Protein 3CWX (pdb70)

Solvent-accessible surface area: 20864 Å² total

Radius of gyration: 24.98 Å; Cα contacts (8 Å, |Δi|>4): 614; chains: 3; bounding box: 54×65×69 Å

CATH classification: 3.40.1420.20

B-factor: mean 48.5, std 21.22, range [9.43, 157.91]

Foldseek 3Di:
DAWDDDLQPDDDPDCLNVQAVNLFDPQVVQVKWGCDVVWIWIKGHLPSVDPPQWMWIWTGDDPDIWIWIAHRHRIDTDDDDNVVSVPRCQRNQDDPVCNVSNVVVSVVVVCVVVVDDDDDDD/DAWDPPLPPDDDPDPCSVLAVVLQDCQVVFPKWGCPVVWIWIKTHLCSVDPQQWIKIWTGDDPDIWIWIDHRNRIDTDDPDPVVSVNSQQRNLDDVVDCPSNVVVSVVVVVVVVVDDDDDDD/DAWDDDLCHDDDPDCLSVLAVNLQDCQVQQPWWGQVVVWTWIKTHLPSPPPPQWMKIWTGHDVDIWIWIDHRHRIDTDDDDPVVRCPNQQRVVDDPVDCPSNVVVVVVVVVVVVPDDDDDDD

Nearest PDB structures (foldseek):
  3cwx-assembly2_C-2  TM=9.894E-01  e=2.053E-19  Helicobacter pylori
  3cwy-assembly1_A-2  TM=9.824E-01  e=4.022E-17  Helicobacter pylori
  3eb8-assembly3_B-2  TM=5.822E-01  e=8.639E+00  Shigella flexneri
  3cwx-assembly2_C-2  TM=9.923E-01  e=1.548E-19  Helicobacter pylori
  3cwy-assembly1_A-2  TM=9.840E-01  e=6.058E-18  Helicobacter pylori

Secondary structure (DSSP, 8-state):
-------SSS--S-TTIIIIITTSS-GGGG---EE----EEEEEESSTTSTTSEEEEEEE-SS-EEEEEEETTEEEEE--SHHHH--HHHHTT--TT-HHHHHHHHHHHHHHHHH-EEE---/------TTTS----HHHHHTGGG-TTGGGG---EE----EEEEEESSTTSTTSEEEEEEEETTEEEEEEEETTEEEEE--SHHHH--HHHHHS--TT--HHHHHHHHHHHHHHHH-EEE---/------SSSS--S-HHHHHTGGG-TTGGGG---EE----EEEEEESSSSSTTTEEEEEEE-SS-EEEEEEETTEEEEE--SHHHH--HHHHTT--TT--HHHHHHHHHHHHHHHH-------

Structure (mmCIF, N/CA/C/O backbone):
data_3CWX
#
_entry.id   3CWX
#
_cell.length_a   78.181
_cell.length_b   117.956
_cell.length_c   65.157
_cell.angle_alpha   90.00
_cell.angle_beta   110.26
_cell.angle_gamma   90.00
#
_symmetry.space_group_name_H-M   'C 1 2 1'
#
loop_
_entity.id
_entity.type
_entity.pdbx_description
1 polymer 'protein CagD'
2 water water
#
loop_
_atom_site.group_PDB
_atom_site.id
_atom_site.type_symbol
_atom_site.label_atom_id
_atom_site.label_alt_id
_atom_site.label_comp_id
_atom_site.label_asym_id
_atom_site.label_entity_id
_atom_site.label_seq_id
_atom_site.pdbx_PDB_ins_code
_atom_site.Cartn_x
_atom_site.Cartn_y
_atom_site.Cartn_z
_atom_site.occupancy
_atom_site.B_iso_or_equiv
_atom_site.auth_seq_id
_atom_site.auth_comp_id
_atom_site.auth_asym_id
_atom_site.auth_atom_id
_atom_site.pdbx_PDB_model_num
ATOM 1 N N . GLU A 1 47 ? -10.404 -38.626 11.259 1.00 60.97 47 GLU A N 1
ATOM 2 C CA . GLU A 1 47 ? -9.221 -38.684 10.402 1.00 91.57 47 GLU A CA 1
ATOM 3 C C . GLU A 1 47 ? -8.253 -39.770 10.863 1.00 92.64 47 GLU A C 1
ATOM 4 O O . GLU A 1 47 ? -7.334 -40.163 10.142 1.00 81.08 47 GLU A O 1
ATOM 10 N N . VAL A 1 48 ? -8.460 -40.269 12.084 1.00 92.56 48 VAL A N 1
ATOM 11 C CA . VAL A 1 48 ? -7.604 -41.356 12.550 1.00 93.80 48 VAL A CA 1
ATOM 12 C C . VAL A 1 48 ? -8.121 -42.688 12.011 1.00 87.09 48 VAL A C 1
ATOM 13 O O . VAL A 1 48 ? -9.317 -42.972 12.092 1.00 74.76 48 VAL A O 1
ATOM 17 N N . ASN A 1 49 ? -7.208 -43.487 11.474 1.00 80.13 49 ASN A N 1
ATOM 18 C CA . ASN A 1 49 ? -7.524 -44.763 10.856 1.00 81.99 49 ASN A CA 1
ATOM 19 C C . ASN A 1 49 ? -7.115 -45.945 11.729 1.00 84.13 49 ASN A C 1
ATOM 20 O O . ASN A 1 49 ? -6.098 -46.586 11.440 1.00 82.35 49 ASN A O 1
ATOM 25 N N . PRO A 1 50 ? -7.886 -46.257 12.765 1.00 85.03 50 PRO A N 1
ATOM 26 C CA . PRO A 1 50 ? -7.538 -47.378 13.645 1.00 89.21 50 PRO A CA 1
ATOM 27 C C . PRO A 1 50 ? -7.526 -48.711 12.896 1.00 88.93 50 PRO A C 1
ATOM 28 O O . PRO A 1 50 ? -7.457 -48.723 11.666 1.00 91.99 50 PRO A O 1
ATOM 32 N N . ASP A 1 51 ? -7.584 -49.814 13.634 1.00 88.28 51 ASP A N 1
ATOM 33 C CA . ASP A 1 51 ? -7.558 -51.155 13.063 1.00 91.33 51 ASP A CA 1
ATOM 34 C C . ASP A 1 51 ? -8.577 -52.082 13.719 1.00 99.59 51 ASP A C 1
ATOM 35 O O . ASP A 1 51 ? -9.153 -52.952 13.053 1.00 113.06 51 ASP A O 1
ATOM 40 N N . ILE A 1 52 ? -8.801 -51.906 15.019 1.00 104.71 52 ILE A N 1
ATOM 41 C CA . ILE A 1 52 ? -9.658 -52.775 15.800 1.00 104.52 52 ILE A CA 1
ATOM 42 C C . ILE A 1 52 ? -11.049 -52.931 15.198 1.00 97.46 52 ILE A C 1
ATOM 43 O O . ILE A 1 52 ? -11.710 -51.952 14.851 1.00 92.76 52 ILE A O 1
ATOM 48 N N . ILE A 1 53 ? -11.498 -54.176 15.109 1.00 95.76 53 ILE A N 1
ATOM 49 C CA . ILE A 1 53 ? -12.807 -54.474 14.531 1.00 94.87 53 ILE A CA 1
ATOM 50 C C . ILE A 1 53 ? -13.177 -55.919 14.843 1.00 90.25 53 ILE A C 1
ATOM 51 O O . ILE A 1 53 ? -14.282 -56.385 14.584 1.00 80.53 53 ILE A O 1
ATOM 56 N N . LYS A 1 54 ? -12.203 -56.616 15.418 1.00 90.02 54 LYS A N 1
ATOM 57 C CA . LYS A 1 54 ? -12.340 -58.016 15.790 1.00 95.29 54 LYS A CA 1
ATOM 58 C C . LYS A 1 54 ? -12.743 -58.169 17.252 1.00 96.23 54 LYS A C 1
ATOM 59 O O . LYS A 1 54 ? -13.185 -59.237 17.672 1.00 85.51 54 LYS A O 1
ATOM 65 N N . ASP A 1 55 ? -12.584 -57.086 18.002 1.00 100.05 55 ASP A N 1
ATOM 66 C CA . ASP A 1 55 ? -12.879 -57.003 19.420 1.00 107.72 55 ASP A CA 1
ATOM 67 C C . ASP A 1 55 ? -14.186 -56.257 19.686 1.00 107.71 55 ASP A C 1
ATOM 68 O O . ASP A 1 55 ? -15.235 -56.866 19.886 1.00 106.35 55 ASP A O 1
ATOM 73 N N . GLU A 1 56 ? -14.062 -54.936 19.685 1.00 105.29 56 GLU A N 1
ATOM 74 C CA . GLU A 1 56 ? -15.145 -54.000 19.925 1.00 101.70 56 GLU A CA 1
ATOM 75 C C . GLU A 1 56 ? -16.383 -54.359 19.118 1.00 98.95 56 GLU A C 1
ATOM 76 O O . GLU A 1 56 ? -16.373 -55.265 18.285 1.00 109.30 56 GLU A O 1
ATOM 82 N N . VAL A 1 57 ? -17.477 -53.633 19.364 1.00 92.45 57 VAL A N 1
ATOM 83 C CA . VAL A 1 57 ? -18.698 -53.915 18.616 1.00 88.62 57 VAL A CA 1
ATOM 84 C C . VAL A 1 57 ? -19.348 -52.627 18.122 1.00 81.74 57 VAL A C 1
ATOM 85 O O . VAL A 1 57 ? -19.092 -51.554 18.672 1.00 76.60 57 VAL A O 1
ATOM 89 N N . PHE A 1 58 ? -20.171 -52.768 17.085 1.00 69.41 58 PHE A N 1
ATOM 90 C CA . PHE A 1 58 ? -20.845 -51.630 16.480 1.00 61.35 58 PHE A CA 1
ATOM 91 C C . PHE A 1 58 ? -22.335 -51.896 16.280 1.00 63.83 58 PHE A C 1
ATOM 92 O O . PHE A 1 58 ? -22.782 -53.043 16.280 1.00 41.51 58 PHE A O 1
ATOM 100 N N . ASP A 1 59 ? -23.087 -50.816 16.097 1.00 67.76 59 ASP A N 1
ATOM 101 C CA . ASP A 1 59 ? -24.476 -50.888 15.671 1.00 70.34 59 ASP A CA 1
ATOM 102 C C . ASP A 1 59 ? -24.523 -50.837 14.136 1.00 72.50 59 ASP A C 1
ATOM 103 O O . ASP A 1 59 ? -25.512 -51.240 13.530 1.00 89.27 59 ASP A O 1
ATOM 108 N N . PHE A 1 60 ? -23.433 -50.336 13.576 1.00 64.52 60 PHE A N 1
ATOM 109 C CA . PHE A 1 60 ? -23.149 -50.182 12.165 1.00 53.44 60 PHE A CA 1
ATOM 110 C C . PHE A 1 60 ? -23.436 -51.439 11.353 1.00 52.55 60 PHE A C 1
ATOM 111 O O . PHE A 1 60 ? -22.755 -52.448 11.551 1.00 64.94 60 PHE A O 1
ATOM 119 N N . VAL A 1 61 ? -24.407 -51.379 10.453 1.00 47.98 61 VAL A N 1
ATOM 120 C CA . VAL A 1 61 ? -24.757 -52.521 9.617 1.00 47.34 61 VAL A CA 1
ATOM 121 C C . VAL A 1 61 ? -23.561 -53.138 8.901 1.00 49.15 61 VAL A C 1
ATOM 122 O O . VAL A 1 61 ? -23.330 -54.346 8.976 1.00 40.82 61 VAL A O 1
ATOM 126 N N . ILE A 1 62 ? -22.787 -52.329 8.173 1.00 51.03 62 ILE A N 1
ATOM 127 C CA . ILE A 1 62 ? -21.748 -52.922 7.326 1.00 51.58 62 ILE A CA 1
ATOM 128 C C . ILE A 1 62 ? -20.737 -53.725 8.141 1.00 55.28 62 ILE A C 1
ATOM 129 O O . ILE A 1 62 ? -20.086 -54.601 7.564 1.00 47.39 62 ILE A O 1
ATOM 134 N N . VAL A 1 63 ? -20.628 -53.457 9.436 1.00 53.78 63 VAL A N 1
ATOM 135 C CA . VAL A 1 63 ? -19.725 -54.180 10.321 1.00 53.32 63 VAL A CA 1
ATOM 136 C C . VAL A 1 63 ? -20.244 -55.573 10.658 1.00 55.46 63 VAL A C 1
ATOM 137 O O . VAL A 1 63 ? -19.612 -56.594 10.388 1.00 53.59 63 VAL A O 1
ATOM 141 N N . ASN A 1 64 ? -21.417 -55.613 11.276 1.00 54.98 64 ASN A N 1
ATOM 142 C CA . ASN A 1 64 ? -21.990 -56.862 11.758 1.00 57.15 64 ASN A CA 1
ATOM 143 C C . ASN A 1 64 ? -22.680 -57.647 10.658 1.00 56.56 64 ASN A C 1
ATOM 144 O O . ASN A 1 64 ? -23.600 -58.428 10.899 1.00 64.08 64 ASN A O 1
ATOM 149 N N . ARG A 1 65 ? -22.251 -57.440 9.417 1.00 55.06 65 ARG A N 1
ATOM 150 C CA . ARG A 1 65 ? -22.979 -58.078 8.320 1.00 50.56 65 ARG A CA 1
ATOM 151 C C . ARG A 1 65 ? -22.057 -58.346 7.144 1.00 45.25 65 ARG A C 1
ATOM 152 O O . ARG A 1 65 ? -22.322 -59.133 6.232 1.00 40.33 65 ARG A O 1
ATOM 160 N N . VAL A 1 66 ? -20.920 -57.640 7.164 1.00 44.54 66 VAL A N 1
ATOM 161 C CA . VAL A 1 66 ? -19.960 -57.894 6.101 1.00 44.07 66 VAL A CA 1
ATOM 162 C C . VAL A 1 66 ? -18.552 -58.054 6.660 1.00 46.28 66 VAL A C 1
ATOM 163 O O . VAL A 1 66 ? -17.970 -59.129 6.524 1.00 51.45 66 VAL A O 1
ATOM 167 N N . LEU A 1 67 ? -18.043 -56.984 7.253 1.00 49.24 67 LEU A N 1
ATOM 168 C CA . LEU A 1 67 ? -16.665 -56.999 7.740 1.00 57.44 67 LEU A CA 1
ATOM 169 C C . LEU A 1 67 ? -16.381 -58.203 8.630 1.00 61.40 67 LEU A C 1
ATOM 170 O O . LEU A 1 67 ? -15.597 -59.081 8.263 1.00 62.30 67 LEU A O 1
ATOM 175 N N . LYS A 1 68 ? -17.016 -58.264 9.795 1.00 61.97 68 LYS A N 1
ATOM 176 C CA . LYS A 1 68 ? -16.798 -59.362 10.731 1.00 59.51 68 LYS A CA 1
ATOM 177 C C . LYS A 1 68 ? -17.091 -60.717 10.092 1.00 54.27 68 LYS A C 1
ATOM 178 O O . LYS A 1 68 ? -16.538 -61.728 10.535 1.00 58.13 68 LYS A O 1
ATOM 184 N N . LYS A 1 69 ? -17.933 -60.763 9.069 1.00 46.72 69 LYS A N 1
ATOM 185 C CA . LYS A 1 69 ? -18.273 -62.019 8.407 1.00 50.01 69 LYS A CA 1
ATOM 186 C C . LYS A 1 69 ? -17.313 -62.376 7.279 1.00 49.89 69 LYS A C 1
ATOM 187 O O . LYS A 1 69 ? -17.594 -63.281 6.485 1.00 58.18 69 LYS A O 1
ATOM 193 N N . ILE A 1 70 ? -16.184 -61.676 7.195 1.00 42.52 70 ILE A N 1
ATOM 194 C CA . ILE A 1 70 ? -15.223 -61.945 6.132 1.00 48.98 70 ILE A CA 1
ATOM 195 C C . ILE A 1 70 ? -13.951 -62.603 6.657 1.00 56.18 70 ILE A C 1
ATOM 196 O O . ILE A 1 70 ? -13.373 -62.131 7.635 1.00 64.15 70 ILE A O 1
ATOM 201 N N . LYS A 1 71 ? -13.521 -63.672 6.000 1.00 60.51 71 LYS A N 1
ATOM 202 C CA . LYS A 1 71 ? -12.327 -64.411 6.390 1.00 63.30 71 LYS A CA 1
ATOM 203 C C . LYS A 1 71 ? -11.049 -63.753 5.874 1.00 68.04 71 LYS A C 1
ATOM 204 O O . LYS A 1 71 ? -10.798 -63.692 4.669 1.00 74.37 71 LYS A O 1
ATOM 210 N N . ASP A 1 72 ? -10.234 -63.260 6.805 1.00 64.67 72 ASP A N 1
ATOM 211 C CA . ASP A 1 72 ? -8.996 -62.579 6.443 1.00 60.61 72 ASP A CA 1
ATOM 212 C C . ASP A 1 72 ? -9.294 -61.264 5.727 1.00 54.26 72 ASP A C 1
ATOM 213 O O . ASP A 1 72 ? -9.270 -61.213 4.497 1.00 46.67 72 ASP A O 1
ATOM 218 N N . LEU A 1 73 ? -9.574 -60.238 6.521 1.00 59.31 73 LEU A N 1
ATOM 219 C CA . LEU A 1 73 ? -9.829 -58.901 6.000 1.00 68.25 73 LEU A CA 1
ATOM 220 C C . LEU A 1 73 ? -8.547 -58.345 5.389 1.00 69.70 73 LEU A C 1
ATOM 221 O O . LEU A 1 73 ? -8.575 -57.709 4.337 1.00 86.11 73 LEU A O 1
ATOM 226 N N . LYS A 1 74 ? -7.429 -58.620 6.056 1.00 58.20 74 LYS A N 1
ATOM 227 C CA . LYS A 1 74 ? -6.114 -58.179 5.629 1.00 52.61 74 LYS A CA 1
ATOM 228 C C . LYS A 1 74 ? -5.789 -58.643 4.215 1.00 37.25 74 LYS A C 1
ATOM 229 O O . LYS A 1 74 ? -4.907 -58.061 3.573 1.00 62.59 74 LYS A O 1
ATOM 235 N N . HIS A 1 75 ? -6.461 -59.675 3.707 1.00 27.18 75 HIS A N 1
ATOM 236 C CA . HIS A 1 75 ? -6.187 -59.987 2.297 1.00 42.12 75 HIS A CA 1
ATOM 237 C C . HIS A 1 75 ? -6.596 -58.773 1.462 1.00 39.38 75 HIS A C 1
ATOM 238 O O . HIS A 1 75 ? -5.850 -58.313 0.602 1.00 32.20 75 HIS A O 1
ATOM 245 N N . TYR A 1 76 ? -7.783 -58.237 1.739 1.00 40.72 76 TYR A N 1
ATOM 246 C CA . TYR A 1 76 ? -8.303 -57.152 0.905 1.00 35.46 76 TYR A CA 1
ATOM 247 C C . TYR A 1 76 ? -7.809 -55.787 1.347 1.00 40.11 76 TYR A C 1
ATOM 248 O O . TYR A 1 76 ? -8.462 -54.799 1.001 1.00 63.88 76 TYR A O 1
ATOM 257 N N . ASP A 1 77 ? -6.704 -55.741 2.066 1.00 38.41 77 ASP A N 1
ATOM 258 C CA . ASP A 1 77 ? -6.045 -54.528 2.532 1.00 37.96 77 ASP A CA 1
ATOM 259 C C . ASP A 1 77 ? -7.028 -53.461 2.994 1.00 36.86 77 ASP A C 1
ATOM 260 O O . ASP A 1 77 ? -7.057 -52.338 2.487 1.00 51.91 77 ASP A O 1
ATOM 265 N N . PRO A 1 78 ? -7.851 -53.794 3.976 1.00 45.92 78 PRO A N 1
ATOM 266 C CA . PRO A 1 78 ? -8.895 -52.867 4.414 1.00 52.51 78 PRO A CA 1
ATOM 267 C C . PRO A 1 78 ? -8.325 -51.584 5.008 1.00 57.07 78 PRO A C 1
ATOM 268 O O . PRO A 1 78 ? -7.275 -51.557 5.640 1.00 63.12 78 PRO A O 1
ATOM 280 N N . ILE A 1 80 ? -10.016 -48.651 7.513 1.00 50.68 80 ILE A N 1
ATOM 281 C CA . ILE A 1 80 ? -11.105 -48.312 8.412 1.00 48.73 80 ILE A CA 1
ATOM 282 C C . ILE A 1 80 ? -10.706 -47.098 9.243 1.00 52.53 80 ILE A C 1
ATOM 283 O O . ILE A 1 80 ? -9.642 -47.074 9.857 1.00 49.87 80 ILE A O 1
ATOM 288 N N . GLU A 1 81 ? -11.555 -46.076 9.260 1.00 57.70 81 GLU A N 1
ATOM 289 C CA . GLU A 1 81 ? -11.252 -44.915 10.082 1.00 62.80 81 GLU A CA 1
ATOM 290 C C . GLU A 1 81 ? -12.419 -44.633 11.029 1.00 72.09 81 GLU A C 1
ATOM 291 O O . GLU A 1 81 ? -13.543 -45.072 10.777 1.00 54.59 81 GLU A O 1
ATOM 297 N N . LYS A 1 82 ? -12.089 -43.885 12.078 1.00 73.92 82 LYS A N 1
ATOM 298 C CA . LYS A 1 82 ? -13.115 -43.371 12.980 1.00 65.20 82 LYS A CA 1
ATOM 299 C C . LYS A 1 82 ? -13.514 -41.977 12.504 1.00 63.86 82 LYS A C 1
ATOM 300 O O . LYS A 1 82 ? -12.683 -41.217 11.998 1.00 41.46 82 LYS A O 1
ATOM 306 N N . ILE A 1 83 ? -14.801 -41.681 12.663 1.00 65.44 83 ILE A N 1
ATOM 307 C CA . ILE A 1 83 ? -15.318 -40.367 12.292 1.00 60.12 83 ILE A CA 1
ATOM 308 C C . ILE A 1 83 ? -15.687 -39.579 13.549 1.00 55.98 83 ILE A C 1
ATOM 309 O O . ILE A 1 83 ? -16.535 -40.012 14.324 1.00 48.35 83 ILE A O 1
ATOM 314 N N . PHE A 1 84 ? -15.023 -38.450 13.702 1.00 62.39 84 PHE A N 1
ATOM 315 C CA . PHE A 1 84 ? -15.164 -37.532 14.819 1.00 71.96 84 PHE A CA 1
ATOM 316 C C . PHE A 1 84 ? -15.285 -38.290 16.140 1.00 79.24 84 PHE A C 1
ATOM 317 O O . PHE A 1 84 ? -14.323 -38.915 16.595 1.00 83.34 84 PHE A O 1
ATOM 325 N N . GLU A 1 90 ? -17.445 -39.544 18.854 1.00 51.74 90 GLU A N 1
ATOM 326 C CA . GLU A 1 90 ? -17.293 -40.675 17.942 1.00 72.93 90 GLU A CA 1
ATOM 327 C C . GLU A 1 90 ? -18.645 -41.090 17.371 1.00 73.36 90 GLU A C 1
ATOM 328 O O . GLU A 1 90 ? -19.470 -41.707 18.050 1.00 54.32 90 GLU A O 1
ATOM 342 N N . GLY A 1 92 ? -19.045 -42.094 13.637 1.00 66.58 92 GLY A N 1
ATOM 343 C CA . GLY A 1 92 ? -19.068 -42.607 12.276 1.00 69.20 92 GLY A CA 1
ATOM 344 C C . GLY A 1 92 ? -17.952 -43.557 11.916 1.00 70.33 92 GLY A C 1
ATOM 345 O O . GLY A 1 92 ? -16.911 -43.614 12.570 1.00 64.47 92 GLY A O 1
ATOM 346 N N . LEU A 1 93 ? -18.166 -44.318 10.840 1.00 66.50 93 LEU A N 1
ATOM 347 C CA . LEU A 1 93 ? -17.131 -45.198 10.316 1.00 56.23 93 LEU A CA 1
ATOM 348 C C . LEU A 1 93 ? -16.983 -45.039 8.808 1.00 55.15 93 LEU A C 1
ATOM 349 O O . LEU A 1 93 ? -17.957 -45.013 8.060 1.00 43.51 93 LEU A O 1
ATOM 354 N N . ASN A 1 94 ? -15.740 -44.929 8.348 1.00 59.83 94 ASN A N 1
ATOM 355 C CA . ASN A 1 94 ? -15.461 -44.780 6.924 1.00 53.37 94 ASN A CA 1
ATOM 356 C C . ASN A 1 94 ? -14.543 -45.897 6.428 1.00 44.62 94 ASN A C 1
ATOM 357 O O . ASN A 1 94 ? -13.345 -45.853 6.688 1.00 53.05 94 ASN A O 1
ATOM 362 N N . VAL A 1 95 ? -15.114 -46.871 5.744 1.00 41.22 95 VAL A N 1
ATOM 363 C CA . VAL A 1 95 ? -14.475 -48.116 5.352 1.00 41.41 95 VAL A CA 1
ATOM 364 C C . VAL A 1 95 ? -14.110 -48.204 3.878 1.00 46.82 95 VAL A C 1
ATOM 365 O O . VAL A 1 95 ? -14.825 -47.761 2.985 1.00 42.37 95 VAL A O 1
ATOM 369 N N . GLU A 1 96 ? -12.949 -48.803 3.611 1.00 49.72 96 GLU A N 1
ATOM 370 C CA . GLU A 1 96 ? -12.512 -49.012 2.240 1.00 51.81 96 GLU A CA 1
ATOM 371 C C . GLU A 1 96 ? -11.825 -50.371 2.119 1.00 53.34 96 GLU A C 1
ATOM 372 O O . GLU A 1 96 ? -10.901 -50.677 2.874 1.00 50.51 96 GLU A O 1
ATOM 378 N N . ILE A 1 97 ? -12.303 -51.154 1.164 1.00 43.51 97 ILE A N 1
ATOM 379 C CA . ILE A 1 97 ? -11.733 -52.454 0.859 1.00 44.83 97 ILE A CA 1
ATOM 380 C C . ILE A 1 97 ? -11.340 -52.584 -0.609 1.00 52.75 97 ILE A C 1
ATOM 381 O O . ILE A 1 97 ? -12.108 -52.239 -1.513 1.00 37.15 97 ILE A O 1
ATOM 386 N N . GLN A 1 98 ? -10.127 -53.093 -0.847 1.00 50.51 98 GL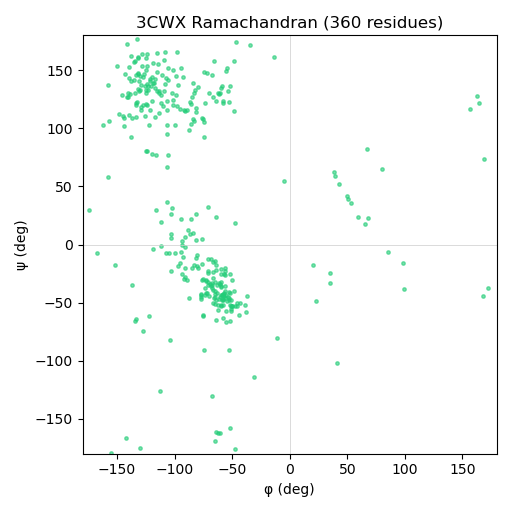N A N 1
ATOM 387 C CA . GLN A 1 98 ? -9.723 -53.354 -2.232 1.00 45.15 98 GLN A CA 1
ATOM 388 C C . GLN A 1 98 ? -10.354 -54.660 -2.696 1.00 41.42 98 GLN A C 1
ATOM 389 O O . GLN A 1 98 ? -10.366 -55.629 -1.937 1.00 48.33 98 GLN A O 1
ATOM 395 N N . ILE A 1 99 ? -10.899 -54.689 -3.908 1.00 41.08 99 ILE A N 1
ATOM 396 C CA . ILE A 1 99 ? -11.484 -55.933 -4.418 1.00 43.86 99 ILE A CA 1
ATOM 397 C C . ILE A 1 99 ? -10.443 -56.785 -5.147 1.00 43.44 99 ILE A C 1
ATOM 398 O O . ILE A 1 99 ? -10.515 -58.016 -5.163 1.00 45.71 99 ILE A O 1
ATOM 403 N N . ASN A 1 100 ? -9.476 -56.119 -5.750 1.00 33.44 100 ASN A N 1
ATOM 404 C CA . ASN A 1 100 ? -8.294 -56.696 -6.376 1.00 36.22 100 ASN A CA 1
ATOM 405 C C . ASN A 1 100 ? -7.058 -56.138 -5.672 1.00 38.23 100 ASN A C 1
ATOM 406 O O . ASN A 1 100 ? -6.408 -55.215 -6.183 1.00 42.15 100 ASN A O 1
ATOM 411 N N . PRO A 1 101 ? -6.752 -56.678 -4.494 1.00 37.98 101 PRO A N 1
ATOM 412 C CA . PRO A 1 101 ? -5.653 -56.180 -3.659 1.00 40.81 101 PRO A CA 1
ATOM 413 C C . PRO A 1 101 ? -4.343 -56.024 -4.435 1.00 46.76 101 PRO A C 1
ATOM 414 O O . PRO A 1 101 ? -3.520 -55.154 -4.139 1.00 42.54 101 PRO A O 1
ATOM 418 N N . GLU A 1 102 ? -4.159 -56.870 -5.432 1.00 50.81 102 GLU A N 1
ATOM 419 C CA . GLU A 1 102 ? -2.996 -56.943 -6.298 1.00 62.05 102 GLU A CA 1
ATOM 420 C C . GLU A 1 102 ? -2.869 -55.725 -7.194 1.00 61.87 102 GLU A C 1
ATOM 421 O O . GLU A 1 102 ? -1.782 -55.254 -7.540 1.00 46.19 102 GLU A O 1
ATOM 427 N N . VAL A 1 103 ? -4.003 -55.157 -7.613 1.00 59.88 103 VAL A N 1
ATOM 428 C CA . VAL A 1 103 ? -3.891 -53.906 -8.375 1.00 54.91 103 VAL A CA 1
ATOM 429 C C . VAL A 1 103 ? -4.572 -52.792 -7.588 1.00 52.87 103 VAL A C 1
ATOM 430 O O . VAL A 1 103 ? -5.794 -52.794 -7.454 1.00 63.03 103 VAL A O 1
ATOM 434 N N . LYS A 1 104 ? -3.770 -51.878 -7.062 1.00 52.17 104 LYS A N 1
ATOM 435 C CA . LYS A 1 104 ? -4.189 -50.897 -6.077 1.00 57.69 104 LYS A CA 1
ATOM 436 C C . LYS A 1 104 ? -5.196 -49.897 -6.653 1.00 54.89 104 LYS A C 1
ATOM 437 O O . LYS A 1 104 ? -4.898 -49.294 -7.680 1.00 44.14 104 LYS A O 1
ATOM 443 N N . ASP A 1 105 ? -6.315 -49.783 -5.958 1.00 48.02 105 ASP A N 1
ATOM 444 C CA . ASP A 1 105 ? -7.441 -48.907 -6.199 1.00 48.47 105 ASP A CA 1
ATOM 445 C C . ASP A 1 105 ? -8.088 -49.128 -7.564 1.00 43.66 105 ASP A C 1
ATOM 446 O O . ASP A 1 105 ? -8.734 -48.223 -8.099 1.00 46.13 105 ASP A O 1
ATOM 451 N N . PHE A 1 106 ? -7.908 -50.325 -8.108 1.00 36.40 106 PHE A N 1
ATOM 452 C CA . PHE A 1 106 ? -8.456 -50.658 -9.414 1.00 38.92 106 PHE A CA 1
ATOM 453 C C . PHE A 1 106 ? -9.972 -50.855 -9.307 1.00 44.80 106 PHE A C 1
ATOM 454 O O . PHE A 1 106 ? -10.712 -50.374 -10.166 1.00 38.94 106 PHE A O 1
ATOM 462 N N . PHE A 1 107 ? -10.332 -51.566 -8.250 1.00 37.08 107 PHE A N 1
ATOM 463 C CA . PHE A 1 107 ? -11.674 -51.973 -7.894 1.00 31.46 107 PHE A CA 1
ATOM 464 C C . PHE A 1 107 ? -11.818 -51.957 -6.373 1.00 44.77 107 PHE A C 1
ATOM 465 O O . PHE A 1 107 ? -11.221 -52.771 -5.673 1.00 41.00 107 PHE A O 1
ATOM 473 N N . THR A 1 108 ? -12.613 -51.008 -5.891 1.00 48.56 108 THR A N 1
ATOM 474 C CA . THR A 1 108 ? -12.776 -50.797 -4.458 1.00 40.17 108 THR A CA 1
ATOM 475 C C . THR A 1 108 ? -14.239 -50.777 -4.036 1.00 35.92 108 THR A C 1
ATOM 476 O O . THR A 1 108 ? -15.129 -50.465 -4.827 1.00 37.74 108 THR A O 1
ATOM 480 N N . PHE A 1 109 ? -14.457 -51.134 -2.778 1.00 35.05 109 PHE A N 1
ATOM 481 C CA . PHE A 1 109 ? -15.728 -50.963 -2.094 1.00 35.71 109 PHE A CA 1
ATOM 482 C C . PHE A 1 109 ? -15.529 -49.928 -0.988 1.00 41.02 109 PHE A C 1
ATOM 483 O O . PHE A 1 109 ? -14.567 -49.974 -0.218 1.00 32.45 109 PHE A O 1
ATOM 491 N N . LYS A 1 110 ? -16.451 -48.971 -0.928 1.00 45.82 110 LYS A N 1
ATOM 492 C CA . LYS A 1 110 ? -16.363 -47.926 0.087 1.00 35.24 110 LYS A CA 1
ATOM 493 C C . LYS A 1 110 ? -17.712 -47.769 0.784 1.00 43.82 110 LYS A C 1
ATOM 494 O O . LYS A 1 110 ? -18.752 -47.842 0.128 1.00 29.75 110 LYS A O 1
ATOM 500 N N . SER A 1 111 ? -17.610 -47.561 2.092 1.00 46.28 111 SER A N 1
ATOM 501 C CA . SER A 1 111 ? -18.763 -47.392 2.959 1.00 42.41 111 SER A CA 1
ATOM 502 C C . SER A 1 111 ? -18.542 -46.264 3.959 1.00 44.51 111 SER A C 1
ATOM 503 O O . SER A 1 111 ? -17.764 -46.386 4.900 1.00 61.54 111 SER A O 1
ATOM 506 N N . ILE A 1 112 ? -19.250 -45.161 3.751 1.00 41.22 112 ILE A N 1
ATOM 507 C CA . ILE A 1 112 ? -19.309 -44.107 4.746 1.00 38.68 112 ILE A CA 1
ATOM 508 C C . ILE A 1 112 ? -20.473 -44.395 5.691 1.00 35.81 112 ILE A C 1
ATOM 509 O O . ILE A 1 112 ? -21.636 -44.397 5.288 1.00 39.93 112 ILE A O 1
ATOM 514 N N . SER A 1 113 ? -20.169 -44.648 6.957 1.00 45.21 113 SER A N 1
ATOM 515 C CA . SER A 1 113 ? -21.263 -44.871 7.905 1.00 56.22 113 SER A CA 1
ATOM 516 C C . SER A 1 113 ? -21.308 -43.695 8.880 1.00 57.89 113 SER A C 1
ATOM 517 O O . SER A 1 113 ? -20.269 -43.123 9.223 1.00 54.88 113 SER A O 1
ATOM 520 N N . THR A 1 114 ? -22.521 -43.355 9.286 1.00 59.36 114 THR A N 1
ATOM 521 C CA . THR A 1 114 ? -22.771 -42.292 10.249 1.00 63.22 114 THR A CA 1
ATOM 522 C C . THR A 1 114 ? -23.703 -42.830 11.335 1.00 66.48 114 THR A C 1
ATOM 523 O O . THR A 1 114 ? -24.017 -44.021 11.325 1.00 68.86 114 THR A O 1
ATOM 527 N N . THR A 1 115 ? -24.102 -41.936 12.227 1.00 70.57 115 THR A N 1
ATOM 528 C CA . THR A 1 115 ? -24.918 -42.322 13.375 1.00 74.76 115 THR A CA 1
ATOM 529 C C . THR A 1 115 ? -26.122 -43.142 12.943 1.00 70.11 115 THR A C 1
ATOM 530 O O . THR A 1 115 ? -26.308 -44.267 13.417 1.00 88.08 115 THR A O 1
ATOM 534 N N . ASN A 1 116 ? -26.940 -42.624 12.029 1.00 61.22 116 ASN A N 1
ATOM 535 C CA . ASN A 1 116 ? -28.101 -43.408 11.611 1.00 66.68 116 ASN A CA 1
ATOM 536 C C . ASN A 1 116 ? -28.092 -43.755 10.129 1.00 69.02 116 ASN A C 1
ATOM 537 O O . ASN A 1 116 ? -28.983 -44.474 9.661 1.00 79.06 116 ASN A O 1
ATOM 542 N N . LYS A 1 117 ? -27.123 -43.269 9.356 1.00 66.44 117 LYS A N 1
ATOM 543 C CA . LYS A 1 117 ? -27.162 -43.428 7.903 1.00 64.06 117 LYS A CA 1
ATOM 544 C C . LYS A 1 117 ? -25.977 -44.163 7.303 1.00 54.37 117 LYS A C 1
ATOM 545 O O . LYS A 1 117 ? -24.827 -44.015 7.721 1.00 40.97 117 LYS A O 1
ATOM 551 N N . GLN A 1 118 ? -26.210 -44.986 6.273 1.00 51.14 118 GLN A N 1
ATOM 552 C CA . GLN A 1 118 ? -25.094 -45.595 5.557 1.00 45.18 118 GLN A CA 1
ATOM 553 C C . GLN A 1 118 ? -25.116 -45.300 4.058 1.00 41.13 118 GLN A C 1
ATOM 554 O O . GLN A 1 118 ? -26.183 -45.377 3.444 1.00 28.41 118 GLN A O 1
ATOM 560 N N . ARG A 1 119 ? -23.936 -45.001 3.511 1.00 32.49 119 ARG A N 1
ATOM 561 C CA . ARG A 1 119 ? -23.812 -44.841 2.061 1.00 35.88 119 ARG A CA 1
ATOM 562 C C . ARG A 1 119 ? -22.723 -45.761 1.509 1.00 38.08 119 ARG A C 1
ATOM 563 O O . ARG A 1 119 ? -21.614 -45.768 2.056 1.00 28.51 119 ARG A O 1
ATOM 571 N N . CYS A 1 120 ? -23.053 -46.503 0.459 1.00 38.43 120 CYS A N 1
ATOM 572 C CA . CYS A 1 120 ? -22.229 -47.542 -0.147 1.00 35.04 120 CYS A CA 1
ATOM 573 C C . CYS A 1 120 ? -21.910 -47.259 -1.616 1.00 38.46 120 CYS A C 1
ATOM 574 O O . CYS A 1 120 ? -22.760 -46.838 -2.397 1.00 48.31 120 CYS A O 1
ATOM 577 N N . PHE A 1 121 ? -20.657 -47.483 -2.002 1.00 42.53 121 PHE A N 1
ATOM 578 C CA . PHE A 1 121 ? -20.077 -47.136 -3.283 1.00 32.73 121 PHE A CA 1
ATOM 579 C C . PHE A 1 121 ? -19.130 -48.201 -3.830 1.00 38.58 121 PHE A C 1
ATOM 580 O O . PHE A 1 121 ? -18.210 -48.698 -3.183 1.00 37.66 121 PHE A O 1
ATOM 588 N N . LEU A 1 122 ? -19.339 -48.561 -5.086 1.00 25.91 122 LEU A N 1
ATOM 589 C CA . LEU A 1 122 ? -18.457 -49.413 -5.855 1.00 19.21 122 LEU A CA 1
ATOM 590 C C . LEU A 1 122 ? -17.562 -48.505 -6.689 1.00 27.76 122 LEU A C 1
ATOM 591 O O . LEU A 1 122 ? -18.083 -47.529 -7.245 1.00 27.69 122 LEU A O 1
ATOM 596 N N . SER A 1 123 ? -16.268 -48.782 -6.786 1.00 19.92 123 SER A N 1
ATOM 597 C CA . SER A 1 123 ? -15.433 -47.885 -7.593 1.00 24.02 123 SER A CA 1
ATOM 598 C C . SER A 1 123 ? -14.524 -48.662 -8.535 1.00 30.40 123 SER A C 1
ATOM 599 O O . SER A 1 123 ? -13.724 -49.493 -8.107 1.00 40.94 123 SER A O 1
ATOM 602 N N . LEU A 1 124 ? -14.624 -48.430 -9.846 1.00 31.25 124 LEU A N 1
ATOM 603 C CA . LEU A 1 124 ? -13.863 -49.229 -10.812 1.00 28.72 124 LEU A CA 1
ATOM 604 C C . LEU A 1 124 ? -13.071 -48.323 -11.751 1.00 31.14 124 LEU A C 1
ATOM 605 O O . LEU A 1 124 ? -13.600 -47.475 -12.469 1.00 35.87 124 LEU A O 1
ATOM 610 N N . ARG A 1 125 ? -11.762 -48.519 -11.694 1.00 25.61 125 ARG A N 1
ATOM 611 C CA . ARG A 1 125 ? -10.775 -47.717 -12.385 1.00 33.18 125 ARG A CA 1
ATOM 612 C C . ARG A 1 125 ? -10.910 -46.234 -12.115 1.00 30.93 125 ARG A C 1
ATOM 613 O O . ARG A 1 125 ? -10.659 -45.393 -12.975 1.00 39.87 125 ARG A O 1
ATOM 621 N N . GLY A 1 126 ? -11.288 -45.825 -10.908 1.00 35.13 126 GLY A N 1
ATOM 622 C CA . GLY A 1 126 ? -11.427 -44.393 -10.681 1.00 38.37 126 GLY A CA 1
ATOM 623 C C . GLY A 1 126 ? -12.853 -43.898 -10.791 1.00 39.93 126 GLY A C 1
ATOM 624 O O . GLY A 1 126 ? -13.169 -42.789 -10.349 1.00 56.21 126 GLY A O 1
ATOM 625 N N . GLU A 1 127 ? -13.767 -44.672 -11.371 1.00 35.77 127 GLU A N 1
ATOM 626 C CA . GLU A 1 127 ? -15.150 -44.202 -11.454 1.00 34.17 127 GLU A CA 1
ATOM 627 C C . GLU A 1 127 ? -15.972 -44.806 -10.319 1.00 33.58 127 GLU A C 1
ATOM 628 O O . GLU A 1 127 ? -16.106 -46.030 -10.214 1.00 32.83 127 GLU A O 1
ATOM 634 N N . THR A 1 128 ? -16.504 -43.909 -9.495 1.00 23.67 128 THR A N 1
ATOM 635 C CA . THR A 1 128 ? -17.288 -44.288 -8.334 1.00 24.32 128 THR A CA 1
ATOM 636 C C . THR A 1 128 ? -18.788 -44.201 -8.582 1.00 32.45 128 THR A C 1
ATOM 637 O O . THR A 1 128 ? -19.293 -43.170 -9.028 1.00 39.72 128 THR A O 1
ATOM 641 N N . ARG A 1 129 ? -19.476 -45.292 -8.273 1.00 28.44 129 ARG A N 1
ATOM 642 C CA . ARG A 1 129 ? -20.922 -45.354 -8.293 1.00 26.87 129 ARG A CA 1
ATOM 643 C C . ARG A 1 129 ? -21.471 -45.788 -6.935 1.00 31.73 129 ARG A C 1
ATOM 644 O O . ARG A 1 129 ? -20.999 -46.755 -6.341 1.00 24.62 129 ARG A O 1
ATOM 652 N N . GLU A 1 130 ? -22.475 -45.031 -6.504 1.00 31.39 130 GLU A N 1
ATOM 653 C CA . GLU A 1 130 ? -23.227 -45.314 -5.299 1.00 28.95 130 GLU A CA 1
ATOM 654 C C . GLU A 1 130 ? -24.119 -46.522 -5.541 1.00 20.97 130 GLU A C 1
ATOM 655 O O . GLU A 1 130 ? -24.546 -46.663 -6.683 1.00 23.20 130 GLU A O 1
ATOM 661 N N . ILE A 1 131 ? -24.370 -47.328 -4.512 1.00 18.95 131 ILE A N 1
ATOM 662 C CA . ILE A 1 131 ? -25.315 -48.425 -4.652 1.00 29.30 131 ILE A CA 1
ATOM 663 C C . ILE A 1 131 ? -26.108 -48.578 -3.351 1.00 28.27 131 ILE A C 1
ATOM 664 O O . ILE A 1 131 ? -25.544 -48.324 -2.291 1.00 33.18 131 ILE A O 1
ATOM 669 N N . LEU A 1 132 ? -27.366 -48.979 -3.483 1.00 17.93 132 LEU A N 1
ATOM 670 C CA . LEU A 1 132 ? -28.248 -49.142 -2.340 1.00 20.22 132 LEU A CA 1
ATOM 671 C C . LEU A 1 132 ? -27.642 -50.144 -1.358 1.00 31.00 132 LEU A C 1
ATOM 672 O O . LEU A 1 132 ? -27.341 -51.272 -1.753 1.00 45.06 132 LEU A O 1
ATOM 677 N N . CYS A 1 133 ? -27.451 -49.732 -0.110 1.00 30.76 133 CYS A N 1
ATOM 678 C CA . CYS A 1 133 ? -26.986 -50.603 0.957 1.00 36.28 133 CYS A CA 1
ATOM 679 C C . CYS A 1 133 ? -28.166 -51.483 1.395 1.00 45.51 133 CYS A C 1
ATOM 680 O O . CYS A 1 133 ? -29.119 -50.988 2.003 1.00 46.13 133 CYS A O 1
ATOM 683 N N . ASP A 1 134 ? -28.101 -52.767 1.069 1.00 44.67 134 ASP A N 1
ATOM 684 C CA . ASP A 1 134 ? -29.142 -53.737 1.401 1.00 34.98 134 ASP A CA 1
ATOM 685 C C . ASP A 1 134 ? -28.572 -55.152 1.471 1.00 42.54 134 ASP A C 1
ATOM 686 O O . ASP A 1 134 ? -27.371 -55.376 1.281 1.00 38.15 134 ASP A O 1
ATOM 691 N N . ASN A 1 135 ? -29.414 -56.141 1.757 1.00 41.31 135 ASN A N 1
ATOM 692 C CA . ASN A 1 135 ? -28.931 -57.508 1.953 1.00 39.63 135 ASN A CA 1
ATOM 693 C C . ASN A 1 135 ? -28.219 -58.026 0.705 1.00 37.29 135 ASN A C 1
ATOM 694 O O . ASN A 1 135 ? -27.069 -58.472 0.784 1.00 38.91 135 ASN A O 1
ATOM 699 N N . LYS A 1 136 ? -28.894 -57.946 -0.427 1.00 29.36 136 LYS A N 1
ATOM 700 C CA . LYS A 1 136 ? -28.400 -58.296 -1.749 1.00 35.39 136 LYS A CA 1
ATOM 701 C C . LYS A 1 136 ? -26.937 -57.935 -1.971 1.00 38.68 136 LYS A C 1
ATOM 702 O O . LYS A 1 136 ? -26.156 -58.716 -2.515 1.00 57.04 136 LYS A O 1
ATOM 708 N N . LEU A 1 137 ? -26.563 -56.741 -1.551 1.00 31.94 137 LEU A N 1
ATOM 709 C CA . LEU A 1 137 ? -25.223 -56.203 -1.665 1.00 35.58 137 LEU A CA 1
ATOM 710 C C . LEU A 1 137 ? -24.282 -56.787 -0.614 1.00 42.19 137 LEU A C 1
ATOM 711 O O . LEU A 1 137 ? -23.144 -57.151 -0.919 1.00 46.30 137 LEU A O 1
ATOM 716 N N . TYR A 1 138 ? -24.773 -56.852 0.618 1.00 32.94 138 TYR A N 1
ATOM 717 C CA . TYR A 1 138 ? -23.988 -57.413 1.718 1.00 42.72 138 TYR A CA 1
ATOM 718 C C . TYR A 1 138 ? -23.537 -58.827 1.367 1.00 44.44 138 TYR A C 1
ATOM 719 O O . TYR A 1 138 ? -22.359 -59.161 1.347 1.00 36.01 138 TYR A O 1
ATOM 728 N N . ASN A 1 139 ? -24.533 -59.657 1.070 1.00 40.63 139 ASN A N 1
ATOM 729 C CA . ASN A 1 139 ? -24.295 -60.999 0.577 1.00 49.42 139 ASN A CA 1
ATOM 730 C C . ASN A 1 139 ? -23.270 -60.998 -0.556 1.00 60.74 139 ASN A C 1
ATOM 731 O O . ASN A 1 139 ? -22.193 -61.579 -0.369 1.00 64.29 139 ASN A O 1
ATOM 744 N N . LEU A 1 141 ? -21.127 -59.100 -1.621 1.00 41.98 141 LEU A N 1
ATOM 745 C CA . LEU A 1 141 ? -19.849 -58.650 -1.105 1.00 45.20 141 LEU A CA 1
ATOM 746 C C . LEU A 1 141 ? -19.157 -59.774 -0.324 1.00 47.27 141 LEU A C 1
ATOM 747 O O . LEU A 1 141 ? -17.933 -59.850 -0.304 1.00 31.39 141 LEU A O 1
ATOM 752 N N . LEU A 1 142 ? -19.971 -60.598 0.329 1.00 46.50 142 LEU A N 1
ATOM 753 C CA . LEU A 1 142 ? -19.416 -61.707 1.105 1.00 54.60 142 LEU A CA 1
ATOM 754 C C . LEU A 1 142 ? -19.009 -62.814 0.136 1.00 62.57 142 LEU A C 1
ATOM 755 O O . LEU A 1 142 ? -17.940 -63.404 0.274 1.00 74.96 142 LEU A O 1
ATOM 760 N N . ALA A 1 143 ? -19.869 -63.060 -0.849 1.00 63.29 143 ALA A N 1
ATOM 761 C CA . ALA A 1 143 ? -19.543 -63.993 -1.921 1.00 61.08 143 ALA A CA 1
ATOM 762 C C . ALA A 1 143 ? -18.184 -63.634 -2.504 1.00 59.57 143 ALA A C 1
ATOM 763 O O . ALA A 1 143 ? -17.315 -64.475 -2.690 1.00 63.50 143 ALA A O 1
ATOM 765 N N . VAL A 1 144 ? -18.000 -62.347 -2.788 1.00 53.31 144 VAL A N 1
ATOM 766 C CA . VAL A 1 144 ? -16.724 -61.937 -3.372 1.00 46.19 144 VAL A CA 1
ATOM 767 C C . VAL A 1 144 ? -15.580 -62.193 -2.404 1.00 49.48 144 VAL A C 1
ATOM 768 O O . VAL A 1 144 ? -14.700 -63.013 -2.693 1.00 62.93 144 VAL A O 1
ATOM 772 N N . PHE A 1 145 ? -15.569 -61.507 -1.264 1.00 43.15 145 PHE A N 1
ATOM 773 C CA . PHE A 1 145 ? -14.418 -61.547 -0.375 1.00 48.97 145 PHE A CA 1
ATOM 774 C C . PHE A 1 145 ? -14.186 -62.936 0.210 1.00 55.77 145 PHE A C 1
ATOM 775 O O . PHE A 1 145 ? -13.034 -63.356 0.331 1.00 62.01 145 PHE A O 1
ATOM 783 N N . ASN A 1 146 ? -15.256 -63.635 0.573 1.00 54.26 146 ASN A N 1
ATOM 784 C CA . ASN A 1 146 ? -15.148 -64.962 1.163 1.00 53.88 146 ASN A CA 1
ATOM 785 C C . ASN A 1 146 ? -14.833 -66.013 0.103 1.00 57.72 146 ASN A C 1
ATOM 786 O O . ASN A 1 146 ? -14.802 -67.210 0.390 1.00 71.34 146 ASN A O 1
ATOM 791 N N . SER A 1 147 ? -14.603 -65.583 -1.134 1.00 55.06 147 SER A N 1
ATOM 792 C CA . SER A 1 147 ? -14.378 -66.533 -2.214 1.00 41.21 147 SER A CA 1
ATOM 793 C C . SER A 1 147 ? -12.915 -66.658 -2.601 1.00 31.29 147 SER A C 1
ATOM 794 O O . SER A 1 147 ? -12.614 -67.345 -3.579 1.00 40.69 147 SER A O 1
ATOM 797 N N . TYR A 1 148 ? -11.980 -66.027 -1.900 1.00 32.13 148 TYR A N 1
ATOM 798 C CA . TYR A 1 148 ? -10.592 -66.162 -2.310 1.00 39.86 148 TYR A CA 1
ATOM 799 C C . TYR A 1 148 ? -9.917 -67.428 -1.768 1.00 52.80 148 TYR A C 1
ATOM 800 O O . TYR A 1 148 ? -9.628 -67.488 -0.570 1.00 60.07 148 TYR A O 1
ATOM 809 N N . ASP A 1 149 ? -9.666 -68.387 -2.642 1.00 44.75 149 ASP A N 1
ATOM 810 C CA . ASP A 1 149 ? -9.009 -69.651 -2.325 1.00 40.06 149 ASP A CA 1
ATOM 811 C C . ASP A 1 149 ? -7.866 -69.910 -3.301 1.00 40.06 149 ASP A C 1
ATOM 812 O O . ASP A 1 149 ? -8.070 -70.107 -4.500 1.00 35.12 149 ASP A O 1
ATOM 817 N N . PRO A 1 150 ? -6.653 -69.934 -2.767 1.00 38.17 150 PRO A N 1
ATOM 818 C CA . PRO A 1 150 ? -5.470 -70.206 -3.587 1.00 38.92 150 PRO A CA 1
ATOM 819 C C . PRO A 1 150 ? -5.609 -71.480 -4.412 1.00 32.47 150 PRO A C 1
ATOM 820 O O . PRO A 1 150 ? -4.971 -71.595 -5.463 1.00 34.02 150 PRO A O 1
ATOM 824 N N . ASN A 1 151 ? -6.427 -72.448 -3.991 1.00 27.25 151 ASN A N 1
ATOM 825 C CA . ASN A 1 151 ? -6.473 -73.699 -4.758 1.00 34.62 151 ASN A CA 1
ATOM 826 C C . ASN A 1 151 ? -7.544 -73.674 -5.838 1.00 46.27 151 ASN A C 1
ATOM 827 O O . ASN A 1 151 ? -7.768 -74.703 -6.484 1.00 48.58 151 ASN A O 1
ATOM 832 N N . ASP A 1 152 ? -8.162 -72.512 -6.013 1.00 48.53 152 ASP A N 1
ATOM 833 C CA . ASP A 1 152 ? -9.258 -72.329 -6.960 1.00 47.80 152 ASP A CA 1
ATOM 834 C C . ASP A 1 152 ? -9.421 -70.869 -7.356 1.00 49.75 152 ASP A C 1
ATOM 835 O O . ASP A 1 152 ? -10.471 -70.250 -7.177 1.00 43.53 152 ASP A O 1
ATOM 840 N N . LEU A 1 153 ? -8.367 -70.267 -7.906 1.00 43.90 153 LEU A N 1
ATOM 841 C CA . LEU A 1 153 ? -8.426 -68.837 -8.183 1.00 43.69 153 LEU A CA 1
ATOM 842 C C . LEU A 1 153 ? -9.554 -68.491 -9.144 1.00 47.31 153 LEU A C 1
ATOM 843 O O . LEU A 1 153 ? -10.192 -67.442 -9.006 1.00 42.77 153 LEU A O 1
ATOM 848 N N . LEU A 1 154 ? -9.800 -69.388 -10.097 1.00 40.30 154 LEU A N 1
ATOM 849 C CA . LEU A 1 154 ? -10.816 -69.134 -11.114 1.00 45.24 154 LEU A CA 1
ATOM 850 C C . LEU A 1 154 ? -12.159 -68.769 -10.485 1.00 51.89 154 LEU A C 1
ATOM 851 O O . LEU A 1 154 ? -12.823 -67.858 -10.986 1.00 49.27 154 LEU A O 1
ATOM 856 N N . LYS A 1 155 ? -12.545 -69.449 -9.415 1.00 60.72 155 LYS A N 1
ATOM 857 C CA . LYS A 1 155 ? -13.796 -69.152 -8.720 1.00 61.74 155 LYS A CA 1
ATOM 858 C C . LYS A 1 155 ? -13.806 -67.718 -8.211 1.00 57.37 155 LYS A C 1
ATOM 859 O O . LYS A 1 155 ? -14.773 -66.961 -8.308 1.00 43.71 155 LYS A O 1
ATOM 865 N N . HIS A 1 156 ? -12.671 -67.307 -7.638 1.00 50.20 156 HIS A N 1
ATOM 866 C CA . HIS A 1 156 ? -12.617 -65.923 -7.164 1.00 47.78 156 HIS A CA 1
ATOM 867 C C . HIS A 1 156 ? -12.797 -64.977 -8.356 1.00 48.89 156 HIS A C 1
ATOM 868 O O . HIS A 1 156 ? -13.652 -64.101 -8.286 1.00 49.62 156 HIS A O 1
ATOM 875 N N . ILE A 1 157 ? -11.993 -65.202 -9.380 1.00 49.55 157 ILE A N 1
ATOM 876 C CA . ILE A 1 157 ? -12.025 -64.510 -10.654 1.00 51.68 157 ILE A CA 1
ATOM 877 C C . ILE A 1 157 ? -13.464 -64.230 -11.074 1.00 45.18 157 ILE A C 1
ATOM 878 O O . ILE A 1 157 ? -13.916 -63.120 -11.315 1.00 34.41 157 ILE A O 1
ATOM 883 N N . SER A 1 158 ? -14.217 -65.323 -11.171 1.00 44.14 158 SER A N 1
ATOM 884 C CA . SER A 1 158 ? -15.605 -65.185 -11.587 1.00 41.90 158 SER A CA 1
ATOM 885 C C . SER A 1 158 ? -16.380 -64.267 -10.653 1.00 46.32 158 SER A C 1
ATOM 886 O O . SER A 1 158 ? -16.837 -63.222 -11.123 1.00 56.27 158 SER A O 1
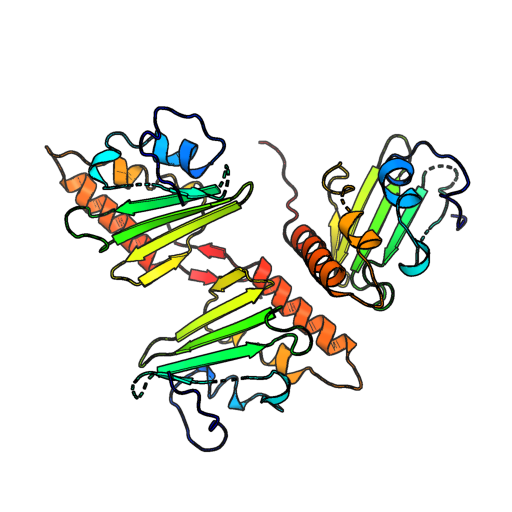ATOM 889 N N . THR A 1 159 ? -16.532 -64.615 -9.378 1.00 44.96 159 THR A N 1
ATOM 890 C CA . THR A 1 159 ? -17.411 -63.832 -8.504 1.00 48.75 159 THR A CA 1
ATOM 891 C C . THR A 1 159 ? -17.011 -62.361 -8.471 1.00 40.38 159 THR A C 1
ATOM 892 O O . THR A 1 159 ? -17.858 -61.494 -8.241 1.00 31.11 159 THR A O 1
ATOM 896 N N . VAL A 1 160 ? -15.738 -62.058 -8.729 1.00 29.09 160 VAL A N 1
ATOM 897 C CA . VAL A 1 160 ? -15.363 -60.652 -8.819 1.00 30.77 160 VAL A CA 1
ATOM 898 C C . VAL A 1 160 ? -16.007 -60.038 -10.063 1.00 39.41 160 VAL A C 1
ATOM 899 O O . VAL A 1 160 ? -16.406 -58.881 -10.041 1.00 37.38 160 VAL A O 1
ATOM 903 N N . GLU A 1 161 ? -16.088 -60.839 -11.119 1.00 40.96 161 GLU A N 1
ATOM 904 C CA . GLU A 1 161 ? -16.673 -60.417 -12.390 1.00 40.84 161 GLU A CA 1
ATOM 905 C C . GLU A 1 161 ? -18.170 -60.169 -12.218 1.00 40.81 161 GLU A C 1
ATOM 906 O O . GLU A 1 161 ? -18.809 -59.366 -12.888 1.00 32.37 161 GLU A O 1
ATOM 912 N N . SER A 1 162 ? -18.736 -60.895 -11.265 1.00 39.89 162 SER A N 1
ATOM 913 C CA . SER A 1 162 ? -20.132 -60.829 -10.903 1.00 33.99 162 SER A CA 1
ATOM 914 C C . SER A 1 162 ? -20.497 -59.445 -10.371 1.00 35.83 162 SER A C 1
ATOM 915 O O . SER A 1 162 ? -21.556 -58.916 -10.679 1.00 46.00 162 SER A O 1
ATOM 918 N N . LEU A 1 163 ? -19.576 -58.950 -9.559 1.00 33.02 163 LEU A N 1
ATOM 919 C CA . LEU A 1 163 ? -19.663 -57.653 -8.922 1.00 27.29 163 LEU A CA 1
ATOM 920 C C . LEU A 1 163 ? -19.415 -56.553 -9.951 1.00 36.67 163 LEU A C 1
ATOM 921 O O . LEU A 1 163 ? -20.070 -55.511 -9.891 1.00 37.24 163 LEU A O 1
ATOM 926 N N . LYS A 1 164 ? -18.497 -56.776 -10.893 1.00 38.06 164 LYS A N 1
ATOM 927 C CA . LYS A 1 164 ? -18.273 -55.774 -11.936 1.00 36.51 164 LYS A CA 1
ATOM 928 C C . LYS A 1 164 ? -19.589 -55.522 -12.681 1.00 35.08 164 LYS A C 1
ATOM 929 O O . LYS A 1 164 ? -19.999 -54.388 -12.912 1.00 29.49 164 LYS A O 1
ATOM 935 N N . LYS A 1 165 ? -20.226 -56.622 -13.056 1.00 22.52 165 LYS A N 1
ATOM 936 C CA . LYS A 1 165 ? -21.517 -56.601 -13.733 1.00 30.03 165 LYS A CA 1
ATOM 937 C C . LYS A 1 165 ? -22.479 -55.711 -12.954 1.00 35.85 165 LYS A C 1
ATOM 938 O O . LYS A 1 165 ? -23.082 -54.793 -13.504 1.00 42.23 165 LYS A O 1
ATOM 944 N N . ILE A 1 166 ? -22.614 -55.974 -11.657 1.00 35.72 166 ILE A N 1
ATOM 945 C CA . ILE A 1 166 ? -23.430 -55.105 -10.805 1.00 38.36 166 ILE A CA 1
ATOM 946 C C . ILE A 1 166 ? -22.998 -53.650 -10.941 1.00 37.78 166 ILE A C 1
ATOM 947 O O . ILE A 1 166 ? -23.819 -52.740 -11.090 1.00 40.90 166 ILE A O 1
ATOM 952 N N . PHE A 1 167 ? -21.692 -53.401 -10.905 1.00 29.81 167 PHE A N 1
ATOM 953 C CA . PHE A 1 167 ? -21.189 -52.046 -11.069 1.00 25.84 167 PHE A CA 1
ATOM 954 C C . PHE A 1 167 ? -21.714 -51.397 -12.350 1.00 32.18 167 PHE A C 1
ATOM 955 O O . PHE A 1 167 ? -22.099 -50.232 -12.274 1.00 22.05 167 PHE A O 1
ATOM 963 N N . TYR A 1 168 ? -21.695 -52.119 -13.460 1.00 28.89 168 TYR A N 1
ATOM 964 C CA . TYR A 1 168 ? -21.952 -51.571 -14.781 1.00 25.31 168 TYR A CA 1
ATOM 965 C C . TYR A 1 168 ? -23.447 -51.427 -15.056 1.00 24.88 168 TYR A C 1
ATOM 966 O O . TYR A 1 168 ? -23.854 -50.821 -16.048 1.00 25.17 168 TYR A O 1
ATOM 975 N N . THR A 1 169 ? -24.198 -52.004 -14.137 1.00 21.94 169 THR A N 1
ATOM 976 C CA . THR A 1 169 ? -25.634 -52.198 -14.217 1.00 26.77 169 THR A CA 1
ATOM 977 C C . THR A 1 169 ? -26.416 -51.276 -13.297 1.00 22.32 169 THR A C 1
ATOM 978 O O . THR A 1 169 ? -27.646 -51.207 -13.326 1.00 21.12 169 THR A O 1
ATOM 982 N N . ILE A 1 170 ? -25.695 -50.543 -12.458 1.00 16.66 170 ILE A N 1
ATOM 983 C CA . ILE A 1 170 ? -26.313 -49.658 -11.486 1.00 26.60 170 ILE A CA 1
ATOM 984 C C . ILE A 1 170 ? -26.957 -48.473 -12.196 1.00 22.17 170 ILE A C 1
ATOM 985 O O . ILE A 1 170 ? -26.281 -47.854 -13.011 1.00 18.61 170 ILE A O 1
ATOM 990 N N . THR A 1 171 ? -28.207 -48.137 -11.915 1.00 20.14 171 THR A N 1
ATOM 991 C CA . THR A 1 171 ? -28.725 -46.851 -12.381 1.00 26.82 171 THR A CA 1
ATOM 992 C C . THR A 1 171 ? -29.381 -46.148 -11.192 1.00 22.54 171 THR A C 1
ATOM 993 O O . THR A 1 171 ? -29.969 -46.792 -10.326 1.00 32.19 171 THR A O 1
ATOM 997 N N . CYS A 1 172 ? -29.265 -44.831 -11.166 1.00 23.61 172 CYS A N 1
ATOM 998 C CA . CYS A 1 172 ? -29.840 -44.057 -10.064 1.00 28.06 172 CYS A CA 1
ATOM 999 C C . CYS A 1 172 ? -31.170 -43.471 -10.520 1.00 25.28 172 CYS A C 1
ATOM 1000 O O . CYS A 1 172 ? -31.254 -42.502 -11.265 1.00 28.86 172 CYS A O 1
ATOM 1003 N N . GLU A 1 173 ? -32.266 -44.084 -10.075 1.00 24.78 173 GLU A N 1
ATOM 1004 C CA . GLU A 1 173 ? -33.538 -43.637 -10.628 1.00 34.82 173 GLU A CA 1
ATOM 1005 C C . GLU A 1 173 ? -34.511 -43.204 -9.533 1.00 35.06 173 GLU A C 1
ATOM 1006 O O . GLU A 1 173 ? -34.450 -43.649 -8.396 1.00 25.90 173 GLU A O 1
ATOM 1012 N N . ALA A 1 174 ? -35.381 -42.327 -9.978 1.00 34.70 174 ALA A N 1
ATOM 101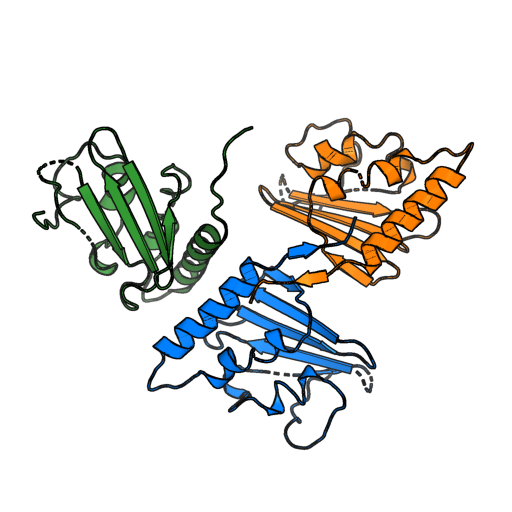3 C CA . ALA A 1 174 ? -36.472 -41.649 -9.338 1.00 35.86 174 ALA A CA 1
ATOM 1014 C C . ALA A 1 174 ? -37.817 -42.062 -9.925 1.00 30.57 174 ALA A C 1
ATOM 1015 O O . ALA A 1 174 ? -37.906 -42.491 -11.072 1.00 27.38 174 ALA A O 1
ATOM 1017 N N . VAL A 1 175 ? -38.854 -41.903 -9.117 1.00 27.83 175 VAL A N 1
ATOM 1018 C CA . VAL A 1 175 ? -40.215 -42.085 -9.587 1.00 32.84 175 VAL A CA 1
ATOM 1019 C C . VAL A 1 175 ? -40.730 -40.718 -10.043 1.00 36.14 175 VAL A C 1
ATOM 1020 O O . VAL A 1 175 ? -40.826 -39.806 -9.228 1.00 23.43 175 VAL A O 1
ATOM 1024 N N . TYR A 1 176 ? -41.007 -40.629 -11.338 1.00 35.49 176 TYR A N 1
ATOM 1025 C CA . TYR A 1 176 ? -41.569 -39.404 -11.886 1.00 34.78 176 TYR A CA 1
ATOM 1026 C C . TYR A 1 176 ? -43.087 -39.561 -12.014 1.00 47.15 176 TYR A C 1
ATOM 1027 O O . TYR A 1 176 ? -43.552 -40.544 -12.594 1.00 79.35 176 TYR A O 1
ATOM 1036 N N . GLU B 1 47 ? -11.667 -26.010 -15.997 1.00 65.03 47 GLU B N 1
ATOM 1037 C CA . GLU B 1 47 ? -11.008 -24.876 -15.356 1.00 80.95 47 GLU B CA 1
ATOM 1038 C C . GLU B 1 47 ? -11.703 -23.559 -15.682 1.00 80.13 47 GLU B C 1
ATOM 1039 O O . GLU B 1 47 ? -12.337 -22.953 -14.809 1.00 87.67 47 GLU B O 1
ATOM 1045 N N . VAL B 1 48 ? -11.599 -23.092 -16.921 1.00 77.87 48 VAL B N 1
ATOM 1046 C CA . VAL B 1 48 ? -12.200 -21.829 -17.327 1.00 79.47 48 VAL B CA 1
ATOM 1047 C C . VAL B 1 48 ? -13.720 -21.864 -17.287 1.00 74.85 48 VAL B C 1
ATOM 1048 O O . VAL B 1 48 ? -14.339 -22.924 -17.338 1.00 51.82 48 VAL B O 1
ATOM 1052 N N . ASN B 1 49 ? -14.351 -20.694 -17.190 1.00 76.53 49 ASN B N 1
ATOM 1053 C CA . ASN B 1 49 ? -15.809 -20.663 -17.125 1.00 79.08 49 ASN B CA 1
ATOM 1054 C C . ASN B 1 49 ? -16.389 -19.511 -17.946 1.00 81.54 49 ASN B C 1
ATOM 1055 O O . ASN B 1 49 ? -16.239 -18.341 -17.596 1.00 76.68 49 ASN B O 1
ATOM 1060 N N . PRO B 1 50 ? -17.059 -19.890 -19.031 1.00 82.34 50 PRO B N 1
ATOM 1061 C CA . PRO B 1 50 ? -17.692 -18.948 -19.954 1.00 83.27 50 PRO B CA 1
ATOM 1062 C C . PRO B 1 50 ? -18.874 -18.217 -19.317 1.00 78.62 50 PRO B C 1
ATOM 1063 O O . PRO B 1 50 ? -18.753 -17.676 -18.215 1.00 86.88 50 PRO B O 1
ATOM 1067 N N . ASP B 1 51 ? -20.003 -18.210 -20.014 1.00 73.76 51 ASP B N 1
ATOM 1068 C CA . ASP B 1 51 ? -21.277 -17.730 -19.504 1.00 74.64 51 ASP B CA 1
ATOM 1069 C C . ASP B 1 51 ? -22.343 -17.675 -20.592 1.00 75.77 51 ASP B C 1
ATOM 1070 O O . ASP B 1 51 ? -23.521 -17.977 -20.370 1.00 49.17 51 ASP B O 1
ATOM 1075 N N . ILE B 1 52 ? -21.962 -17.290 -21.814 1.00 84.10 52 ILE B N 1
ATOM 1076 C CA . ILE B 1 52 ? -23.012 -17.245 -22.837 1.00 88.49 52 ILE B CA 1
ATOM 1077 C C . ILE B 1 52 ? -23.170 -18.602 -23.527 1.00 90.50 52 ILE B C 1
ATOM 1078 O O . ILE B 1 52 ? -22.430 -18.944 -24.439 1.00 92.36 52 ILE B O 1
ATOM 1083 N N . ILE B 1 53 ? -24.170 -19.327 -23.050 1.00 89.32 53 ILE B N 1
ATOM 1084 C CA . ILE B 1 53 ? -24.644 -20.610 -23.548 1.00 82.17 53 ILE B CA 1
ATOM 1085 C C . ILE B 1 53 ? -25.555 -20.395 -24.752 1.00 74.77 53 ILE B C 1
ATOM 1086 O O . ILE B 1 53 ? -26.146 -21.299 -25.336 1.00 62.91 53 ILE B O 1
ATOM 1091 N N . LYS B 1 54 ? -25.649 -19.122 -25.127 1.00 72.83 54 LYS B N 1
ATOM 1092 C CA . LYS B 1 54 ? -26.403 -18.672 -26.284 1.00 77.22 54 LYS B CA 1
ATOM 1093 C C . LYS B 1 54 ? -25.473 -18.350 -27.450 1.00 80.61 54 LYS B C 1
ATOM 1094 O O . LYS B 1 54 ? -25.882 -18.364 -28.611 1.00 76.42 54 LYS B O 1
ATOM 1100 N N . ASP B 1 55 ? -24.209 -18.059 -27.147 1.00 85.04 55 ASP B N 1
ATOM 1101 C CA . ASP B 1 55 ? -23.210 -17.800 -28.185 1.00 79.81 55 ASP B CA 1
ATOM 1102 C C . ASP B 1 55 ? -22.813 -19.122 -28.839 1.00 72.70 55 ASP B C 1
ATOM 1103 O O . ASP B 1 55 ? -23.434 -19.550 -29.812 1.00 74.55 55 ASP B O 1
ATOM 1108 N N . GLU B 1 56 ? -21.784 -19.752 -28.287 1.00 67.22 56 GLU B N 1
ATOM 1109 C CA . GLU B 1 56 ? -21.254 -20.994 -28.823 1.00 63.51 56 GLU B CA 1
ATOM 1110 C C . GLU B 1 56 ? -22.350 -22.024 -29.097 1.00 61.08 56 GLU B C 1
ATOM 1111 O O . GLU B 1 56 ? -23.437 -21.970 -28.536 1.00 55.58 56 GLU B O 1
ATOM 1117 N N . VAL B 1 57 ? -22.010 -22.942 -29.983 1.00 54.13 57 VAL B N 1
ATOM 1118 C CA . VAL B 1 57 ? -22.755 -24.149 -30.292 1.00 49.97 57 VAL B CA 1
ATOM 1119 C C . VAL B 1 57 ? -22.072 -25.308 -29.579 1.00 49.06 57 VAL B C 1
ATOM 1120 O O . VAL B 1 57 ? -20.859 -25.289 -29.342 1.00 76.59 57 VAL B O 1
ATOM 1124 N N . PHE B 1 58 ? -22.822 -26.326 -29.194 1.00 37.99 58 PHE B N 1
ATOM 1125 C CA . PHE B 1 58 ? -22.195 -27.386 -28.407 1.00 34.20 58 PHE B CA 1
ATOM 1126 C C . PHE B 1 58 ? -22.698 -28.732 -28.908 1.00 35.57 58 PHE B C 1
ATOM 1127 O O . PHE B 1 58 ? -23.719 -28.797 -29.598 1.00 45.58 58 PHE B O 1
ATOM 1135 N N . ASP B 1 59 ? -21.980 -29.790 -28.567 1.00 42.24 59 ASP B N 1
ATOM 1136 C CA . ASP B 1 59 ? -22.437 -31.143 -28.847 1.00 57.60 59 ASP B CA 1
ATOM 1137 C C . ASP B 1 59 ? -22.902 -31.716 -27.510 1.00 52.02 59 ASP B C 1
ATOM 1138 O O . ASP B 1 59 ? -23.456 -32.801 -27.429 1.00 47.94 59 ASP B O 1
ATOM 1143 N N . PHE B 1 60 ? -22.623 -30.910 -26.484 1.00 55.31 60 PHE B N 1
ATOM 1144 C CA . PHE B 1 60 ? -23.051 -31.306 -25.139 1.00 55.49 60 PHE B CA 1
ATOM 1145 C C . PHE B 1 60 ? -24.573 -31.352 -25.081 1.00 53.47 60 PHE B C 1
ATOM 1146 O O . PHE B 1 60 ? -25.271 -30.386 -25.395 1.00 45.24 60 PHE B O 1
ATOM 1154 N N . VAL B 1 61 ? -25.053 -32.526 -24.689 1.00 42.73 61 VAL B N 1
ATOM 1155 C CA . VAL B 1 61 ? -26.473 -32.831 -24.685 1.00 39.63 61 VAL B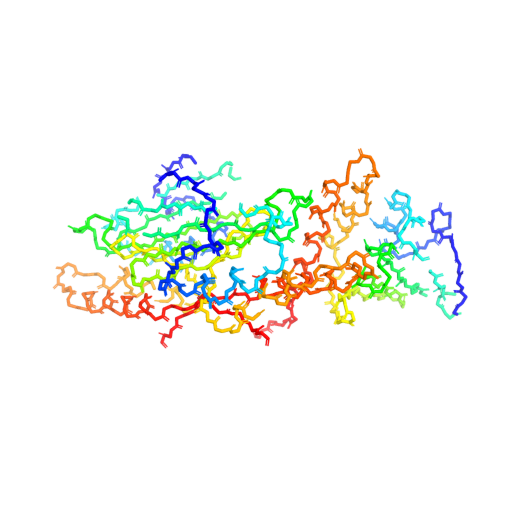 CA 1
ATOM 1156 C C . VAL B 1 61 ? -27.228 -32.085 -23.600 1.00 44.71 61 VAL B C 1
ATOM 1157 O O . VAL B 1 61 ? -28.400 -31.733 -23.761 1.00 36.52 61 VAL B O 1
ATOM 1161 N N . ILE B 1 62 ? -26.559 -31.831 -22.473 1.00 43.01 62 ILE B N 1
ATOM 1162 C CA . ILE B 1 62 ? -27.252 -31.101 -21.411 1.00 40.59 62 ILE B CA 1
ATOM 1163 C C . ILE B 1 62 ? -27.423 -29.653 -21.861 1.00 47.03 62 ILE B C 1
ATOM 1164 O O . ILE B 1 62 ? -28.312 -28.933 -21.418 1.00 55.59 62 ILE B O 1
ATOM 1169 N N . VAL B 1 63 ? -26.541 -29.244 -22.772 1.00 46.71 63 VAL B N 1
ATOM 1170 C CA . VAL B 1 63 ? -26.566 -27.901 -23.325 1.00 43.84 63 VAL B CA 1
ATOM 1171 C C . VAL B 1 63 ? -27.749 -27.683 -24.272 1.00 42.02 63 VAL B C 1
ATOM 1172 O O . VAL B 1 63 ? -28.397 -26.632 -24.252 1.00 38.72 63 VAL B O 1
ATOM 1176 N N . ASN B 1 64 ? -28.018 -28.680 -25.110 1.00 39.80 64 ASN B N 1
ATOM 1177 C CA . ASN B 1 64 ? -29.038 -28.542 -26.142 1.00 47.87 64 ASN B CA 1
ATOM 1178 C C . ASN B 1 64 ? -30.392 -29.026 -25.645 1.00 51.70 64 ASN B C 1
ATOM 1179 O O . ASN B 1 64 ? -31.439 -28.543 -26.071 1.00 52.71 64 ASN B O 1
ATOM 1184 N N . ARG B 1 65 ? -30.391 -29.998 -24.730 1.00 45.81 65 ARG B N 1
ATOM 1185 C CA . ARG B 1 65 ? -31.678 -30.466 -24.230 1.00 42.38 65 ARG B CA 1
ATOM 1186 C C . ARG B 1 65 ? -32.191 -29.605 -23.080 1.00 40.77 65 ARG B C 1
ATOM 1187 O O . ARG B 1 65 ? -33.393 -29.633 -22.794 1.00 41.15 65 ARG B O 1
ATOM 1195 N N . VAL B 1 66 ? -31.344 -28.842 -22.393 1.00 32.22 66 VAL B N 1
ATOM 1196 C CA . VAL B 1 66 ? -31.810 -28.112 -21.224 1.00 24.11 66 VAL B CA 1
ATOM 1197 C C . VAL B 1 66 ? -31.324 -26.670 -21.201 1.00 28.02 66 VAL B C 1
ATOM 1198 O O . VAL B 1 66 ? -32.121 -25.734 -21.276 1.00 37.02 66 VAL B O 1
ATOM 1202 N N . LEU B 1 67 ? -30.018 -26.500 -21.071 1.00 17.77 67 LEU B N 1
ATOM 1203 C CA . LEU B 1 67 ? -29.464 -25.173 -20.832 1.00 27.40 67 LEU B CA 1
ATOM 1204 C C . LEU B 1 67 ? -29.870 -24.182 -21.908 1.00 36.23 67 LEU B C 1
ATOM 1205 O O . LEU B 1 67 ? -30.166 -23.013 -21.644 1.00 28.58 67 LEU B O 1
ATOM 1210 N N . LYS B 1 68 ? -29.908 -24.574 -23.187 1.00 34.25 68 LYS B N 1
ATOM 1211 C CA . LYS B 1 68 ? -30.240 -23.531 -24.166 1.00 36.91 68 LYS B CA 1
ATOM 1212 C C . LYS B 1 68 ? -31.727 -23.200 -24.179 1.00 41.18 68 LYS B C 1
ATOM 1213 O O . LYS B 1 68 ? -32.140 -22.173 -24.719 1.00 49.46 68 LYS B O 1
ATOM 1219 N N . LYS B 1 69 ? -32.548 -24.074 -23.604 1.00 30.56 69 LYS B N 1
ATOM 1220 C CA . LYS B 1 69 ? -33.994 -23.912 -23.650 1.00 31.29 69 LYS B CA 1
ATOM 1221 C C . LYS B 1 69 ? -34.538 -23.185 -22.425 1.00 37.44 69 LYS B C 1
ATOM 1222 O O . LYS B 1 69 ? -35.744 -22.954 -22.297 1.00 42.57 69 LYS B O 1
ATOM 1228 N N . ILE B 1 70 ? -33.647 -22.814 -21.512 1.00 31.13 70 ILE B N 1
ATOM 1229 C CA . ILE B 1 70 ? -34.031 -22.073 -20.315 1.00 37.37 70 ILE B CA 1
ATOM 1230 C C . ILE B 1 70 ? -34.159 -20.588 -20.653 1.00 42.46 70 ILE B C 1
ATOM 1231 O O . ILE B 1 70 ? -33.171 -19.965 -21.046 1.00 41.82 70 ILE B O 1
ATOM 1236 N N . LYS B 1 71 ? -35.359 -20.030 -20.504 1.00 37.11 71 LYS B N 1
ATOM 1237 C CA . LYS B 1 71 ? -35.583 -18.631 -20.856 1.00 36.61 71 LYS B CA 1
ATOM 1238 C C . LYS B 1 71 ? -34.748 -17.680 -20.015 1.00 39.00 71 LYS B C 1
ATOM 1239 O O . LYS B 1 71 ? -33.983 -16.879 -20.563 1.00 60.32 71 LYS B O 1
ATOM 1245 N N . ASP B 1 72 ? -34.855 -17.727 -18.686 1.00 29.78 72 ASP B N 1
ATOM 1246 C CA . ASP B 1 72 ? -34.079 -16.782 -17.880 1.00 29.53 72 ASP B CA 1
ATOM 1247 C C . ASP B 1 72 ? -32.920 -17.488 -17.192 1.00 30.48 72 ASP B C 1
ATOM 1248 O O . ASP B 1 72 ? -32.910 -17.612 -15.963 1.00 29.91 72 ASP B O 1
ATOM 1253 N N . LEU B 1 73 ? -31.971 -17.943 -18.005 1.00 31.16 73 LEU B N 1
ATOM 1254 C CA . LEU B 1 73 ? -30.841 -18.705 -17.483 1.00 35.29 73 LEU B CA 1
ATOM 1255 C C . LEU B 1 73 ? -30.167 -17.950 -16.342 1.00 39.13 73 LEU B C 1
ATOM 1256 O O . LEU B 1 73 ? -29.822 -18.547 -15.321 1.00 42.00 73 LEU B O 1
ATOM 1261 N N . LYS B 1 74 ? -30.015 -16.644 -16.521 1.00 32.23 74 LYS B N 1
ATOM 1262 C CA . LYS B 1 74 ? -29.252 -15.850 -15.568 1.00 38.92 74 LYS B CA 1
ATOM 1263 C C . LYS B 1 74 ? -29.817 -15.866 -14.155 1.00 34.99 74 LYS B C 1
ATOM 1264 O O . LYS B 1 74 ? -29.073 -15.810 -13.172 1.00 24.64 74 LYS B O 1
ATOM 1270 N N . HIS B 1 75 ? -31.134 -15.931 -14.035 1.00 30.40 75 HIS B N 1
ATOM 1271 C CA . HIS B 1 75 ? -31.793 -15.932 -12.746 1.00 16.63 75 HIS B CA 1
ATOM 1272 C C . HIS B 1 75 ? -31.311 -17.050 -11.836 1.00 32.03 75 HIS B C 1
ATOM 1273 O O . HIS B 1 75 ? -31.437 -16.988 -10.612 1.00 28.97 75 HIS B O 1
ATOM 1280 N N . TYR B 1 76 ? -30.758 -18.118 -12.415 1.00 33.60 76 TYR B N 1
ATOM 1281 C CA . TYR B 1 76 ? -30.415 -19.275 -11.596 1.00 31.82 76 TYR B CA 1
ATOM 1282 C C . TYR B 1 76 ? -28.921 -19.383 -11.304 1.00 35.11 76 TYR B C 1
ATOM 1283 O O . TYR B 1 76 ? -28.447 -20.491 -11.040 1.00 28.46 76 TYR B O 1
ATOM 1292 N N . ASP B 1 77 ? -28.214 -18.265 -11.319 1.00 31.26 77 ASP B N 1
ATOM 1293 C CA . ASP B 1 77 ? -26.816 -18.114 -10.954 1.00 30.49 77 ASP B CA 1
ATOM 1294 C C . ASP B 1 77 ? -25.902 -19.209 -11.487 1.00 30.38 77 ASP B C 1
ATOM 1295 O O . ASP B 1 77 ? -25.150 -19.803 -10.703 1.00 28.44 77 ASP B O 1
ATOM 1300 N N . PRO B 1 78 ? -25.943 -19.489 -12.778 1.00 30.10 78 PRO B N 1
ATOM 1301 C CA . PRO B 1 78 ? -25.178 -20.619 -13.313 1.00 34.92 78 PRO B CA 1
ATOM 1302 C C . PRO B 1 78 ? -23.675 -20.465 -13.090 1.00 45.12 78 PRO B C 1
ATOM 1303 O O . PRO B 1 78 ? -23.109 -19.378 -13.155 1.00 48.17 78 PRO B O 1
ATOM 1315 N N . ILE B 1 80 ? -20.801 -22.314 -14.901 1.00 44.87 80 ILE B N 1
ATOM 1316 C CA . ILE B 1 80 ? -20.425 -23.136 -16.038 1.00 47.77 80 ILE B CA 1
ATOM 1317 C C . ILE B 1 80 ? -18.942 -23.020 -16.385 1.00 47.19 80 ILE B C 1
ATOM 1318 O O . ILE B 1 80 ? -18.475 -21.942 -16.759 1.00 38.61 80 ILE B O 1
ATOM 1323 N N . GLU B 1 81 ? -18.217 -24.123 -16.270 1.00 40.79 81 GLU B N 1
ATOM 1324 C CA . GLU B 1 81 ? -16.801 -24.210 -16.567 1.00 37.27 81 GLU B CA 1
ATOM 1325 C C . GLU B 1 81 ? -16.519 -25.136 -17.741 1.00 39.54 81 GLU B C 1
ATOM 1326 O O . GLU B 1 81 ? -17.233 -26.117 -17.961 1.00 33.00 81 GLU B O 1
ATOM 1332 N N . LYS B 1 82 ? -15.464 -24.829 -18.490 1.00 47.93 82 LYS B N 1
ATOM 1333 C CA . LYS B 1 82 ? -15.030 -25.711 -19.575 1.00 54.28 82 LYS B CA 1
ATOM 1334 C C . LYS B 1 82 ? -13.949 -26.661 -19.079 1.00 54.51 82 LYS B C 1
ATOM 1335 O O . LYS B 1 82 ? -13.196 -26.375 -18.144 1.00 35.99 82 LYS B O 1
ATOM 1341 N N . ILE B 1 83 ? -13.846 -27.847 -19.675 1.00 57.97 83 ILE B N 1
ATOM 1342 C CA . ILE B 1 83 ? -12.840 -28.795 -19.170 1.00 62.37 83 ILE B CA 1
ATOM 1343 C C . ILE B 1 83 ? -11.788 -29.115 -20.233 1.00 62.50 83 ILE B C 1
ATOM 1344 O O . ILE B 1 83 ? -12.137 -29.195 -21.412 1.00 59.52 83 ILE B O 1
ATOM 1349 N N . PHE B 1 84 ? -10.553 -29.265 -19.799 1.00 58.14 84 PHE B N 1
ATOM 1350 C CA . PHE B 1 84 ? -9.308 -29.498 -20.493 1.00 53.55 84 PHE B CA 1
ATOM 1351 C C . PHE B 1 84 ? -9.455 -29.699 -21.999 1.00 56.14 84 PHE B C 1
ATOM 1352 O O . PHE B 1 84 ? -9.330 -28.743 -22.769 1.00 64.64 84 PHE B O 1
ATOM 1360 N N . GLU B 1 90 ? -10.936 -27.971 -25.201 1.00 98.85 90 GLU B N 1
ATOM 1361 C CA . GLU B 1 90 ? -12.300 -28.483 -25.079 1.00 73.54 90 GLU B CA 1
ATOM 1362 C C . GLU B 1 90 ? -12.317 -29.999 -24.917 1.00 67.11 90 GLU B C 1
ATOM 1363 O O . GLU B 1 90 ? -11.574 -30.727 -25.579 1.00 80.24 90 GLU B O 1
ATOM 1377 N N . GLY B 1 92 ? -14.884 -31.253 -22.120 1.00 65.04 92 GLY B N 1
ATOM 1378 C CA . GLY B 1 92 ? -15.995 -31.430 -21.219 1.00 56.29 92 GLY B CA 1
ATOM 1379 C C . GLY B 1 92 ? -16.632 -30.157 -20.715 1.00 51.18 92 GLY B C 1
ATOM 1380 O O . GLY B 1 92 ? -16.148 -29.049 -20.924 1.00 36.88 92 GLY B O 1
ATOM 1381 N N . LEU B 1 93 ? -17.761 -30.323 -20.027 1.00 45.95 93 LEU B N 1
ATOM 1382 C CA . LEU B 1 93 ? -18.463 -29.198 -19.419 1.00 31.04 93 LEU B CA 1
ATOM 1383 C C . LEU B 1 93 ? -18.853 -29.574 -17.988 1.00 27.42 93 LEU B C 1
ATOM 1384 O O . LEU B 1 93 ? -19.399 -30.649 -17.736 1.00 25.57 93 LEU B O 1
ATOM 1389 N N . ASN B 1 94 ? -18.539 -28.684 -17.063 1.00 20.31 94 ASN B N 1
ATOM 1390 C CA . ASN B 1 94 ? -18.992 -28.755 -15.689 1.00 33.57 94 ASN B CA 1
ATOM 1391 C C . ASN B 1 94 ? -20.065 -27.688 -15.469 1.00 32.50 94 ASN B C 1
ATOM 1392 O O . ASN B 1 94 ? -19.773 -26.500 -15.562 1.00 35.19 94 ASN B O 1
ATOM 1397 N N . VAL B 1 95 ? -21.300 -28.097 -15.183 1.00 27.51 95 VAL B N 1
ATOM 1398 C CA . VAL B 1 95 ? -22.380 -27.135 -15.013 1.00 24.24 95 VAL B CA 1
ATOM 1399 C C . VAL B 1 95 ? -22.960 -27.214 -13.609 1.00 23.73 95 VAL B C 1
ATOM 1400 O O . VAL B 1 95 ? -23.150 -28.306 -13.083 1.00 27.75 95 VAL B O 1
ATOM 1404 N N . GLU B 1 96 ? -23.257 -26.068 -13.011 1.00 28.28 96 GLU B N 1
ATOM 1405 C CA . GLU B 1 96 ? -23.967 -26.073 -11.742 1.00 34.65 96 GLU B CA 1
ATOM 1406 C C . GLU B 1 96 ? -24.989 -24.933 -11.721 1.00 33.69 96 GLU B C 1
ATOM 1407 O O . GLU B 1 96 ? -24.593 -23.797 -11.990 1.00 27.22 96 GLU B O 1
ATOM 1413 N N . ILE B 1 97 ? -26.238 -25.269 -11.425 1.00 27.18 97 ILE B N 1
ATOM 1414 C CA . ILE B 1 97 ? -27.344 -24.309 -11.454 1.00 14.65 97 ILE B CA 1
ATOM 1415 C C . ILE B 1 97 ? -27.982 -24.252 -10.071 1.00 18.28 97 ILE B C 1
ATOM 1416 O O . ILE B 1 97 ? -28.118 -25.290 -9.416 1.00 17.29 97 ILE B O 1
ATOM 1421 N N . GLN B 1 98 ? -28.358 -23.065 -9.633 1.00 23.92 98 GLN B N 1
ATOM 1422 C CA . GLN B 1 98 ? -29.029 -22.896 -8.349 1.00 24.18 98 GLN B CA 1
ATOM 1423 C C . GLN B 1 98 ? -30.538 -22.985 -8.541 1.00 18.79 98 GLN B C 1
ATOM 1424 O O . GLN B 1 98 ? -31.083 -22.115 -9.226 1.00 23.14 98 GLN B O 1
ATOM 1430 N N . ILE B 1 99 ? -31.169 -24.007 -7.972 1.00 24.79 99 ILE B N 1
ATOM 1431 C CA . ILE B 1 99 ? -32.620 -24.166 -8.142 1.00 16.82 99 ILE B CA 1
ATOM 1432 C C . ILE B 1 99 ? -33.346 -23.116 -7.307 1.00 22.42 99 ILE B C 1
ATOM 1433 O O . ILE B 1 99 ? -34.421 -22.672 -7.690 1.00 21.46 99 ILE B O 1
ATOM 1438 N N . ASN B 1 100 ? -32.748 -22.717 -6.200 1.00 28.20 100 ASN B N 1
ATOM 1439 C CA . ASN B 1 100 ? -33.248 -21.709 -5.272 1.00 20.01 100 ASN B CA 1
ATOM 1440 C C . ASN B 1 100 ? -32.193 -20.619 -5.105 1.00 21.37 100 ASN B C 1
ATOM 1441 O O . ASN B 1 100 ? -31.430 -20.656 -4.141 1.00 17.51 100 ASN B O 1
ATOM 1446 N N . PRO B 1 101 ? -32.113 -19.684 -6.042 1.00 23.09 101 PRO B N 1
ATOM 1447 C CA . PRO B 1 101 ? -31.029 -18.694 -6.052 1.00 31.71 101 PRO B CA 1
ATOM 1448 C C . PRO B 1 101 ? -30.983 -17.834 -4.785 1.00 24.39 101 PRO B C 1
ATOM 1449 O O . PRO B 1 101 ? -29.918 -17.320 -4.445 1.00 22.51 101 PRO B O 1
ATOM 1453 N N . GLU B 1 102 ? -32.115 -17.696 -4.141 1.00 22.87 102 GLU B N 1
ATOM 1454 C CA . GLU B 1 102 ? -32.406 -16.959 -2.932 1.00 36.39 102 GLU B CA 1
ATOM 1455 C C . GLU B 1 102 ? -31.668 -17.509 -1.722 1.00 32.16 102 GLU B C 1
ATOM 1456 O O . GLU B 1 102 ? -31.492 -16.818 -0.720 1.00 40.05 102 GLU B O 1
ATOM 1462 N N . VAL B 1 103 ? -31.280 -18.773 -1.835 1.00 29.40 103 VAL B N 1
ATOM 1463 C CA . VAL B 1 103 ? -30.571 -19.466 -0.763 1.00 27.81 103 VAL B CA 1
ATOM 1464 C C . VAL B 1 103 ? -29.441 -20.282 -1.385 1.00 34.10 103 VAL B C 1
ATOM 1465 O O . VAL B 1 103 ? -29.664 -21.424 -1.796 1.00 31.80 103 VAL B O 1
ATOM 1469 N N . LYS B 1 104 ? -28.278 -19.658 -1.447 1.00 32.56 104 LYS B N 1
ATOM 1470 C CA . LYS B 1 104 ? -27.124 -20.191 -2.149 1.00 39.89 104 LYS B CA 1
ATOM 1471 C C . LYS B 1 104 ? -26.751 -21.613 -1.730 1.00 33.79 104 LYS B C 1
ATOM 1472 O O . LYS B 1 104 ? -26.488 -21.877 -0.564 1.00 29.79 104 LYS B O 1
ATOM 1478 N N . ASP B 1 105 ? -26.720 -22.518 -2.696 1.00 28.28 105 ASP B N 1
ATOM 1479 C CA . ASP B 1 105 ? -26.304 -23.902 -2.563 1.00 30.94 105 ASP B CA 1
ATOM 1480 C C . ASP B 1 105 ? -27.281 -24.710 -1.719 1.00 23.23 105 ASP B C 1
ATOM 1481 O O . ASP B 1 105 ? -26.919 -25.733 -1.138 1.00 25.12 105 ASP B O 1
ATOM 1486 N N . PHE B 1 106 ? -28.529 -24.282 -1.612 1.00 21.78 106 PHE B N 1
ATOM 1487 C CA . PHE B 1 106 ? -29.516 -25.033 -0.839 1.00 21.69 106 PHE B CA 1
ATOM 1488 C C . PHE B 1 106 ? -30.030 -26.269 -1.584 1.00 16.03 106 PHE B C 1
ATOM 1489 O O . PHE B 1 106 ? -30.208 -27.371 -1.078 1.00 17.69 106 PHE B O 1
ATOM 1497 N N . PHE B 1 107 ? -30.305 -26.048 -2.856 1.00 14.16 107 PHE B N 1
ATOM 1498 C CA . PHE B 1 107 ? -30.853 -26.973 -3.823 1.00 16.28 107 PHE B CA 1
ATOM 1499 C C . PHE B 1 107 ? -30.211 -26.695 -5.180 1.00 21.68 107 PHE B C 1
ATOM 1500 O O . PHE B 1 107 ? -30.497 -25.663 -5.800 1.00 19.97 107 PHE B O 1
ATOM 1508 N N . THR B 1 108 ? -29.343 -27.607 -5.621 1.00 16.90 108 THR B N 1
ATOM 1509 C CA . THR B 1 108 ? -28.702 -27.376 -6.912 1.00 19.47 108 THR B CA 1
ATOM 1510 C C . THR B 1 108 ? -28.753 -28.599 -7.823 1.00 14.82 108 THR B C 1
ATOM 1511 O O . THR B 1 108 ? -28.918 -29.750 -7.430 1.00 17.52 108 THR B O 1
ATOM 1515 N N . PHE B 1 109 ? -28.567 -28.297 -9.100 1.00 16.56 109 PHE B N 1
ATOM 1516 C CA . PHE B 1 109 ? -28.353 -29.308 -10.121 1.00 21.04 109 PHE B CA 1
ATOM 1517 C C . PHE B 1 109 ? -26.922 -29.219 -10.659 1.00 27.81 109 PHE B C 1
ATOM 1518 O O . PHE B 1 109 ? -26.403 -28.168 -11.050 1.00 21.10 109 PHE B O 1
ATOM 1526 N N . LYS B 1 110 ? -26.247 -30.363 -10.671 1.00 24.90 110 LYS B N 1
ATOM 1527 C CA . LYS B 1 110 ? -24.891 -30.406 -11.220 1.00 23.49 110 LYS B CA 1
ATOM 1528 C C . LYS B 1 110 ? -24.831 -31.368 -12.402 1.00 20.68 110 LYS B C 1
ATOM 1529 O O . LYS B 1 110 ? -25.494 -32.403 -12.441 1.00 14.21 110 LYS B O 1
ATOM 1535 N N . SER B 1 111 ? -24.028 -31.003 -13.393 1.00 26.26 111 SER B N 1
ATOM 1536 C CA . SER B 1 111 ? -23.863 -31.865 -14.570 1.00 36.45 111 SER B CA 1
ATOM 1537 C C . SER B 1 111 ? -22.387 -31.876 -14.961 1.00 32.85 111 SER B C 1
ATOM 1538 O O . SER B 1 111 ? -21.752 -30.830 -15.072 1.00 25.58 111 SER B O 1
ATOM 1541 N N . ILE B 1 112 ? -21.847 -33.071 -15.138 1.00 33.93 112 ILE B N 1
ATOM 1542 C CA . ILE B 1 112 ? -20.472 -33.250 -15.565 1.00 39.21 112 ILE B CA 1
ATOM 1543 C C . ILE B 1 112 ? -20.488 -33.876 -16.962 1.00 32.92 112 ILE B C 1
ATOM 1544 O O . ILE B 1 112 ? -20.920 -35.022 -17.069 1.00 25.77 112 ILE B O 1
ATOM 1549 N N . SER B 1 113 ? -20.036 -33.148 -17.968 1.00 30.32 113 SER B N 1
ATOM 1550 C CA . SER B 1 113 ? -20.032 -33.718 -19.311 1.00 34.80 113 SER B CA 1
ATOM 1551 C C . SER B 1 113 ? -18.601 -33.868 -19.821 1.00 42.82 113 SER B C 1
ATOM 1552 O O . SER B 1 113 ? -17.823 -32.915 -19.724 1.00 37.71 113 SER B O 1
ATOM 1555 N N . THR B 1 114 ? -18.261 -35.032 -20.356 1.00 43.03 114 THR B N 1
ATOM 1556 C CA . THR B 1 114 ? -16.971 -35.245 -20.999 1.00 50.53 114 THR B CA 1
ATOM 1557 C C . THR B 1 114 ? -17.422 -35.820 -22.348 1.00 55.24 114 THR B C 1
ATOM 1558 O O . THR B 1 114 ? -18.580 -36.237 -22.452 1.00 69.84 114 THR B O 1
ATOM 1562 N N . THR B 1 115 ? -16.514 -35.828 -23.301 1.00 56.89 115 THR B N 1
ATOM 1563 C CA . THR B 1 115 ? -16.720 -36.257 -24.677 1.00 58.56 115 THR B CA 1
ATOM 1564 C C . THR B 1 115 ? -18.053 -36.973 -24.877 1.00 49.42 115 THR B C 1
ATOM 1565 O O . THR B 1 115 ? -19.008 -36.352 -25.350 1.00 65.95 115 THR B O 1
ATOM 1569 N N . ASN B 1 116 ? -18.123 -38.254 -24.533 1.00 38.91 116 ASN B N 1
ATOM 1570 C CA . ASN B 1 116 ? -19.329 -39.035 -24.785 1.00 46.32 116 ASN B CA 1
ATOM 1571 C C . ASN B 1 116 ? -20.047 -39.425 -23.506 1.00 39.95 116 ASN B C 1
ATOM 1572 O O . ASN B 1 116 ? -20.844 -40.361 -23.456 1.00 38.54 116 ASN B O 1
ATOM 1577 N N . LYS B 1 117 ? -19.760 -38.707 -22.424 1.00 41.11 117 LYS B N 1
ATOM 1578 C CA . LYS B 1 117 ? -20.379 -39.102 -21.162 1.00 42.94 117 LYS B CA 1
ATOM 1579 C C . LYS B 1 117 ? -20.996 -37.914 -20.442 1.00 35.92 117 LYS B C 1
ATOM 1580 O O . LYS B 1 117 ? -20.517 -36.786 -20.494 1.00 24.26 117 LYS B O 1
ATOM 1586 N N . GLN B 1 118 ? -22.089 -38.187 -19.739 1.00 35.13 118 GLN B N 1
ATOM 1587 C CA . GLN B 1 118 ? -22.654 -37.161 -18.884 1.00 33.50 118 GLN B CA 1
ATOM 1588 C C . GLN B 1 118 ? -23.072 -37.776 -17.548 1.00 25.44 118 GLN B C 1
ATOM 1589 O O . GLN B 1 118 ? -23.596 -38.882 -17.540 1.00 33.50 118 GLN B O 1
ATOM 1595 N N . ARG B 1 119 ? -22.832 -37.044 -16.469 1.00 22.95 119 ARG B N 1
ATOM 1596 C CA . ARG B 1 119 ? -23.373 -37.425 -15.172 1.00 30.37 119 ARG B CA 1
ATOM 1597 C C . ARG B 1 119 ? -24.065 -36.196 -14.565 1.00 26.69 119 ARG B C 1
ATOM 1598 O O . ARG B 1 119 ? -23.533 -35.087 -14.546 1.00 19.15 119 ARG B O 1
ATOM 1606 N N . CYS B 1 120 ? -25.267 -36.438 -14.079 1.00 16.03 120 CYS B N 1
ATOM 1607 C CA . CYS B 1 120 ? -26.177 -35.456 -13.525 1.00 23.00 120 CYS B CA 1
ATOM 1608 C C . CYS B 1 120 ? -26.446 -35.747 -12.042 1.00 30.66 120 CYS B C 1
ATOM 1609 O O . CYS B 1 120 ? -26.702 -36.900 -11.678 1.00 28.55 120 CYS B O 1
ATOM 1612 N N . PHE B 1 121 ? -26.396 -34.723 -11.204 1.00 25.29 121 PHE B N 1
ATOM 1613 C CA . PHE B 1 121 ? -26.652 -34.764 -9.782 1.00 18.80 121 PHE B CA 1
ATOM 1614 C C . PHE B 1 121 ? -27.604 -33.662 -9.312 1.00 17.22 121 PHE B C 1
ATOM 1615 O O . PHE B 1 121 ? -27.647 -32.545 -9.803 1.00 24.22 121 PHE B O 1
ATOM 1623 N N . LEU B 1 122 ? -28.380 -33.987 -8.297 1.00 19.36 122 LEU B N 1
ATOM 1624 C CA . LEU B 1 122 ? -29.183 -33.071 -7.525 1.00 18.13 122 LEU B CA 1
ATOM 1625 C C . LEU B 1 122 ? -28.625 -33.028 -6.104 1.00 18.79 122 LEU B C 1
ATOM 1626 O O . LEU B 1 122 ? -28.404 -34.088 -5.520 1.00 16.49 122 LEU B O 1
ATOM 163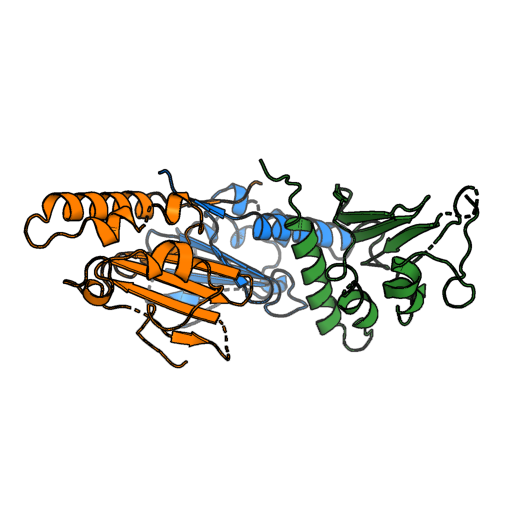1 N N . SER B 1 123 ? -28.416 -31.823 -5.600 1.00 12.62 123 SER B N 1
ATOM 1632 C CA . SER B 1 123 ? -27.931 -31.576 -4.256 1.00 15.19 123 SER B CA 1
ATOM 1633 C C . SER B 1 123 ? -28.921 -30.763 -3.435 1.00 15.65 123 SER B C 1
ATOM 1634 O O . SER B 1 123 ? -29.312 -29.664 -3.826 1.00 18.97 123 SER B O 1
ATOM 1637 N N . LEU B 1 124 ? -29.323 -31.303 -2.300 1.00 13.07 124 LEU B N 1
ATOM 1638 C CA . LEU B 1 124 ? -30.236 -30.676 -1.361 1.00 12.18 124 LEU B CA 1
ATOM 1639 C C . LEU B 1 124 ? -29.564 -30.616 0.010 1.00 22.59 124 LEU B C 1
ATOM 1640 O O . LEU B 1 124 ? -29.196 -31.652 0.552 1.00 23.07 124 LEU B O 1
ATOM 1645 N N . ARG B 1 125 ? -29.408 -29.406 0.525 1.00 20.81 125 ARG B N 1
ATOM 1646 C CA . ARG B 1 125 ? -28.779 -29.159 1.808 1.00 24.26 125 ARG B CA 1
ATOM 1647 C C . ARG B 1 125 ? -27.443 -29.881 1.936 1.00 27.89 125 ARG B C 1
ATOM 1648 O O . ARG B 1 125 ? -27.131 -30.448 2.978 1.00 27.03 125 ARG B O 1
ATOM 1656 N N . GLY B 1 126 ? -26.640 -29.862 0.871 1.00 25.99 126 GLY B N 1
ATOM 1657 C CA . GLY B 1 126 ? -25.321 -30.447 0.980 1.00 25.97 126 GLY B CA 1
ATOM 1658 C C . GLY B 1 126 ? -25.287 -31.939 0.734 1.00 23.58 126 GLY B C 1
ATOM 1659 O O . GLY B 1 126 ? -24.200 -32.515 0.687 1.00 28.76 126 GLY B O 1
ATOM 1660 N N . GLU B 1 127 ? -26.449 -32.554 0.580 1.00 16.36 127 GLU B N 1
ATOM 1661 C CA . GLU B 1 127 ? -26.553 -33.962 0.229 1.00 16.09 127 GLU B CA 1
ATOM 1662 C C . GLU B 1 127 ? -26.718 -34.135 -1.276 1.00 19.78 127 GLU B C 1
ATOM 1663 O O . GLU B 1 127 ? -27.707 -33.698 -1.862 1.00 23.14 127 GLU B O 1
ATOM 1669 N N . THR B 1 128 ? -25.746 -34.784 -1.903 1.00 17.23 128 THR B N 1
ATOM 1670 C CA . THR B 1 128 ? -25.652 -34.868 -3.357 1.00 18.66 128 THR B CA 1
ATOM 1671 C C . THR B 1 128 ? -26.025 -36.251 -3.860 1.00 26.47 128 THR B C 1
ATOM 1672 O O . THR B 1 128 ? -25.442 -37.254 -3.436 1.00 34.15 128 THR B O 1
ATOM 1676 N N . ARG B 1 129 ? -27.007 -36.335 -4.756 1.00 17.43 129 ARG B N 1
ATOM 1677 C CA . ARG B 1 129 ? -27.408 -37.650 -5.263 1.00 20.51 129 ARG B CA 1
ATOM 1678 C C . ARG B 1 129 ? -27.301 -37.696 -6.779 1.00 21.23 129 ARG B C 1
ATOM 1679 O O . ARG B 1 129 ? -27.689 -36.752 -7.460 1.00 25.55 129 ARG B O 1
ATOM 1687 N N . GLU B 1 130 ? -26.763 -38.780 -7.333 1.00 22.05 130 GLU B N 1
ATOM 1688 C CA . GLU B 1 130 ? -26.665 -38.886 -8.785 1.00 18.76 130 GLU B CA 1
ATOM 1689 C C . GLU B 1 130 ? -28.060 -39.171 -9.327 1.00 18.50 130 GLU B C 1
ATOM 1690 O O . GLU B 1 130 ? -28.828 -39.839 -8.626 1.00 19.04 130 GLU B O 1
ATOM 1696 N N . ILE B 1 131 ? -28.351 -38.690 -10.532 1.00 22.06 131 ILE B N 1
ATOM 1697 C CA . ILE B 1 131 ? -29.627 -39.077 -11.131 1.00 23.34 131 ILE B CA 1
ATOM 1698 C C . ILE B 1 131 ? -29.460 -39.360 -12.619 1.00 18.59 131 ILE B C 1
ATOM 1699 O O . ILE B 1 131 ? -28.699 -38.680 -13.302 1.00 19.90 131 ILE B O 1
ATOM 1704 N N . LEU B 1 132 ? -30.185 -40.362 -13.109 1.00 28.83 132 LEU B N 1
ATOM 1705 C CA . LEU B 1 132 ? -30.061 -40.748 -14.521 1.00 34.39 132 LEU B CA 1
ATOM 1706 C C . LEU B 1 132 ? -30.364 -39.589 -15.455 1.00 35.72 132 LEU B C 1
ATOM 1707 O O . LEU B 1 132 ? -31.451 -39.000 -15.434 1.00 28.59 132 LEU B O 1
ATOM 1712 N N . CYS B 1 133 ? -29.395 -39.243 -16.303 1.00 31.51 133 CYS B N 1
ATOM 1713 C CA . CYS B 1 133 ? -29.667 -38.206 -17.295 1.00 31.02 133 CYS B CA 1
ATOM 1714 C C . CYS B 1 133 ? -30.565 -38.788 -18.390 1.00 33.87 133 CYS B C 1
ATOM 1715 O O . CYS B 1 133 ? -30.023 -39.358 -19.341 1.00 41.63 133 CYS B O 1
ATOM 1718 N N . ASP B 1 134 ? -31.884 -38.666 -18.268 1.00 34.06 134 ASP B N 1
ATOM 1719 C CA . ASP B 1 134 ? -32.813 -39.104 -19.310 1.00 36.20 134 ASP B CA 1
ATOM 1720 C C . ASP B 1 134 ? -33.867 -38.035 -19.623 1.00 42.76 134 ASP B C 1
ATOM 1721 O O . ASP B 1 134 ? -33.914 -36.978 -18.998 1.00 37.47 134 ASP B O 1
ATOM 1726 N N . ASN B 1 135 ? -34.723 -38.301 -20.604 1.00 42.64 135 ASN B N 1
ATOM 1727 C CA . ASN B 1 135 ? -35.747 -37.376 -21.063 1.00 43.31 135 ASN B CA 1
ATOM 1728 C C . ASN B 1 135 ? -36.639 -36.925 -19.904 1.00 27.66 135 ASN B C 1
ATOM 1729 O O . ASN B 1 135 ? -36.964 -35.741 -19.805 1.00 24.90 135 ASN B O 1
ATOM 1734 N N . LYS B 1 136 ? -37.025 -37.875 -19.066 1.00 23.18 136 LYS B N 1
ATOM 1735 C CA . LYS B 1 136 ? -37.744 -37.586 -17.837 1.00 27.58 136 LYS B CA 1
ATOM 1736 C C . LYS B 1 136 ? -37.029 -36.457 -17.102 1.00 33.64 136 LYS B C 1
ATOM 1737 O O . LYS B 1 136 ? -37.597 -35.435 -16.731 1.00 36.83 136 LYS B O 1
ATOM 1743 N N . LEU B 1 137 ? -35.719 -36.676 -16.909 1.00 29.75 137 LEU B N 1
ATOM 1744 C CA . LEU B 1 137 ? -34.944 -35.667 -16.199 1.00 27.72 137 LEU B CA 1
ATOM 1745 C C . LEU B 1 137 ? -35.020 -34.300 -16.884 1.00 27.42 137 LEU B C 1
ATOM 1746 O O . LEU B 1 137 ? -35.328 -33.296 -16.230 1.00 29.36 137 LEU B O 1
ATOM 1751 N N . TYR B 1 138 ? -34.726 -34.276 -18.176 1.00 19.49 138 TYR B N 1
ATOM 1752 C CA . TYR B 1 138 ? -34.715 -33.050 -18.964 1.00 26.60 138 TYR B CA 1
ATOM 1753 C C . TYR B 1 138 ? -36.057 -32.323 -18.928 1.00 27.35 138 TYR B C 1
ATOM 1754 O O . TYR B 1 138 ? -36.110 -31.097 -18.800 1.00 23.41 138 TYR B O 1
ATOM 1763 N N . ASN B 1 139 ? -37.156 -33.057 -19.028 1.00 29.51 139 ASN B N 1
ATOM 1764 C CA . ASN B 1 139 ? -38.492 -32.469 -18.954 1.00 34.59 139 ASN B CA 1
ATOM 1765 C C . ASN B 1 139 ? -38.792 -31.847 -17.593 1.00 26.92 139 ASN B C 1
ATOM 1766 O O . ASN B 1 139 ? -39.350 -30.743 -17.554 1.00 28.20 139 ASN B O 1
ATOM 1779 N N . LEU B 1 141 ? -36.618 -30.731 -15.308 1.00 23.11 141 LEU B N 1
ATOM 1780 C CA . LEU B 1 141 ? -35.778 -29.548 -15.098 1.00 18.92 141 LEU B CA 1
ATOM 1781 C C . LEU B 1 141 ? -36.324 -28.353 -15.875 1.00 19.47 141 LEU B C 1
ATOM 1782 O O . LEU B 1 141 ? -36.449 -27.244 -15.355 1.00 21.96 141 LEU B O 1
ATOM 1787 N N . LEU B 1 142 ? -36.643 -28.536 -17.156 1.00 22.11 142 LEU B N 1
ATOM 1788 C CA . LEU B 1 142 ? -37.152 -27.407 -17.943 1.00 29.70 142 LEU B CA 1
ATOM 1789 C C . LEU B 1 142 ? -38.420 -26.834 -17.314 1.00 26.74 142 LEU B C 1
ATOM 1790 O O . LEU B 1 142 ? -38.594 -25.625 -17.215 1.00 28.07 142 LEU B O 1
ATOM 1795 N N . ALA B 1 143 ? -39.298 -27.743 -16.891 1.00 26.11 143 ALA B N 1
ATOM 1796 C CA . ALA B 1 143 ? -40.510 -27.355 -16.180 1.00 23.25 143 ALA B CA 1
ATOM 1797 C C . ALA B 1 143 ? -40.176 -26.534 -14.946 1.00 23.72 143 ALA B C 1
ATOM 1798 O O . ALA B 1 143 ? -40.887 -25.600 -14.567 1.00 28.29 143 ALA B O 1
ATOM 1800 N N . VAL B 1 144 ? -39.063 -26.855 -14.282 1.00 25.27 144 VAL B N 1
ATOM 1801 C CA . VAL B 1 144 ? -38.686 -26.077 -13.103 1.00 26.15 144 VAL B CA 1
ATOM 1802 C C . VAL B 1 144 ? -38.074 -24.737 -13.478 1.00 31.89 144 VAL B C 1
ATOM 1803 O O . VAL B 1 144 ? -38.401 -23.680 -12.920 1.00 34.02 144 VAL B O 1
ATOM 1807 N N . PHE B 1 145 ? -37.133 -24.720 -14.429 1.00 29.76 145 PHE B N 1
ATOM 1808 C CA . PHE B 1 145 ? -36.487 -23.422 -14.676 1.00 32.66 145 PHE B CA 1
ATOM 1809 C C . PHE B 1 145 ? -37.404 -22.500 -15.478 1.00 24.30 145 PHE B C 1
ATOM 1810 O O . PHE B 1 145 ? -37.332 -21.286 -15.307 1.00 27.46 145 PHE B O 1
ATOM 1818 N N . ASN B 1 146 ? -38.269 -23.034 -16.337 1.00 27.49 146 ASN B N 1
ATOM 1819 C CA . ASN B 1 146 ? -39.120 -22.173 -17.152 1.00 32.32 146 ASN B CA 1
ATOM 1820 C C . ASN B 1 146 ? -40.458 -21.860 -16.499 1.00 37.07 146 ASN B C 1
ATOM 1821 O O . ASN B 1 146 ? -41.257 -21.109 -17.067 1.00 33.29 146 ASN B O 1
ATOM 1826 N N . SER B 1 147 ? -40.767 -22.402 -15.321 1.00 25.08 147 SER B N 1
ATOM 1827 C CA . SER B 1 147 ? -42.057 -22.099 -14.698 1.00 20.58 147 SER B CA 1
ATOM 1828 C C . SER B 1 147 ? -41.966 -20.759 -13.983 1.00 29.56 147 SER B C 1
ATOM 1829 O O . SER B 1 147 ? -42.919 -20.144 -13.531 1.00 45.92 147 SER B O 1
ATOM 1832 N N . TYR B 1 148 ? -40.721 -20.304 -13.867 1.00 31.21 148 TYR B N 1
ATOM 1833 C CA . TYR B 1 148 ? -40.451 -19.052 -13.193 1.00 28.19 148 TYR B CA 1
ATOM 1834 C C . TYR B 1 148 ? -41.178 -17.896 -13.888 1.00 40.28 148 TYR B C 1
ATOM 1835 O O . TYR B 1 148 ? -41.154 -17.778 -15.112 1.00 35.27 148 TYR B O 1
ATOM 1844 N N . ASP B 1 149 ? -41.806 -17.063 -13.082 1.00 44.54 149 ASP B N 1
ATOM 1845 C CA . ASP B 1 149 ? -42.565 -15.888 -13.477 1.00 36.50 149 ASP B CA 1
ATOM 1846 C C . ASP B 1 149 ? -42.621 -14.949 -12.276 1.00 30.63 149 ASP B C 1
ATOM 1847 O O . ASP B 1 149 ? -43.359 -15.222 -11.326 1.00 31.00 149 ASP B O 1
ATOM 1852 N N . PRO B 1 150 ? -41.873 -13.857 -12.306 1.00 31.46 150 PRO B N 1
ATOM 1853 C CA . PRO B 1 150 ? -41.809 -12.980 -11.136 1.00 32.45 150 PRO B CA 1
ATOM 1854 C C . PRO B 1 150 ? -43.177 -12.364 -10.837 1.00 42.23 150 PRO B C 1
ATOM 1855 O O . PRO B 1 150 ? -43.366 -11.893 -9.715 1.00 43.85 150 PRO B O 1
ATOM 1859 N N . ASN B 1 151 ? -44.087 -12.382 -11.808 1.00 38.90 151 ASN B N 1
ATOM 1860 C CA . ASN B 1 151 ? -45.428 -11.840 -11.626 1.00 43.77 151 ASN B CA 1
ATOM 1861 C C . ASN B 1 151 ? -46.441 -12.889 -11.210 1.00 44.53 151 ASN B C 1
ATOM 1862 O O . ASN B 1 151 ? -47.595 -12.595 -10.894 1.00 42.91 151 ASN B O 1
ATOM 1867 N N . ASP B 1 152 ? -46.012 -14.144 -11.198 1.00 43.78 152 ASP B N 1
ATOM 1868 C CA . ASP B 1 152 ? -46.789 -15.197 -10.570 1.00 46.38 152 ASP B CA 1
ATOM 1869 C C . ASP B 1 152 ? -45.867 -16.389 -10.315 1.00 47.99 152 ASP B C 1
ATOM 1870 O O . ASP B 1 152 ? -45.521 -17.132 -11.231 1.00 53.79 152 ASP B O 1
ATOM 1875 N N . LEU B 1 153 ? -45.469 -16.533 -9.057 1.00 43.71 153 LEU B N 1
ATOM 1876 C CA . LEU B 1 153 ? -44.449 -17.523 -8.736 1.00 40.51 153 LEU B CA 1
ATOM 1877 C C . LEU B 1 153 ? -45.012 -18.816 -8.173 1.00 37.09 153 LEU B C 1
ATOM 1878 O O . LEU B 1 153 ? -44.271 -19.792 -7.992 1.00 43.71 153 LEU B O 1
ATOM 1883 N N . LEU B 1 154 ? -46.308 -18.885 -7.893 1.00 30.62 154 LEU B N 1
ATOM 1884 C CA . LEU B 1 154 ? -46.871 -20.091 -7.279 1.00 32.69 154 LEU B CA 1
ATOM 1885 C C . LEU B 1 154 ? -46.597 -21.349 -8.096 1.00 30.04 154 LEU B C 1
ATOM 1886 O O . LEU B 1 154 ? -46.211 -22.384 -7.567 1.00 26.45 154 LEU B O 1
ATOM 1891 N N . LYS B 1 155 ? -46.817 -21.271 -9.398 1.00 23.82 155 LYS B N 1
ATOM 1892 C CA . LYS B 1 155 ? -46.553 -22.367 -10.322 1.00 23.66 155 LYS B CA 1
ATOM 1893 C C . LYS B 1 155 ? -45.133 -22.886 -10.098 1.00 28.00 155 LYS B C 1
ATOM 1894 O O . LYS B 1 155 ? -44.906 -24.074 -9.876 1.00 24.74 155 LYS B O 1
ATOM 1900 N N . HIS B 1 156 ? -44.162 -21.988 -10.126 1.00 25.87 156 HIS B N 1
ATOM 1901 C CA . HIS B 1 156 ? -42.748 -22.215 -9.910 1.00 22.56 156 HIS B CA 1
ATOM 1902 C C . HIS B 1 156 ? -42.412 -22.810 -8.546 1.00 23.83 156 HIS B C 1
ATOM 1903 O O . HIS B 1 156 ? -41.634 -23.761 -8.485 1.00 22.65 156 HIS B O 1
ATOM 1910 N N . ILE B 1 157 ? -42.980 -22.244 -7.488 1.00 20.72 157 ILE B N 1
ATOM 1911 C CA . ILE B 1 157 ? -42.782 -22.723 -6.121 1.00 25.27 157 ILE B CA 1
ATOM 1912 C C . ILE B 1 157 ? -43.205 -24.188 -6.018 1.00 24.87 157 ILE B C 1
ATOM 1913 O O . ILE B 1 157 ? -42.471 -24.995 -5.440 1.00 19.19 157 ILE B O 1
ATOM 1918 N N . SER B 1 158 ? -44.344 -24.513 -6.607 1.00 17.86 158 SER B N 1
ATOM 1919 C CA . SER B 1 158 ? -44.846 -25.870 -6.690 1.00 19.54 158 SER B CA 1
ATOM 1920 C C . SER B 1 158 ? -43.997 -26.822 -7.524 1.00 21.33 158 SER B C 1
ATOM 1921 O O . SER B 1 158 ? -43.802 -27.980 -7.135 1.00 23.13 158 SER B O 1
ATOM 1924 N N . THR B 1 159 ? -43.494 -26.401 -8.687 1.00 15.96 159 THR B N 1
ATOM 1925 C CA . THR B 1 159 ? -42.722 -27.354 -9.484 1.00 18.67 159 THR B CA 1
ATOM 1926 C C . THR B 1 159 ? -41.364 -27.601 -8.843 1.00 14.85 159 THR B C 1
ATOM 1927 O O . THR B 1 159 ? -40.815 -28.696 -8.941 1.00 19.67 159 THR B O 1
ATOM 1931 N N . VAL B 1 160 ? -40.813 -26.599 -8.165 1.00 13.85 160 VAL B N 1
ATOM 1932 C CA . VAL B 1 160 ? -39.598 -26.839 -7.398 1.00 12.40 160 VAL B CA 1
ATOM 1933 C C . VAL B 1 160 ? -39.825 -27.934 -6.365 1.00 16.86 160 VAL B C 1
ATOM 1934 O O . VAL B 1 160 ? -38.989 -28.823 -6.160 1.00 16.33 160 VAL B O 1
ATOM 1938 N N . GLU B 1 161 ? -40.981 -27.878 -5.694 1.00 18.07 161 GLU B N 1
ATOM 1939 C CA . GLU B 1 161 ? -41.301 -28.941 -4.733 1.00 22.97 161 GLU B CA 1
ATOM 1940 C C . GLU B 1 161 ? -41.331 -30.296 -5.451 1.00 19.42 161 GLU B C 1
ATOM 1941 O O . GLU B 1 161 ? -40.927 -31.301 -4.859 1.00 13.37 161 GLU B O 1
ATOM 1947 N N . SER B 1 162 ? -41.813 -30.303 -6.691 1.00 15.28 162 SER B N 1
ATOM 1948 C CA . SER B 1 162 ? -41.944 -31.542 -7.460 1.00 15.78 162 SER B CA 1
ATOM 1949 C C . SER B 1 162 ? -40.574 -32.164 -7.706 1.00 15.76 162 SER B C 1
ATOM 1950 O O . SER B 1 162 ? -40.409 -33.378 -7.722 1.00 20.56 162 SER B O 1
ATOM 1953 N N . LEU B 1 163 ? -39.595 -31.281 -7.888 1.00 14.89 163 LEU B N 1
ATOM 1954 C CA . LEU B 1 163 ? -38.206 -31.710 -8.018 1.00 17.96 163 LEU B CA 1
ATOM 1955 C C . LEU B 1 163 ? -37.659 -32.219 -6.682 1.00 19.10 163 LEU B C 1
ATOM 1956 O O . LEU B 1 163 ? -36.859 -33.160 -6.662 1.00 14.32 163 LEU B O 1
ATOM 1961 N N . LYS B 1 164 ? -38.055 -31.642 -5.549 1.00 16.44 164 LYS B N 1
ATOM 1962 C CA . LYS B 1 164 ? -37.663 -32.125 -4.235 1.00 15.85 164 LYS B CA 1
ATOM 1963 C C . LYS B 1 164 ? -38.138 -33.569 -4.059 1.00 15.53 164 LYS B C 1
ATOM 1964 O O . LYS B 1 164 ? -37.399 -34.474 -3.703 1.00 16.94 164 LYS B O 1
ATOM 1970 N N . LYS B 1 165 ? -39.430 -33.753 -4.310 1.00 11.04 165 LYS B N 1
ATOM 1971 C CA . LYS B 1 165 ? -40.035 -35.081 -4.272 1.00 16.52 165 LYS B CA 1
ATOM 1972 C C . LYS B 1 165 ? -39.228 -36.105 -5.057 1.00 18.11 165 LYS B C 1
ATOM 1973 O O . LYS B 1 165 ? -39.066 -37.245 -4.658 1.00 24.84 165 LYS B O 1
ATOM 1979 N N . ILE B 1 166 ? -38.715 -35.678 -6.204 1.00 21.39 166 ILE B N 1
ATOM 1980 C CA . ILE B 1 166 ? -37.908 -36.533 -7.072 1.00 26.23 166 ILE B CA 1
ATOM 1981 C C . ILE B 1 166 ? -36.598 -36.886 -6.381 1.00 28.92 166 ILE B C 1
ATOM 1982 O O . ILE B 1 166 ? -36.221 -38.054 -6.262 1.00 32.10 166 ILE B O 1
ATOM 1987 N N . PHE B 1 167 ? -35.903 -35.870 -5.880 1.00 21.25 167 PHE B N 1
ATOM 1988 C CA . PHE B 1 167 ? -34.708 -36.053 -5.080 1.00 24.84 167 PHE B CA 1
ATOM 1989 C C . PHE B 1 167 ? -34.870 -37.123 -3.998 1.00 19.86 167 PHE B C 1
ATOM 1990 O O . PHE B 1 167 ? -34.011 -37.991 -3.904 1.00 14.41 167 PHE B O 1
ATOM 1998 N N . TYR B 1 168 ? -35.900 -37.026 -3.166 1.00 14.39 168 TYR B N 1
ATOM 1999 C CA . TYR B 1 168 ? -36.050 -37.921 -2.027 1.00 20.69 168 TYR B CA 1
ATOM 2000 C C . TYR B 1 168 ? -36.357 -39.370 -2.405 1.00 22.10 168 TYR B C 1
ATOM 2001 O O . TYR B 1 168 ? -36.294 -40.279 -1.584 1.00 25.95 168 TYR B O 1
ATOM 2010 N N . THR B 1 169 ? -36.682 -39.490 -3.669 1.00 18.60 169 THR B N 1
ATOM 2011 C CA . THR B 1 169 ? -37.180 -40.693 -4.319 1.00 28.64 169 THR B CA 1
ATOM 2012 C C . THR B 1 169 ? -36.058 -41.429 -5.019 1.00 23.94 169 THR B C 1
ATOM 2013 O O . THR B 1 169 ? -36.173 -42.617 -5.307 1.00 32.02 169 THR B O 1
ATOM 2017 N N . ILE B 1 170 ? -34.925 -40.771 -5.295 1.00 12.96 170 ILE B N 1
ATOM 2018 C CA . ILE B 1 170 ? -33.859 -41.387 -6.078 1.00 20.70 170 ILE B CA 1
ATOM 2019 C C . ILE B 1 170 ? -33.272 -42.622 -5.405 1.00 24.61 170 ILE B C 1
ATOM 2020 O O . ILE B 1 170 ? -32.890 -42.648 -4.235 1.00 23.85 170 ILE B O 1
ATOM 2025 N N . THR B 1 171 ? -33.165 -43.724 -6.153 1.00 24.78 171 THR B N 1
ATOM 2026 C CA . THR B 1 171 ? -32.400 -44.858 -5.641 1.00 34.39 171 THR B CA 1
ATOM 2027 C C . THR B 1 171 ? -31.467 -45.372 -6.743 1.00 29.65 171 THR B C 1
ATOM 2028 O O . THR B 1 171 ? -31.818 -45.308 -7.920 1.00 28.96 171 THR B O 1
ATOM 2032 N N . CYS B 1 172 ? -30.311 -45.836 -6.300 1.00 25.24 172 CYS B N 1
ATOM 2033 C CA . CYS B 1 172 ? -29.241 -46.322 -7.158 1.00 28.39 172 CYS B CA 1
ATOM 2034 C C . CYS B 1 172 ? -29.214 -47.840 -7.021 1.00 30.27 172 CYS B C 1
ATOM 2035 O O . CYS B 1 172 ? -28.614 -48.356 -6.082 1.00 32.85 172 CYS B O 1
ATOM 2038 N N . GLU B 1 173 ? -29.899 -48.497 -7.944 1.00 25.64 173 GLU B N 1
ATOM 2039 C CA . GLU B 1 173 ? -30.031 -49.950 -7.781 1.00 31.15 173 GLU B CA 1
ATOM 2040 C C . GLU B 1 173 ? -29.395 -50.682 -8.950 1.00 29.48 173 GLU B C 1
ATOM 2041 O O . GLU B 1 173 ? -29.222 -50.137 -10.043 1.00 29.75 173 GLU B O 1
ATOM 2047 N N . ALA B 1 174 ? -29.020 -51.925 -8.696 1.00 30.75 174 ALA B N 1
ATOM 2048 C CA . ALA B 1 174 ? -28.422 -52.780 -9.718 1.00 32.14 174 ALA B CA 1
ATOM 2049 C C . ALA B 1 174 ? -29.243 -54.051 -9.808 1.00 39.40 174 ALA B C 1
ATOM 2050 O O . ALA B 1 174 ? -29.834 -54.448 -8.795 1.00 50.58 174 ALA B O 1
ATOM 2052 N N . VAL B 1 175 ? -29.329 -54.709 -10.963 1.00 41.94 175 VAL B N 1
ATOM 2053 C CA . VAL B 1 175 ? -30.104 -55.963 -10.912 1.00 43.86 175 VAL B CA 1
ATOM 2054 C C . VAL B 1 175 ? -29.207 -57.113 -10.476 1.00 31.38 175 VAL B C 1
ATOM 2055 O O . VAL B 1 175 ? -28.203 -57.389 -11.132 1.00 36.39 175 VAL B O 1
ATOM 2059 N N . TYR B 1 176 ? -29.539 -57.780 -9.378 1.00 33.60 176 TYR B N 1
ATOM 2060 C CA . TYR B 1 176 ? -28.678 -58.851 -8.873 1.00 36.65 176 TYR B CA 1
ATOM 2061 C C . TYR B 1 176 ? -29.038 -60.194 -9.501 1.00 46.57 176 TYR B C 1
ATOM 2062 O O . TYR B 1 176 ? -30.090 -60.781 -9.264 1.00 55.03 176 TYR B O 1
ATOM 2071 N N . GLU C 1 47 ? -14.358 -76.394 -42.931 1.00 102.13 47 GLU C N 1
ATOM 2072 C CA . GLU C 1 47 ? -14.108 -76.283 -41.497 1.00 86.88 47 GLU C CA 1
ATOM 2073 C C . GLU C 1 47 ? -12.629 -76.454 -41.177 1.00 90.74 47 GLU C C 1
ATOM 2074 O O . GLU C 1 47 ? -12.227 -76.553 -40.018 1.00 91.52 47 GLU C O 1
ATOM 2080 N N . VAL C 1 48 ? -11.793 -76.486 -42.216 1.00 90.33 48 VAL C N 1
ATOM 2081 C CA . VAL C 1 48 ? -10.351 -76.619 -41.992 1.00 82.34 48 VAL C CA 1
ATOM 2082 C C . VAL C 1 48 ? -9.887 -75.508 -41.055 1.00 71.53 48 VAL C C 1
ATOM 2083 O O . VAL C 1 48 ? -10.479 -74.427 -41.068 1.00 54.72 48 VAL C O 1
ATOM 2087 N N . ASN C 1 49 ? -8.865 -75.790 -40.260 1.00 66.32 49 ASN C N 1
ATOM 2088 C CA . ASN C 1 49 ? -8.392 -74.862 -39.244 1.00 66.55 49 ASN C CA 1
ATOM 2089 C C . ASN C 1 49 ? -6.967 -74.388 -39.505 1.00 66.72 49 ASN C C 1
ATOM 2090 O O . ASN C 1 49 ? -6.037 -74.861 -38.855 1.00 97.19 49 ASN C O 1
ATOM 2095 N N . PRO C 1 50 ? -6.801 -73.466 -40.436 1.00 67.45 50 PRO C N 1
ATOM 2096 C CA . PRO C 1 50 ? -5.502 -72.871 -40.756 1.00 69.19 50 PRO C CA 1
ATOM 2097 C C . PRO C 1 50 ? -4.741 -72.316 -39.547 1.00 62.77 50 PRO C C 1
ATOM 2098 O O . PRO C 1 50 ? -4.980 -72.719 -38.413 1.00 50.96 50 PRO C O 1
ATOM 2102 N N . ASP C 1 51 ? -3.842 -71.396 -39.847 1.00 65.21 51 ASP C N 1
ATOM 2103 C CA . ASP C 1 51 ? -3.023 -70.590 -38.962 1.00 69.41 51 ASP C CA 1
ATOM 2104 C C . ASP C 1 51 ? -2.229 -69.552 -39.767 1.00 75.89 51 ASP C C 1
ATOM 2105 O O . ASP C 1 51 ? -1.134 -69.138 -39.386 1.00 76.12 51 ASP C O 1
ATOM 2110 N N . ILE C 1 52 ? -2.808 -69.134 -40.885 1.00 80.49 52 ILE C N 1
ATOM 2111 C CA . ILE C 1 52 ? -2.283 -68.092 -41.752 1.00 80.00 52 ILE C CA 1
ATOM 2112 C C . ILE C 1 52 ? -3.135 -66.822 -41.656 1.00 78.41 52 ILE C C 1
ATOM 2113 O O . ILE C 1 52 ? -4.300 -66.920 -41.262 1.00 70.38 52 ILE C O 1
ATOM 2118 N N . ILE C 1 53 ? -2.565 -65.684 -42.024 1.00 71.54 53 ILE C N 1
ATOM 2119 C CA . ILE C 1 53 ? -3.241 -64.392 -41.956 1.00 63.41 53 ILE C CA 1
ATOM 2120 C C . ILE C 1 53 ? -2.239 -63.260 -42.159 1.00 59.80 53 ILE C C 1
ATOM 2121 O O . ILE C 1 53 ? -2.490 -62.312 -42.902 1.00 69.23 53 ILE C O 1
ATOM 2126 N N . LYS C 1 54 ? -1.098 -63.370 -41.495 1.00 55.48 54 LYS C N 1
ATOM 2127 C CA . LYS C 1 54 ? 0.034 -62.479 -41.684 1.00 63.46 54 LYS C CA 1
ATOM 2128 C C . LYS C 1 54 ? 0.874 -62.959 -42.868 1.00 68.02 54 LYS C C 1
ATOM 2129 O O . LYS C 1 54 ? 1.982 -62.487 -43.104 1.00 79.66 54 LYS C O 1
ATOM 2135 N N . ASP C 1 55 ? 0.311 -63.921 -43.592 1.00 66.86 55 ASP C N 1
ATOM 2136 C CA . ASP C 1 55 ? 0.981 -64.481 -44.761 1.00 65.80 55 ASP C CA 1
ATOM 2137 C C . ASP C 1 55 ? 0.115 -64.327 -46.003 1.00 64.52 55 ASP C C 1
ATOM 2138 O O . ASP C 1 55 ? 0.535 -63.661 -46.950 1.00 83.55 55 ASP C O 1
ATOM 2143 N N . GLU C 1 56 ? -1.076 -64.921 -46.031 1.00 62.69 56 GLU C N 1
ATOM 2144 C CA . GLU C 1 56 ? -1.875 -64.855 -47.259 1.00 62.63 56 GLU C CA 1
ATOM 2145 C C . GLU C 1 56 ? -2.933 -63.757 -47.201 1.00 73.08 56 GLU C C 1
ATOM 2146 O O . GLU C 1 56 ? -3.222 -63.212 -46.140 1.00 90.20 56 GLU C O 1
ATOM 2152 N N . VAL C 1 57 ? -3.481 -63.451 -48.370 1.00 74.64 57 VAL C N 1
ATOM 2153 C CA . VAL C 1 57 ? -4.389 -62.346 -48.609 1.00 73.55 57 VAL C CA 1
ATOM 2154 C C . VAL C 1 57 ? -5.853 -62.769 -48.627 1.00 73.60 57 VAL C C 1
ATOM 2155 O O . VAL C 1 57 ? -6.197 -63.860 -49.076 1.00 76.78 57 VAL C O 1
ATOM 2159 N N . PHE C 1 58 ? -6.691 -61.873 -48.124 1.00 71.21 58 PHE C N 1
ATOM 2160 C CA . PHE C 1 58 ? -8.130 -62.038 -48.016 1.00 64.42 58 PHE C CA 1
ATOM 2161 C C . PHE C 1 58 ? -8.820 -60.710 -48.323 1.00 64.94 58 PHE C C 1
ATOM 2162 O O . PHE C 1 58 ? -8.159 -59.681 -48.459 1.00 60.74 58 PHE C O 1
ATOM 2170 N N . ASP C 1 59 ? -10.144 -60.726 -48.424 1.00 70.92 59 ASP C N 1
ATOM 2171 C CA . ASP C 1 59 ? -10.864 -59.480 -48.681 1.00 75.80 59 ASP C CA 1
ATOM 2172 C C . ASP C 1 59 ? -11.766 -59.142 -47.495 1.00 77.23 59 ASP C C 1
ATOM 2173 O O . ASP C 1 59 ? -12.804 -58.500 -47.661 1.00 93.99 59 ASP C O 1
ATOM 2178 N N . PHE C 1 60 ? -11.351 -59.572 -46.309 1.00 73.67 60 PHE C N 1
ATOM 2179 C CA . PHE C 1 60 ? -12.086 -59.346 -45.068 1.00 66.75 60 PHE C CA 1
ATOM 2180 C C . PHE C 1 60 ? -11.446 -58.200 -44.282 1.00 73.46 60 PHE C C 1
ATOM 2181 O O . PHE C 1 60 ? -10.252 -58.243 -43.977 1.00 94.92 60 PHE C O 1
ATOM 2189 N N . VAL C 1 61 ? -12.239 -57.184 -43.965 1.00 70.23 61 VAL C N 1
ATOM 2190 C CA . VAL C 1 61 ? -11.777 -55.976 -43.296 1.00 65.89 61 VAL C CA 1
ATOM 2191 C C . VAL C 1 61 ? -11.200 -56.240 -41.916 1.00 61.78 61 VAL C C 1
ATOM 2192 O O . VAL C 1 61 ? -10.275 -55.555 -41.466 1.00 52.96 61 VAL C O 1
ATOM 2196 N N . ILE C 1 62 ? -11.730 -57.234 -41.205 1.00 65.66 62 ILE C N 1
ATOM 2197 C CA . ILE C 1 62 ? -11.230 -57.500 -39.856 1.00 72.89 62 ILE C CA 1
ATOM 2198 C C . ILE C 1 62 ? -9.793 -58.009 -39.900 1.00 72.50 62 ILE C C 1
ATOM 2199 O O . ILE C 1 62 ? -8.957 -57.684 -39.056 1.00 54.69 62 ILE C O 1
ATOM 2204 N N . VAL C 1 63 ? -9.534 -58.819 -40.921 1.00 69.96 63 VAL C N 1
ATOM 2205 C CA . VAL C 1 63 ? -8.210 -59.383 -41.139 1.00 64.68 63 VAL C CA 1
ATOM 2206 C C . VAL C 1 63 ? -7.231 -58.258 -41.444 1.00 63.81 63 VAL C C 1
ATOM 2207 O O . VAL C 1 63 ? -6.175 -58.136 -40.828 1.00 69.94 63 VAL C O 1
ATOM 2211 N N . ASN C 1 64 ? -7.621 -57.434 -42.411 1.00 62.72 64 ASN C N 1
ATOM 2212 C CA . ASN C 1 64 ? -6.769 -56.332 -42.849 1.00 65.83 64 ASN C CA 1
ATOM 2213 C C . ASN C 1 64 ? -6.772 -55.181 -41.857 1.00 63.57 64 ASN C C 1
ATOM 2214 O O . ASN C 1 64 ? -5.790 -54.449 -41.726 1.00 50.14 64 ASN C O 1
ATOM 2219 N N . ARG C 1 65 ? -7.870 -54.987 -41.123 1.00 68.00 65 ARG C N 1
ATOM 2220 C CA . ARG C 1 65 ? -7.911 -53.842 -40.211 1.00 70.83 65 ARG C CA 1
ATOM 2221 C C . ARG C 1 65 ? -7.464 -54.197 -38.795 1.00 59.70 65 ARG C C 1
ATOM 2222 O O . ARG C 1 65 ? -7.003 -53.317 -38.060 1.00 66.48 65 ARG C O 1
ATOM 2230 N N . VAL C 1 66 ? -7.602 -55.462 -38.414 1.00 45.55 66 VAL C N 1
ATOM 2231 C CA . VAL C 1 66 ? -7.357 -55.898 -37.046 1.00 44.52 66 VAL C CA 1
ATOM 2232 C C . VAL C 1 66 ? -6.380 -57.069 -36.972 1.00 51.42 66 VAL C C 1
ATOM 2233 O O . VAL C 1 66 ? -5.233 -56.841 -36.575 1.00 70.90 66 VAL C O 1
ATOM 2237 N N . LEU C 1 67 ? -6.796 -58.274 -37.327 1.00 46.76 67 LEU C N 1
ATOM 2238 C CA . LEU C 1 67 ? -6.055 -59.513 -37.177 1.00 49.28 67 LEU C CA 1
ATOM 2239 C C . LEU C 1 67 ? -4.584 -59.441 -37.576 1.00 57.62 67 LEU C C 1
ATOM 2240 O O . LEU C 1 67 ? -3.716 -59.685 -36.728 1.00 59.29 67 LEU C O 1
ATOM 2245 N N . LYS C 1 68 ? -4.260 -59.120 -38.826 1.00 55.29 68 LYS C N 1
ATOM 2246 C CA . LYS C 1 68 ? -2.870 -59.037 -39.262 1.00 61.78 68 LYS C CA 1
ATOM 2247 C C . LYS C 1 68 ? -2.113 -57.917 -38.548 1.00 63.46 68 LYS C C 1
ATOM 2248 O O . LYS C 1 68 ? -0.883 -57.853 -38.588 1.00 76.87 68 LYS C O 1
ATOM 2254 N N . LYS C 1 69 ? -2.842 -57.018 -37.895 1.00 61.15 69 LYS C N 1
ATOM 2255 C CA . LYS C 1 69 ? -2.184 -55.916 -37.197 1.00 60.88 69 LYS C CA 1
ATOM 2256 C C . LYS C 1 69 ? -1.947 -56.275 -35.731 1.00 49.91 69 LYS C C 1
ATOM 2257 O O . LYS C 1 69 ? -1.444 -55.439 -34.976 1.00 45.92 69 LYS C O 1
ATOM 2263 N N . ILE C 1 70 ? -2.316 -57.505 -35.369 1.00 37.87 70 ILE C N 1
ATOM 2264 C CA . ILE C 1 70 ? -2.193 -57.955 -33.990 1.00 45.66 70 ILE C CA 1
ATOM 2265 C C . ILE C 1 70 ? -0.760 -58.440 -33.740 1.00 59.83 70 ILE C C 1
ATOM 2266 O O . ILE C 1 70 ? -0.412 -59.519 -34.221 1.00 59.45 70 ILE C O 1
ATOM 2271 N N . LYS C 1 71 ? 0.011 -57.645 -33.007 1.00 63.93 71 LYS C N 1
ATOM 2272 C CA . LYS C 1 71 ? 1.396 -57.992 -32.694 1.00 63.12 71 LYS C CA 1
ATOM 2273 C C . LYS C 1 71 ? 1.458 -59.096 -31.642 1.00 60.96 71 LYS C C 1
ATOM 2274 O O . LYS C 1 71 ? 1.204 -58.855 -30.466 1.00 66.87 71 LYS C O 1
ATOM 2280 N N . ASP C 1 72 ? 1.791 -60.295 -32.096 1.00 59.00 72 ASP C N 1
ATOM 2281 C CA . ASP C 1 72 ? 1.834 -61.507 -31.302 1.00 67.38 72 ASP C CA 1
ATOM 2282 C C . ASP C 1 72 ? 0.428 -62.076 -31.121 1.00 63.34 72 ASP C C 1
ATOM 2283 O O . ASP C 1 72 ? -0.094 -62.136 -30.012 1.00 48.39 72 ASP C O 1
ATOM 2288 N N . LEU C 1 73 ? -0.174 -62.492 -32.229 1.00 65.66 73 LEU C N 1
ATOM 2289 C CA . LEU C 1 73 ? -1.511 -63.078 -32.192 1.00 65.90 73 LEU C CA 1
ATOM 2290 C C . LEU C 1 73 ? -1.477 -64.451 -31.547 1.00 60.50 73 LEU C C 1
ATOM 2291 O O . LEU C 1 73 ? -2.448 -64.995 -31.030 1.00 53.67 73 LEU C O 1
ATOM 2296 N N . LYS C 1 74 ? -0.306 -65.087 -31.559 1.00 62.26 74 LYS C N 1
ATOM 2297 C CA . LYS C 1 74 ? -0.281 -66.442 -31.006 1.00 61.62 74 LYS C CA 1
ATOM 2298 C C . LYS C 1 74 ? -0.548 -66.468 -29.515 1.00 53.10 74 LYS C C 1
ATOM 2299 O O . LYS C 1 74 ? -0.833 -67.524 -28.940 1.00 58.99 74 LYS C O 1
ATOM 2305 N N . HIS C 1 75 ? -0.466 -65.328 -28.831 1.00 54.67 75 HIS C N 1
ATOM 2306 C CA . HIS C 1 75 ? -0.612 -65.378 -27.374 1.00 65.13 75 HIS C CA 1
ATOM 2307 C C . HIS C 1 75 ? -2.068 -65.442 -26.926 1.00 65.49 75 HIS C C 1
ATOM 2308 O O . HIS C 1 75 ? -2.351 -65.819 -25.787 1.00 80.17 75 HIS C O 1
ATOM 2315 N N . TYR C 1 76 ? -2.999 -65.077 -27.799 1.00 61.15 76 TYR C N 1
ATOM 2316 C CA . TYR C 1 76 ? -4.405 -65.047 -27.418 1.00 50.45 76 TYR C CA 1
ATOM 2317 C C . TYR C 1 76 ? -5.171 -66.256 -27.936 1.0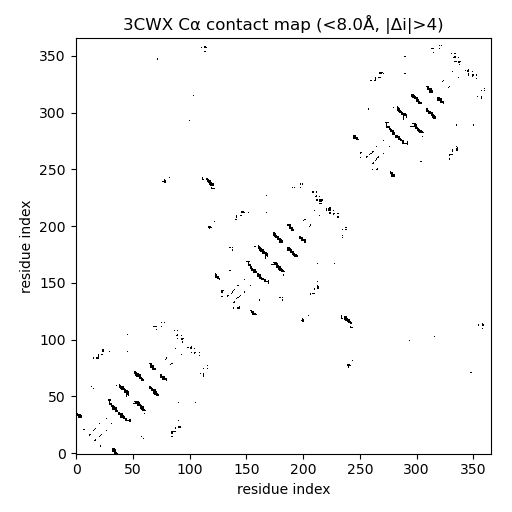0 50.73 76 TYR C C 1
ATOM 2318 O O . TYR C 1 76 ? -6.362 -66.113 -28.212 1.00 45.82 76 TYR C O 1
ATOM 2327 N N . ASP C 1 77 ? -4.461 -67.364 -28.039 1.00 50.70 77 ASP C N 1
ATOM 2328 C CA . ASP C 1 77 ? -4.982 -68.645 -28.484 1.00 53.03 77 ASP C CA 1
ATOM 2329 C C . ASP C 1 77 ? -5.983 -68.499 -29.623 1.00 47.98 77 ASP C C 1
ATOM 2330 O O . ASP C 1 77 ? -7.156 -68.851 -29.490 1.00 47.56 77 ASP C O 1
ATOM 2335 N N . PRO C 1 78 ? -5.534 -67.981 -30.759 1.00 46.34 78 PRO C N 1
ATOM 2336 C CA . PRO C 1 78 ? -6.402 -67.895 -31.935 1.00 57.91 78 PRO C CA 1
ATOM 2337 C C . PRO C 1 78 ? -6.801 -69.269 -32.471 1.00 59.51 78 PRO C C 1
ATOM 2338 O O . PRO C 1 78 ? -5.941 -70.111 -32.717 1.00 77.57 78 PRO C O 1
ATOM 2350 N N . ILE C 1 80 ? -8.545 -70.377 -35.739 1.00 56.88 80 ILE C N 1
ATOM 2351 C CA . ILE C 1 80 ? -8.995 -69.884 -37.040 1.00 58.87 80 ILE C CA 1
ATOM 2352 C C . ILE C 1 80 ? -9.294 -71.005 -38.025 1.00 56.91 80 ILE C C 1
ATOM 2353 O O . ILE C 1 80 ? -8.403 -71.812 -38.329 1.00 79.28 80 ILE C O 1
ATOM 2358 N N . GLU C 1 81 ? -10.523 -71.068 -38.530 1.00 49.53 81 GLU C N 1
ATOM 2359 C CA . GLU C 1 81 ? -10.897 -72.112 -39.480 1.00 59.78 81 GLU C CA 1
ATOM 2360 C C . GLU C 1 81 ? -11.558 -71.589 -40.751 1.00 58.34 81 GLU C C 1
ATOM 2361 O O . GLU C 1 81 ? -12.630 -70.981 -40.717 1.00 46.75 81 GLU C O 1
ATOM 2367 N N . LYS C 1 82 ? -10.927 -71.837 -41.899 1.00 56.80 82 LYS C N 1
ATOM 2368 C CA . LYS C 1 82 ? -11.504 -71.396 -43.169 1.00 60.01 82 LYS C CA 1
ATOM 2369 C C . LYS C 1 82 ? -12.926 -71.924 -43.336 1.00 54.37 82 LYS C C 1
ATOM 2370 O O . LYS C 1 82 ? -13.277 -72.970 -42.795 1.00 51.22 82 LYS C O 1
ATOM 2376 N N . ILE C 1 83 ? -13.732 -71.180 -44.085 1.00 61.78 83 ILE C N 1
ATOM 2377 C CA . ILE C 1 83 ? -15.155 -71.474 -44.206 1.00 76.83 83 ILE C CA 1
ATOM 2378 C C . ILE C 1 83 ? -15.516 -72.183 -45.512 1.00 82.23 83 ILE C C 1
ATOM 2379 O O . ILE C 1 83 ? -15.292 -71.654 -46.598 1.00 85.90 83 ILE C O 1
ATOM 2384 N N . PHE C 1 84 ? -16.081 -73.369 -45.353 1.00 85.21 84 PHE C N 1
ATOM 2385 C CA . PHE C 1 84 ? -16.591 -74.278 -46.363 1.00 89.01 84 PHE C CA 1
ATOM 2386 C C . PHE C 1 84 ? -15.770 -74.240 -47.648 1.00 90.03 84 PHE C C 1
ATOM 2387 O O . PHE C 1 84 ? -15.010 -75.168 -47.936 1.00 77.09 84 PHE C O 1
ATOM 2395 N N . GLU C 1 90 ? -13.001 -71.406 -49.948 1.00 104.58 90 GLU C N 1
ATOM 2396 C CA . GLU C 1 90 ? -13.290 -70.619 -48.758 1.00 111.26 90 GLU C CA 1
ATOM 2397 C C . GLU C 1 90 ? -14.072 -69.353 -49.096 1.00 111.64 90 GLU C C 1
ATOM 2398 O O . GLU C 1 90 ? -13.544 -68.415 -49.682 1.00 111.09 90 GLU C O 1
ATOM 2412 N N . GLY C 1 92 ? -15.610 -67.623 -46.652 1.00 94.09 92 GLY C N 1
ATOM 2413 C CA . GLY C 1 92 ? -15.524 -66.774 -45.480 1.00 85.28 92 GLY C CA 1
ATOM 2414 C C . GLY C 1 92 ? -14.531 -67.264 -44.447 1.00 76.36 92 GLY C C 1
ATOM 2415 O O . GLY C 1 92 ? -13.822 -68.253 -44.648 1.00 76.87 92 GLY C O 1
ATOM 2416 N N . LEU C 1 93 ? -14.475 -66.562 -43.316 1.00 65.81 93 LEU C N 1
ATOM 2417 C CA . LEU C 1 93 ? -13.546 -66.833 -42.236 1.00 59.69 93 LEU C CA 1
ATOM 2418 C C . LEU C 1 93 ? -14.210 -66.834 -40.867 1.00 68.48 93 LEU C C 1
ATOM 2419 O O . LEU C 1 93 ? -14.602 -65.769 -40.380 1.00 91.95 93 LEU C O 1
ATOM 2424 N N . ASN C 1 94 ? -14.333 -67.998 -40.236 1.00 65.84 94 ASN C N 1
ATOM 2425 C CA . ASN C 1 94 ? -14.839 -68.035 -38.860 1.00 66.29 94 ASN C CA 1
ATOM 2426 C C . ASN C 1 94 ? -13.667 -67.768 -37.924 1.00 63.31 94 ASN C C 1
ATOM 2427 O O . ASN C 1 94 ? -12.558 -68.263 -38.140 1.00 55.84 94 ASN C O 1
ATOM 2432 N N . VAL C 1 95 ? -13.874 -66.974 -36.874 1.00 61.36 95 VAL C N 1
ATOM 2433 C CA . VAL C 1 95 ? -12.704 -66.687 -36.027 1.00 63.22 95 VAL C CA 1
ATOM 2434 C C . VAL C 1 95 ? -13.104 -66.699 -34.560 1.00 65.71 95 VAL C C 1
ATOM 2435 O O . VAL C 1 95 ? -14.265 -66.437 -34.232 1.00 70.39 95 VAL C O 1
ATOM 2439 N N . GLU C 1 96 ? -12.146 -67.022 -33.701 1.00 65.25 96 GLU C N 1
ATOM 2440 C CA . GLU C 1 96 ? -12.313 -67.011 -32.256 1.00 68.17 96 GLU C CA 1
ATOM 2441 C C . GLU C 1 96 ? -11.008 -66.598 -31.578 1.00 60.33 96 GLU C C 1
ATOM 2442 O O . GLU C 1 96 ? -9.951 -67.158 -31.862 1.00 62.42 96 GLU C O 1
ATOM 2448 N N . ILE C 1 97 ? -11.094 -65.620 -30.685 1.00 51.52 97 ILE C N 1
ATOM 2449 C CA . ILE C 1 97 ? -9.930 -65.125 -29.970 1.00 43.48 97 ILE C CA 1
ATOM 2450 C C . ILE C 1 97 ? -10.195 -65.095 -28.468 1.00 46.92 97 ILE C C 1
ATOM 2451 O O . ILE C 1 97 ? -11.269 -64.670 -28.037 1.00 36.48 97 ILE C O 1
ATOM 2456 N N . GLN C 1 98 ? -9.211 -65.5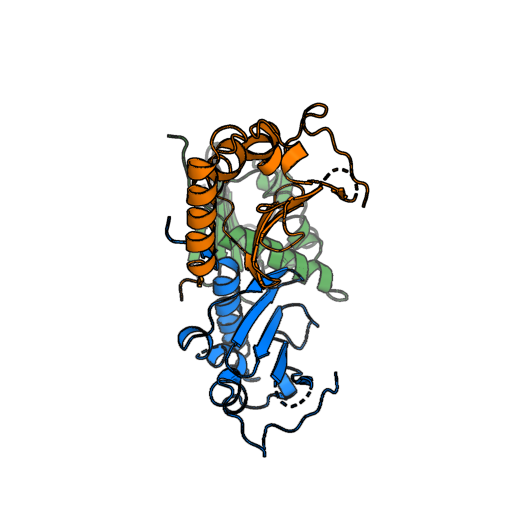27 -27.687 1.00 46.99 98 GLN C N 1
ATOM 2457 C CA . GLN C 1 98 ? -9.304 -65.401 -26.237 1.00 47.70 98 GLN C CA 1
ATOM 2458 C C . GLN C 1 98 ? -8.791 -64.033 -25.806 1.00 54.36 98 GLN C C 1
ATOM 2459 O O . GLN C 1 98 ? -7.645 -63.684 -26.101 1.00 49.84 98 GLN C O 1
ATOM 2465 N N . ILE C 1 99 ? -9.629 -63.258 -25.118 1.00 55.20 99 ILE C N 1
ATOM 2466 C CA . ILE C 1 99 ? -9.123 -61.978 -24.606 1.00 53.61 99 ILE C CA 1
ATOM 2467 C C . ILE C 1 99 ? -8.319 -62.233 -23.330 1.00 48.01 99 ILE C C 1
ATOM 2468 O O . ILE C 1 99 ? -7.494 -61.431 -22.899 1.00 31.96 99 ILE C O 1
ATOM 2473 N N . ASN C 1 100 ? -8.574 -63.392 -22.735 1.00 47.52 100 ASN C N 1
ATOM 2474 C CA . ASN C 1 100 ? -7.783 -63.898 -21.620 1.00 58.53 100 ASN C CA 1
ATOM 2475 C C . ASN C 1 100 ? -7.260 -65.297 -21.966 1.00 53.43 100 ASN C C 1
ATOM 2476 O O . ASN C 1 100 ? -7.867 -66.264 -21.521 1.00 43.02 100 ASN C O 1
ATOM 2481 N N . PRO C 1 101 ? -6.179 -65.320 -22.741 1.00 49.70 101 PRO C N 1
ATOM 2482 C CA . PRO C 1 101 ? -5.606 -66.539 -23.306 1.00 51.09 101 PRO C CA 1
ATOM 2483 C C . PRO C 1 101 ? -5.562 -67.660 -22.263 1.00 51.69 101 PRO C C 1
ATOM 2484 O O . PRO C 1 101 ? -6.009 -68.771 -22.516 1.00 65.43 101 PRO C O 1
ATOM 2488 N N . GLU C 1 102 ? -5.011 -67.283 -21.125 1.00 54.28 102 GLU C N 1
ATOM 2489 C CA . GLU C 1 102 ? -4.916 -68.029 -19.889 1.00 61.44 102 GLU C CA 1
ATOM 2490 C C . GLU C 1 102 ? -6.291 -68.482 -19.424 1.00 67.22 102 GLU C C 1
ATOM 2491 O O . GLU C 1 102 ? -6.585 -69.677 -19.413 1.00 88.45 102 GLU C O 1
ATOM 2497 N N . VAL C 1 103 ? -7.143 -67.531 -19.047 1.00 64.49 103 VAL C N 1
ATOM 2498 C CA . VAL C 1 103 ? -8.504 -67.908 -18.649 1.00 68.54 103 VAL C CA 1
ATOM 2499 C C . VAL C 1 103 ? -9.335 -68.251 -19.882 1.00 68.67 103 VAL C C 1
ATOM 2500 O O . VAL C 1 103 ? -9.691 -67.358 -20.652 1.00 65.84 103 VAL C O 1
ATOM 2504 N N . LYS C 1 104 ? -9.621 -69.533 -20.065 1.00 61.36 104 LYS C N 1
ATOM 2505 C CA . LYS C 1 104 ? -10.193 -70.075 -21.286 1.00 54.10 104 LYS C CA 1
ATOM 2506 C C . LYS C 1 104 ? -11.709 -70.003 -21.379 1.00 55.94 104 LYS C C 1
ATOM 2507 O O . LYS C 1 104 ? -12.461 -70.449 -20.514 1.00 43.28 104 LYS C O 1
ATOM 2513 N N . ASP C 1 105 ? -12.202 -69.432 -22.485 1.00 52.71 105 AS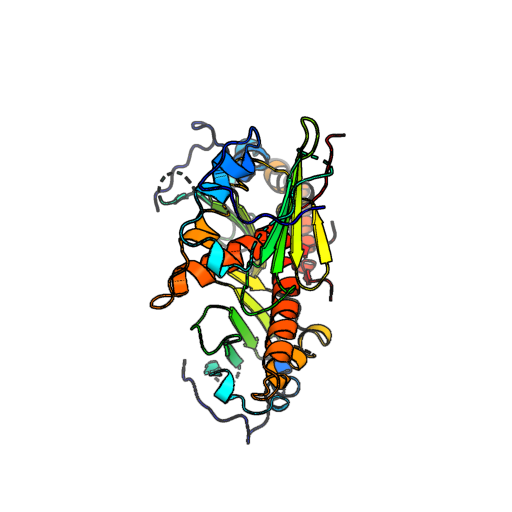P C N 1
ATOM 2514 C CA . ASP C 1 105 ? -13.640 -69.337 -22.685 1.00 47.87 105 ASP C CA 1
ATOM 2515 C C . ASP C 1 105 ? -14.286 -68.420 -21.650 1.00 44.59 105 ASP C C 1
ATOM 2516 O O . ASP C 1 105 ? -15.498 -68.472 -21.449 1.00 42.40 105 ASP C O 1
ATOM 2521 N N . PHE C 1 106 ? -13.467 -67.603 -21.002 1.00 42.70 106 PHE C N 1
ATOM 2522 C CA . PHE C 1 106 ? -13.984 -66.674 -20.000 1.00 49.38 106 PHE C CA 1
ATOM 2523 C C . PHE C 1 106 ? -14.405 -65.371 -20.694 1.00 49.96 106 PHE C C 1
ATOM 2524 O O . PHE C 1 106 ? -15.499 -64.897 -20.398 1.00 37.24 106 PHE C O 1
ATOM 2532 N N . PHE C 1 107 ? -13.544 -64.870 -21.567 1.00 45.59 107 PHE C N 1
ATOM 2533 C CA . PHE C 1 107 ? -13.700 -63.674 -22.370 1.00 43.71 107 PHE C CA 1
ATOM 2534 C C . PHE C 1 107 ? -13.081 -63.832 -23.762 1.00 43.59 107 PHE C C 1
ATOM 2535 O O . PHE C 1 107 ? -11.863 -63.717 -23.910 1.00 48.09 107 PHE C O 1
ATOM 2543 N N . THR C 1 108 ? -13.931 -64.074 -24.749 1.00 46.28 108 THR C N 1
ATOM 2544 C CA . THR C 1 108 ? -13.586 -64.334 -26.134 1.00 46.79 108 THR C CA 1
ATOM 2545 C C . THR C 1 108 ? -14.304 -63.467 -27.163 1.00 46.62 108 THR C C 1
ATOM 2546 O O . THR C 1 108 ? -15.483 -63.149 -27.023 1.00 53.69 108 THR C O 1
ATOM 2550 N N . PHE C 1 109 ? -13.591 -63.113 -28.225 1.00 45.84 109 PHE C N 1
ATOM 2551 C CA . PHE C 1 109 ? -14.134 -62.410 -29.380 1.00 41.68 109 PHE C CA 1
ATOM 2552 C C . PHE C 1 109 ? -14.358 -63.380 -30.534 1.00 49.16 109 PHE C C 1
ATOM 2553 O O . PHE C 1 109 ? -13.485 -64.169 -30.898 1.00 49.53 109 PHE C O 1
ATOM 2561 N N . LYS C 1 110 ? -15.549 -63.339 -31.122 1.00 49.93 110 LYS C N 1
ATOM 2562 C CA . LYS C 1 110 ? -15.849 -64.226 -32.238 1.00 52.29 110 LYS C CA 1
ATOM 2563 C C . LYS C 1 110 ? -16.226 -63.434 -33.481 1.00 61.18 110 LYS C C 1
ATOM 2564 O O . LYS C 1 110 ? -17.250 -62.744 -33.507 1.00 73.88 110 LYS C O 1
ATOM 2570 N N . SER C 1 111 ? -15.400 -63.539 -34.522 1.00 55.88 111 SER C N 1
ATOM 2571 C CA . SER C 1 111 ? -15.775 -62.911 -35.785 1.00 59.02 111 SER C CA 1
ATOM 2572 C C . SER C 1 111 ? -16.161 -63.975 -36.808 1.00 60.11 111 SER C C 1
ATOM 2573 O O . SER C 1 111 ? -15.520 -65.020 -36.915 1.00 64.93 111 SER C O 1
ATOM 2576 N N . ILE C 1 112 ? -17.226 -63.692 -37.548 1.00 61.67 112 ILE C N 1
ATOM 2577 C CA . ILE C 1 112 ? -17.678 -64.523 -38.643 1.00 58.60 112 ILE C CA 1
ATOM 2578 C C . ILE C 1 112 ? -17.804 -63.723 -39.936 1.00 57.80 112 ILE C C 1
ATOM 2579 O O . ILE C 1 112 ? -18.707 -62.893 -40.041 1.00 57.02 112 ILE C O 1
ATOM 2584 N N . SER C 1 113 ? -16.936 -63.971 -40.909 1.00 60.52 113 SER C N 1
ATOM 2585 C CA . SER C 1 113 ? -17.129 -63.327 -42.207 1.00 63.29 113 SER C CA 1
ATOM 2586 C C . SER C 1 113 ? -17.506 -64.357 -43.263 1.00 69.73 113 SER C C 1
ATOM 2587 O O . SER C 1 113 ? -16.747 -65.300 -43.499 1.00 74.33 113 SER C O 1
ATOM 2590 N N . THR C 1 114 ? -18.662 -64.180 -43.899 1.00 75.77 114 THR C N 1
ATOM 2591 C CA . THR C 1 114 ? -19.080 -65.051 -44.990 1.00 81.22 114 THR C CA 1
ATOM 2592 C C . THR C 1 114 ? -19.098 -64.296 -46.319 1.00 88.48 114 THR C C 1
ATOM 2593 O O . THR C 1 114 ? -18.095 -63.689 -46.694 1.00 88.63 114 THR C O 1
ATOM 2597 N N . THR C 1 115 ? -20.247 -64.356 -46.980 1.00 92.29 115 THR C N 1
ATOM 2598 C CA . THR C 1 115 ? -20.537 -63.674 -48.229 1.00 87.87 115 THR C CA 1
ATOM 2599 C C . THR C 1 115 ? -19.778 -62.355 -48.349 1.00 74.69 115 THR C C 1
ATOM 2600 O O . THR C 1 115 ? -18.552 -62.359 -48.419 1.00 82.39 115 THR C O 1
ATOM 2604 N N . ASN C 1 116 ? -20.545 -61.289 -48.357 1.00 63.43 116 ASN C N 1
ATOM 2605 C CA . ASN C 1 116 ? -20.209 -59.882 -48.360 1.00 69.94 116 ASN C CA 1
ATOM 2606 C C . ASN C 1 116 ? -20.416 -59.321 -46.952 1.00 76.94 116 ASN C C 1
ATOM 2607 O O . ASN C 1 116 ? -20.377 -58.121 -46.703 1.00 83.77 116 ASN C O 1
ATOM 2612 N N . LYS C 1 117 ? -20.663 -60.258 -46.045 1.00 74.86 117 LYS C N 1
ATOM 2613 C CA . LYS C 1 117 ? -21.142 -60.018 -44.702 1.00 64.98 117 LYS C CA 1
ATOM 2614 C C . LYS C 1 117 ? -20.100 -60.252 -43.614 1.00 62.86 117 LYS C C 1
ATOM 2615 O O . LYS C 1 117 ? -19.051 -60.849 -43.832 1.00 58.08 117 LYS C O 1
ATOM 2621 N N . GLN C 1 118 ? -20.430 -59.757 -42.426 1.00 63.31 118 GLN C N 1
ATOM 2622 C CA . GLN C 1 118 ? -19.651 -59.905 -41.212 1.00 56.08 118 GLN C CA 1
ATOM 2623 C C . GLN C 1 118 ? -20.522 -59.713 -39.976 1.00 52.72 118 GLN C C 1
ATOM 2624 O O . GLN C 1 118 ? -21.348 -58.800 -39.922 1.00 60.90 118 GLN C O 1
ATOM 2630 N N . ARG C 1 119 ? -20.317 -60.579 -38.995 1.00 53.11 119 ARG C N 1
ATOM 2631 C CA . ARG C 1 119 ? -21.003 -60.485 -37.712 1.00 47.80 119 ARG C CA 1
ATOM 2632 C C . ARG C 1 119 ? -19.992 -60.669 -36.579 1.00 56.25 119 ARG C C 1
ATOM 2633 O O . ARG C 1 119 ? -19.353 -61.723 -36.525 1.00 66.91 119 ARG C O 1
ATOM 2641 N N . CYS C 1 120 ? -19.845 -59.673 -35.710 1.00 47.36 120 CYS C N 1
ATOM 2642 C CA . CYS C 1 120 ? -18.885 -59.749 -34.612 1.00 45.83 120 CYS C CA 1
ATOM 2643 C C . CYS C 1 120 ? -19.579 -59.992 -33.277 1.00 45.94 120 CYS C C 1
ATOM 2644 O O . CYS C 1 120 ? -20.735 -59.636 -33.051 1.00 46.95 120 CYS C O 1
ATOM 2647 N N . PHE C 1 121 ? -18.875 -60.630 -32.340 1.00 38.23 121 PHE C N 1
ATOM 2648 C CA . PHE C 1 121 ? -19.517 -60.936 -31.066 1.00 31.37 121 PHE C CA 1
ATOM 2649 C C . PHE C 1 121 ? -18.458 -60.956 -29.956 1.00 38.74 121 PHE C C 1
ATOM 2650 O O . PHE C 1 121 ? -17.288 -61.220 -30.225 1.00 31.17 121 PHE C O 1
ATOM 2658 N N . LEU C 1 122 ? -18.914 -60.677 -28.748 1.00 37.45 122 LEU C N 1
ATOM 2659 C CA . LEU C 1 122 ? -18.136 -60.694 -27.529 1.00 28.77 122 LEU C CA 1
ATOM 2660 C C . LEU C 1 122 ? -18.841 -61.609 -26.526 1.00 28.47 122 LEU C C 1
ATOM 2661 O O . LEU C 1 122 ? -20.062 -61.532 -26.406 1.00 35.95 122 LEU C O 1
ATOM 2666 N N . SER C 1 123 ? -18.095 -62.456 -25.825 1.00 29.45 123 SER C N 1
ATOM 2667 C CA . SER C 1 123 ? -18.749 -63.339 -24.857 1.00 42.43 123 SER C CA 1
ATOM 2668 C C . SER C 1 123 ? -18.036 -63.297 -23.517 1.00 45.89 123 SER C C 1
ATOM 2669 O O . SER C 1 123 ? -16.814 -63.393 -23.390 1.00 48.87 123 SER C O 1
ATOM 2672 N N . LEU C 1 124 ? -18.822 -63.130 -22.457 1.00 48.26 124 LEU C N 1
ATOM 2673 C CA . LEU C 1 124 ? -18.196 -63.004 -21.131 1.00 39.35 124 LEU C CA 1
ATOM 2674 C C . LEU C 1 124 ? -18.817 -64.071 -20.241 1.00 26.85 124 LEU C C 1
ATOM 2675 O O . LEU C 1 124 ? -20.034 -64.099 -20.064 1.00 32.65 124 LEU C O 1
ATOM 2680 N N . ARG C 1 125 ? -17.963 -64.945 -19.715 1.00 28.66 125 ARG C N 1
ATOM 2681 C CA . ARG C 1 125 ? -18.441 -66.030 -18.864 1.00 33.75 125 ARG C CA 1
ATOM 2682 C C . ARG C 1 125 ? -19.589 -66.801 -19.498 1.00 33.50 125 ARG C C 1
ATOM 2683 O O . ARG C 1 125 ? -20.544 -67.212 -18.833 1.00 40.35 125 ARG C O 1
ATOM 2691 N N . GLY C 1 126 ? -19.544 -67.035 -20.813 1.00 40.13 126 GLY C N 1
ATOM 2692 C CA . GLY C 1 126 ? -20.600 -67.802 -21.444 1.00 41.12 126 GLY C CA 1
ATOM 2693 C C . GLY C 1 126 ? -21.656 -66.976 -22.148 1.00 43.95 126 GLY C C 1
ATOM 2694 O O . GLY C 1 126 ? -22.120 -67.388 -23.214 1.00 59.39 126 GLY C O 1
ATOM 2695 N N . GLU C 1 127 ? -22.050 -65.837 -21.595 1.00 50.17 127 GLU C N 1
ATOM 2696 C CA . GLU C 1 127 ? -23.043 -64.958 -22.203 1.00 44.25 127 GLU C CA 1
ATOM 2697 C C . GLU C 1 127 ? -22.461 -64.216 -23.401 1.00 37.88 127 GLU C C 1
ATOM 2698 O O . GLU C 1 127 ? -21.469 -63.490 -23.304 1.00 32.13 127 GLU C O 1
ATOM 2704 N N . THR C 1 128 ? -23.096 -64.416 -24.555 1.00 36.23 128 THR C N 1
ATOM 2705 C CA . THR C 1 128 ? -22.612 -63.767 -25.764 1.00 37.15 128 THR C CA 1
ATOM 2706 C C . THR C 1 128 ? -23.535 -62.636 -26.216 1.00 39.30 128 THR C C 1
ATOM 2707 O O . THR C 1 128 ? -24.759 -62.699 -26.128 1.00 43.39 128 THR C O 1
ATOM 2711 N N . ARG C 1 129 ? -22.875 -61.599 -26.718 1.00 35.62 129 ARG C N 1
ATOM 2712 C CA . ARG C 1 129 ? -23.536 -60.399 -27.195 1.00 37.55 129 ARG C CA 1
ATOM 2713 C C . ARG C 1 129 ? -22.991 -59.997 -28.556 1.00 31.44 129 ARG C C 1
ATOM 2714 O O . ARG C 1 129 ? -21.791 -59.781 -28.700 1.00 34.57 129 ARG C O 1
ATOM 2722 N N . GLU C 1 130 ? -23.867 -59.900 -29.550 1.00 27.27 130 GLU C N 1
ATOM 2723 C CA . GLU C 1 130 ? -23.417 -59.372 -30.840 1.00 34.25 130 GLU C CA 1
ATOM 2724 C C . GLU C 1 130 ? -23.072 -57.893 -30.679 1.00 25.85 130 GLU C C 1
ATOM 2725 O O . GLU C 1 130 ? -23.717 -57.194 -29.894 1.00 36.61 130 GLU C O 1
ATOM 2731 N N . ILE C 1 131 ? -22.071 -57.416 -31.399 1.00 23.80 131 ILE C N 1
ATOM 2732 C CA . ILE C 1 131 ? -21.688 -56.021 -31.416 1.00 29.29 131 ILE C CA 1
ATOM 2733 C C . ILE C 1 131 ? -21.437 -55.576 -32.855 1.00 31.32 131 ILE C C 1
ATOM 2734 O O . ILE C 1 131 ? -20.882 -56.321 -33.658 1.00 45.06 131 ILE C O 1
ATOM 2739 N N . LEU C 1 132 ? -21.842 -54.353 -33.169 1.00 32.60 132 LEU C N 1
ATOM 2740 C CA . LEU C 1 132 ? -21.624 -53.869 -34.531 1.00 29.70 132 LEU C CA 1
ATOM 2741 C C . LEU C 1 132 ? -20.136 -53.906 -34.858 1.00 33.66 132 LEU C C 1
ATOM 2742 O O . LEU C 1 132 ? -19.311 -53.527 -34.027 1.00 31.70 132 LEU C O 1
ATOM 2747 N N . CYS C 1 133 ? -19.817 -54.376 -36.060 1.00 34.24 133 CYS C N 1
ATOM 2748 C CA . CYS C 1 133 ? -18.448 -54.375 -36.554 1.00 28.57 133 CYS C CA 1
ATOM 2749 C C . CYS C 1 133 ? -18.153 -53.021 -37.188 1.00 27.44 133 CYS C C 1
ATOM 2750 O O . CYS C 1 133 ? -18.598 -52.750 -38.299 1.00 51.96 133 CYS C O 1
ATOM 2753 N N . ASP C 1 134 ? -17.410 -52.165 -36.495 1.00 29.32 134 ASP C N 1
ATOM 2754 C CA . ASP C 1 134 ? -17.043 -50.873 -37.058 1.00 29.20 134 ASP C CA 1
ATOM 2755 C C . ASP C 1 134 ? -15.613 -50.500 -36.664 1.00 38.06 134 ASP C C 1
ATOM 2756 O O . ASP C 1 134 ? -14.849 -51.340 -36.181 1.00 35.51 134 ASP C O 1
ATOM 2761 N N . ASN C 1 135 ? -15.279 -49.232 -36.890 1.00 37.93 135 ASN C N 1
ATOM 2762 C CA . ASN C 1 135 ? -13.909 -48.779 -36.665 1.00 46.70 135 ASN C CA 1
ATOM 2763 C C . ASN C 1 135 ? -13.648 -48.444 -35.206 1.00 50.78 135 ASN C C 1
ATOM 2764 O O . ASN C 1 135 ? -12.497 -48.369 -34.772 1.00 43.41 135 ASN C O 1
ATOM 2769 N N . LYS C 1 136 ? -14.724 -48.248 -34.443 1.00 42.90 136 LYS C N 1
ATOM 2770 C CA . LYS C 1 136 ? -14.526 -48.084 -33.004 1.00 40.44 136 LYS C CA 1
ATOM 2771 C C . LYS C 1 136 ? -14.163 -49.451 -32.432 1.00 40.35 136 LYS C C 1
ATOM 2772 O O . LYS C 1 136 ? -13.290 -49.630 -31.592 1.00 46.44 136 LYS C O 1
ATOM 2778 N N . LEU C 1 137 ? -14.878 -50.466 -32.924 1.00 33.93 137 LEU C N 1
ATOM 2779 C CA . LEU C 1 137 ? -14.617 -51.796 -32.397 1.00 27.63 137 LEU C CA 1
ATOM 2780 C C . LEU C 1 137 ? -13.192 -52.238 -32.733 1.00 41.51 137 LEU C C 1
ATOM 2781 O O . LEU C 1 137 ? -12.473 -52.740 -31.873 1.00 41.98 137 LEU C O 1
ATOM 2786 N N . TYR C 1 138 ? -12.816 -52.057 -33.999 1.00 45.76 138 TYR C N 1
ATOM 2787 C CA . TYR C 1 138 ? -11.530 -52.543 -34.483 1.00 48.61 138 TYR C CA 1
ATOM 2788 C C . TYR C 1 138 ? -10.387 -51.883 -33.713 1.00 51.48 138 TYR C C 1
ATOM 2789 O O . TYR C 1 138 ? -9.458 -52.570 -33.287 1.00 48.65 138 TYR C O 1
ATOM 2798 N N . ASN C 1 139 ? -10.484 -50.577 -33.537 1.00 47.99 139 ASN C N 1
ATOM 2799 C CA . ASN C 1 139 ? -9.489 -49.750 -32.877 1.00 38.46 139 ASN C CA 1
ATOM 2800 C C . ASN C 1 139 ? -9.406 -49.951 -31.370 1.00 47.23 139 ASN C C 1
ATOM 2801 O O . ASN C 1 139 ? -8.392 -49.594 -30.765 1.00 50.75 139 ASN C O 1
ATOM 2814 N N . LEU C 1 141 ? -10.098 -53.098 -30.176 1.00 41.96 141 LEU C N 1
ATOM 2815 C CA . LEU C 1 141 ? -9.530 -54.441 -30.142 1.00 48.92 141 LEU C CA 1
ATOM 2816 C C . LEU C 1 141 ? -8.019 -54.396 -30.408 1.00 50.15 141 LEU C C 1
ATOM 2817 O O . LEU C 1 141 ? -7.323 -55.367 -30.113 1.00 43.07 141 LEU C O 1
ATOM 2822 N N . LEU C 1 142 ? -7.548 -53.294 -30.968 1.00 53.87 142 LEU C N 1
ATOM 2823 C CA . LEU C 1 142 ? -6.139 -53.120 -31.296 1.00 54.96 142 LEU C CA 1
ATOM 2824 C C . LEU C 1 142 ? -5.409 -52.472 -30.124 1.00 51.55 142 LEU C C 1
ATOM 2825 O O . LEU C 1 142 ? -4.212 -52.669 -29.931 1.00 63.57 142 LEU C O 1
ATOM 2830 N N . ALA C 1 143 ? -6.150 -51.691 -29.344 1.00 50.62 143 ALA C N 1
ATOM 2831 C CA . ALA C 1 143 ? -5.598 -51.156 -28.104 1.00 49.17 143 ALA C CA 1
ATOM 2832 C C . ALA C 1 143 ? -5.428 -52.306 -27.111 1.00 53.62 143 ALA C C 1
ATOM 2833 O O . ALA C 1 143 ? -4.399 -52.417 -26.452 1.00 54.37 143 ALA C O 1
ATOM 2835 N N . VAL C 1 144 ? -6.460 -53.151 -27.046 1.00 49.52 144 VAL C N 1
ATOM 2836 C CA . VAL C 1 144 ? -6.412 -54.319 -26.181 1.00 50.56 144 VAL C CA 1
ATOM 2837 C C . VAL C 1 144 ? -5.139 -55.113 -26.492 1.00 57.40 144 VAL C C 1
ATOM 2838 O O . VAL C 1 144 ? -4.105 -54.841 -25.883 1.00 58.98 144 VAL C O 1
ATOM 2842 N N . PHE C 1 145 ? -5.292 -56.034 -27.422 1.00 59.70 145 PHE C N 1
ATOM 2843 C CA . PHE C 1 145 ? -4.301 -57.001 -27.860 1.00 59.38 145 PHE C CA 1
ATOM 2844 C C . PHE C 1 145 ? -2.897 -56.425 -27.926 1.00 53.87 145 PHE C C 1
ATOM 2845 O O . PHE C 1 145 ? -1.946 -56.968 -27.357 1.00 56.11 145 PHE C O 1
ATOM 2853 N N . ASN C 1 146 ? -2.714 -55.302 -28.616 1.00 56.80 146 ASN C N 1
ATOM 2854 C CA . ASN C 1 146 ? -1.345 -54.808 -28.772 1.00 60.70 146 ASN C CA 1
ATOM 2855 C C . ASN C 1 146 ? -0.880 -53.923 -27.630 1.00 59.25 146 ASN C C 1
ATOM 2856 O O . ASN C 1 146 ? 0.198 -53.323 -27.728 1.00 60.34 146 ASN C O 1
ATOM 2861 N N . SER C 1 147 ? -1.627 -53.823 -26.535 1.00 56.50 147 SER C N 1
ATOM 2862 C CA . SER C 1 147 ? -1.118 -53.143 -25.346 1.00 53.33 147 SER C CA 1
ATOM 2863 C C . SER C 1 147 ? -0.470 -54.171 -24.419 1.00 55.74 147 SER C C 1
ATOM 2864 O O . SER C 1 147 ? 0.175 -53.813 -23.439 1.00 57.64 147 SER C O 1
ATOM 2867 N N . TYR C 1 148 ? -0.683 -55.443 -24.746 1.00 62.65 148 TYR C N 1
ATOM 2868 C CA . TYR C 1 148 ? -0.253 -56.521 -23.866 1.00 72.57 148 TYR C CA 1
ATOM 2869 C C . TYR C 1 148 ? 1.258 -56.507 -23.661 1.00 84.30 148 TYR C C 1
ATOM 2870 O O . TYR C 1 148 ? 2.027 -56.442 -24.619 1.00 100.92 148 TYR C O 1
ATOM 2879 N N . ASP C 1 149 ? 1.661 -56.570 -22.396 1.00 89.78 149 ASP C N 1
ATOM 2880 C CA . ASP C 1 149 ? 3.078 -56.550 -22.049 1.00 87.01 149 ASP C CA 1
ATOM 2881 C C . ASP C 1 149 ? 3.343 -57.370 -20.792 1.00 79.92 149 ASP C C 1
ATOM 2882 O O . ASP C 1 149 ? 2.927 -57.004 -19.694 1.00 76.63 149 ASP C O 1
ATOM 2887 N N . PRO C 1 150 ? 4.049 -58.479 -20.962 1.00 74.94 150 PRO C N 1
ATOM 2888 C CA . PRO C 1 150 ? 4.326 -59.380 -19.841 1.00 74.03 150 PRO C CA 1
ATOM 2889 C C . PRO C 1 150 ? 5.098 -58.677 -18.733 1.00 71.50 150 PRO C C 1
ATOM 2890 O O . PRO C 1 150 ? 4.923 -58.991 -17.553 1.00 71.25 150 PRO C O 1
ATOM 2894 N N . ASN C 1 151 ? 5.958 -57.723 -19.082 1.00 67.59 151 ASN C N 1
ATOM 2895 C CA . ASN C 1 151 ? 6.745 -57.066 -18.037 1.00 70.97 151 ASN C CA 1
ATOM 2896 C C . ASN C 1 151 ? 6.250 -55.645 -17.767 1.00 71.89 151 ASN C C 1
ATOM 2897 O O . ASN C 1 151 ? 7.066 -54.763 -17.490 1.00 76.96 151 ASN C O 1
ATOM 2902 N N . ASP C 1 152 ? 4.943 -55.462 -17.842 1.00 66.38 152 ASP C N 1
ATOM 2903 C CA . ASP C 1 152 ? 4.207 -54.240 -17.568 1.00 64.03 152 ASP C CA 1
ATOM 2904 C C . ASP C 1 152 ? 2.758 -54.389 -18.039 1.00 64.27 152 ASP C C 1
ATOM 2905 O O . ASP C 1 152 ? 2.368 -53.818 -19.057 1.00 63.21 152 ASP C O 1
ATOM 2910 N N . LEU C 1 153 ? 1.982 -55.163 -17.291 1.00 61.24 153 LEU C N 1
ATOM 2911 C CA . LEU C 1 153 ? 0.645 -55.571 -17.703 1.00 65.89 153 LEU C CA 1
ATOM 2912 C C . LEU C 1 153 ? -0.476 -54.679 -17.187 1.00 69.48 153 LEU C C 1
ATOM 2913 O O . LEU C 1 153 ? -1.641 -55.087 -17.117 1.00 56.46 153 LEU C O 1
ATOM 2918 N N . LEU C 1 154 ? -0.139 -53.443 -16.827 1.00 70.38 154 LEU C N 1
ATOM 2919 C CA . LEU C 1 154 ? -1.113 -52.502 -16.287 1.00 68.71 154 LEU C CA 1
ATOM 2920 C C . LEU C 1 154 ? -2.019 -51.949 -17.390 1.00 65.90 154 LEU C C 1
ATOM 2921 O O . LEU C 1 154 ? -3.232 -52.159 -17.317 1.00 74.47 154 LEU C O 1
ATOM 2926 N N . LYS C 1 155 ? -1.429 -51.267 -18.363 1.00 56.85 155 LYS C N 1
ATOM 2927 C CA . LYS C 1 155 ? -2.151 -50.699 -19.495 1.00 51.64 155 LYS C CA 1
ATOM 2928 C C . LYS C 1 155 ? -3.127 -51.721 -20.075 1.00 54.13 155 LYS C C 1
ATOM 2929 O O . LYS C 1 155 ? -4.308 -51.448 -20.259 1.00 39.91 155 LYS C O 1
ATOM 2935 N N . HIS C 1 156 ? -2.583 -52.906 -20.326 1.00 54.30 156 HIS C N 1
ATOM 2936 C CA . HIS C 1 156 ? -3.314 -54.045 -20.851 1.00 47.11 156 HIS C CA 1
ATOM 2937 C C . HIS C 1 156 ? -4.473 -54.433 -19.941 1.00 52.57 156 HIS C C 1
ATOM 2938 O O . HIS C 1 156 ? -5.572 -54.725 -20.420 1.00 63.29 156 HIS C O 1
ATOM 2945 N N . ILE C 1 157 ? -4.255 -54.449 -18.627 1.00 50.11 157 ILE C N 1
ATOM 2946 C CA . ILE C 1 157 ? -5.340 -54.805 -17.714 1.00 41.76 157 ILE C CA 1
ATOM 2947 C C . ILE C 1 157 ? -6.423 -53.734 -17.779 1.00 37.56 157 ILE C C 1
ATOM 2948 O O . ILE C 1 157 ? -7.607 -54.047 -17.886 1.00 36.53 157 ILE C O 1
ATOM 2953 N N . SER C 1 158 ? -6.003 -52.474 -17.734 1.00 36.76 158 SER C N 1
ATOM 2954 C CA . SER C 1 158 ? -6.928 -51.362 -17.920 1.00 46.45 158 SER C CA 1
ATOM 2955 C C . SER C 1 158 ? -7.779 -51.510 -19.180 1.00 52.01 158 SER C C 1
ATOM 2956 O O . SER C 1 158 ? -9.012 -51.502 -19.119 1.00 43.54 158 SER C O 1
ATOM 2959 N N . THR C 1 159 ? -7.148 -51.640 -20.347 1.00 52.91 159 THR C N 1
ATOM 2960 C CA . THR C 1 159 ? -7.901 -51.727 -21.599 1.00 48.65 159 THR C CA 1
ATOM 2961 C C . THR C 1 159 ? -8.716 -53.004 -21.659 1.00 36.45 159 THR C C 1
ATOM 2962 O O . THR C 1 159 ? -9.726 -53.104 -22.357 1.00 43.84 159 THR C O 1
ATOM 2966 N N . VAL C 1 160 ? -8.343 -54.051 -20.919 1.00 35.23 160 VAL C N 1
ATOM 2967 C CA . VAL C 1 160 ? -9.261 -55.195 -21.024 1.00 32.87 160 VAL C CA 1
ATOM 2968 C C . VAL C 1 160 ? -10.581 -54.843 -20.339 1.00 40.13 160 VAL C C 1
ATOM 2969 O O . VAL C 1 160 ? -11.639 -55.288 -20.771 1.00 35.77 160 VAL C O 1
ATOM 2973 N N . GLU C 1 161 ? -10.496 -54.048 -19.277 1.00 40.62 161 GLU C N 1
ATOM 2974 C CA . GLU C 1 161 ? -11.673 -53.608 -18.543 1.00 48.55 161 GLU C CA 1
ATOM 2975 C C . GLU C 1 161 ? -12.544 -52.717 -19.437 1.00 45.29 161 GLU C C 1
ATOM 2976 O O . GLU C 1 161 ? -13.766 -52.729 -19.281 1.00 36.01 161 GLU C O 1
ATOM 2982 N N . SER C 1 162 ? -11.885 -51.991 -20.328 1.00 36.78 162 SER C N 1
ATOM 2983 C CA . SER C 1 162 ? -12.499 -51.179 -21.364 1.00 35.00 162 SER C CA 1
ATOM 2984 C C . SER C 1 162 ? -13.400 -52.001 -22.281 1.00 34.16 162 SER C C 1
ATOM 2985 O O . SER C 1 162 ? -14.532 -51.611 -22.565 1.00 27.46 162 SER C O 1
ATOM 2988 N N . LEU C 1 163 ? -12.900 -53.148 -22.726 1.00 33.28 163 LEU C N 1
ATOM 2989 C CA . LEU C 1 163 ? -13.666 -54.111 -23.494 1.00 32.37 163 LEU C CA 1
ATOM 2990 C C . LEU C 1 163 ? -14.771 -54.784 -22.689 1.00 36.90 163 LEU C C 1
ATOM 2991 O O . LEU C 1 163 ? -15.844 -55.096 -23.222 1.00 29.96 163 LEU C O 1
ATOM 2996 N N . LYS C 1 164 ? -14.571 -55.040 -21.396 1.00 33.56 164 LYS C N 1
ATOM 2997 C CA . LYS C 1 164 ? -15.685 -55.589 -20.607 1.00 28.00 164 LYS C CA 1
ATOM 2998 C C . LYS C 1 164 ? -16.812 -54.562 -20.527 1.00 25.42 164 LYS C C 1
ATOM 2999 O O . LYS C 1 164 ? -17.986 -54.874 -20.723 1.00 31.59 164 LYS C O 1
ATOM 3005 N N . LYS C 1 165 ? -16.446 -53.314 -20.250 1.00 19.37 165 LYS C N 1
ATOM 3006 C CA . LYS C 1 165 ? -17.393 -52.203 -20.219 1.00 30.81 165 LYS C CA 1
ATOM 3007 C C . LYS C 1 165 ? -18.173 -52.108 -21.528 1.00 34.54 165 LYS C C 1
ATOM 3008 O O . LYS C 1 165 ? -19.408 -52.026 -21.504 1.00 23.98 165 LYS C O 1
ATOM 3014 N N . ILE C 1 166 ? -17.500 -52.142 -22.678 1.00 24.51 166 ILE C N 1
ATOM 3015 C CA . ILE C 1 166 ? -18.234 -52.255 -23.942 1.00 25.88 166 ILE C CA 1
ATOM 3016 C C . ILE C 1 166 ? -19.202 -53.436 -23.912 1.00 30.31 166 ILE C C 1
ATOM 3017 O O . ILE C 1 166 ? -20.369 -53.264 -24.274 1.00 27.36 166 ILE C O 1
ATOM 3022 N N . PHE C 1 167 ? -18.756 -54.615 -23.482 1.00 31.24 167 PHE C N 1
ATOM 3023 C CA . PHE C 1 167 ? -19.626 -55.785 -23.429 1.00 20.68 167 PHE C CA 1
ATOM 3024 C C . PHE C 1 167 ? -20.914 -55.470 -22.666 1.00 20.47 167 PHE C C 1
ATOM 3025 O O . PHE C 1 167 ? -22.028 -55.749 -23.095 1.00 24.77 167 PHE C O 1
ATOM 3033 N N . TYR C 1 168 ? -20.715 -54.939 -21.467 1.00 22.67 168 TYR C N 1
ATOM 3034 C CA . TYR C 1 168 ? -21.820 -54.720 -20.543 1.00 29.11 168 TYR C CA 1
ATOM 3035 C C . TYR C 1 168 ? -22.729 -53.581 -20.995 1.00 24.78 168 TYR C C 1
ATOM 3036 O O . TYR C 1 168 ? -23.825 -53.415 -20.469 1.00 29.59 168 TYR C O 1
ATOM 3045 N N . THR C 1 169 ? -22.278 -52.808 -21.972 1.00 21.67 169 THR C N 1
ATOM 3046 C CA . THR C 1 169 ? -23.001 -51.598 -22.379 1.00 16.43 169 THR C CA 1
ATOM 3047 C C . THR C 1 169 ? -23.607 -51.701 -23.761 1.00 18.49 169 THR C C 1
ATOM 3048 O O . THR C 1 169 ? -24.298 -50.829 -24.290 1.00 28.75 169 THR C O 1
ATOM 3052 N N . ILE C 1 170 ? -23.397 -52.834 -24.432 1.00 20.92 170 ILE C N 1
ATOM 3053 C CA . ILE C 1 170 ? -24.035 -53.019 -25.728 1.00 22.68 170 ILE C CA 1
ATOM 3054 C C . ILE C 1 170 ? -25.553 -52.997 -25.590 1.00 22.23 170 ILE C C 1
ATOM 3055 O O . ILE C 1 170 ? -26.147 -53.700 -24.783 1.00 28.52 170 ILE C O 1
ATOM 3060 N N . THR C 1 171 ? -26.225 -52.188 -26.398 1.00 20.16 171 THR C N 1
ATOM 3061 C CA . THR C 1 171 ? -27.680 -52.282 -26.489 1.00 23.90 171 THR C CA 1
ATOM 3062 C C . THR C 1 171 ? -28.023 -52.438 -27.973 1.00 24.80 171 THR C C 1
ATOM 3063 O O . THR C 1 171 ? -27.290 -51.888 -28.802 1.00 30.69 171 THR C O 1
ATOM 3067 N N . CYS C 1 172 ? -29.080 -53.183 -28.216 1.00 18.72 172 CYS C N 1
ATOM 3068 C CA . CYS C 1 172 ? -29.553 -53.546 -29.549 1.00 25.79 172 CYS C CA 1
ATOM 3069 C C . CYS C 1 172 ? -30.813 -52.756 -29.864 1.00 25.18 172 CYS C C 1
ATOM 3070 O O . CYS C 1 172 ? -31.902 -53.028 -29.362 1.00 35.27 172 CYS C O 1
ATOM 3073 N N . GLU C 1 173 ? -30.660 -51.720 -30.688 1.00 21.25 173 GLU C N 1
ATOM 3074 C CA . GLU C 1 173 ? -31.791 -50.819 -30.858 1.00 22.91 173 GLU C CA 1
ATOM 3075 C C . GLU C 1 173 ? -31.999 -50.473 -32.324 1.00 20.59 173 GLU C C 1
ATOM 3076 O O . GLU C 1 173 ? -31.049 -50.568 -33.095 1.00 27.51 173 GLU C O 1
ATOM 3082 N N . ALA C 1 174 ? -33.232 -50.074 -32.614 1.00 21.16 174 ALA C N 1
ATOM 3083 C CA . ALA C 1 174 ? -33.552 -49.502 -33.909 1.00 29.73 174 ALA C CA 1
ATOM 3084 C C . ALA C 1 174 ? -34.175 -48.117 -33.722 1.00 36.17 174 ALA C C 1
ATOM 3085 O O . ALA C 1 174 ? -34.606 -47.742 -32.637 1.00 42.51 174 ALA C O 1
ATOM 3087 N N . VAL C 1 175 ? -34.218 -47.351 -34.803 1.00 37.94 175 VAL C N 1
ATOM 3088 C CA . VAL C 1 175 ? -34.903 -46.067 -34.823 1.00 42.77 175 VAL C CA 1
ATOM 3089 C C . VAL C 1 175 ? -36.382 -46.328 -35.069 1.00 39.15 175 VAL C C 1
ATOM 3090 O O . VAL C 1 175 ? -36.769 -47.074 -35.968 1.00 29.75 175 VAL C O 1
ATOM 3094 N N . TYR C 1 176 ? -37.238 -45.737 -34.248 1.00 30.27 176 TYR C N 1
ATOM 3095 C CA . TYR C 1 176 ? -38.671 -45.921 -34.436 1.00 33.46 176 TYR C CA 1
ATOM 3096 C C . TYR C 1 176 ? -39.280 -44.697 -35.115 1.00 42.87 176 TYR C C 1
ATOM 3097 O O . TYR C 1 176 ? -38.691 -43.614 -35.103 1.00 61.45 176 TYR C O 1
#

Organism: Helicobacter pylori (NCBI:txid210)

InterPro domains:
  IPR032336 Pathogenicity island component CagD [PF16567] (5-209)
  IPR038229 Pathogenicity island component CagD superfamily [G3DSA:3.40.1420.20] (79-208)

Sequence (366 aa):
EVNPDIIKDEVFDFVIVNRVLKKIKDLKHYDPIEKIFEGLNVEIQINPEVKDFFTFKSISTTNKQRCFLSLRGETREILCDNKLYNLLAVFNSYDPNDLLKHISTVESLKKIFYTITCEAVYEVNPDIIKDEVFDFVIVNRVLKKIKDLKHYDPIEKIFEGLNVEIQINPEVKDFFTFKSISTTNKQRCFLSLRGETREILCDNKLYNLLAVFNSYDPNDLLKHISTVESLKKIFYTITCEAVYEVNPDIIKDEVFDFVIVNRVLKKIKDLKHYDPIEKIFEGLNVEIQINPEVKDFFTFKSISTTNKQRCFLSLRGETREILCDNKLYNLLAVFNSYDPNDLLKHISTVESLKKIFYTITCEAVY